Protein AF-U2JAF0-F1 (afdb_monomer)

Foldseek 3Di:
DDAPLVLLCVQCVVPFQWAFKFWDWADDPPDTAIEIETEGADDPPDDQVVCVVSSCVSQVVHPDHHYAYDYNVVLLVQLQLLQLVSLLRLPPVGTSDGPCNVVVVVSLDLVSLVVRLVVLVVLLVVLVVLLVVLQVQLVVCVVVVQLLSSLQSLLVNLQSLLQSLVVSSVDHDDPDSQPVVSLVVVCNSDVVCCVLQVVPPLSVVLSVSSVVSNVQVVLVHGDDDDSVNSVSSSVSSVSSSVSSVSRSVVSSVVSVVVSVVRDDPPPPDDDDDDDDDDDDDDDDDPDQDWDADQCPVPPDDVVQSVQVSVVVVVCCVVFVFQFKWWQFKAAAPDTDFHLQEDDDDHHDHAIETEMETEHCDFTPDQWDWDDDDRYIYTYGYDHPVVLLVCQVVQQQQSLSRVPGTHTRTHRSPDDDPRDRDHHPLVVLLVVLVVLLVVLLVVLVVLLCCLAVPPDQQLLNLLQSLLVLLQSLLVSLCCLRNVDDGPPDQSVVSLVVSVSNNCLSVVVQVPDDPLLVVSVVSSSPSVCSVPVVPSVVQDPVSSVSSSVVSVVSSVSSSVSSVVSSVVSVVVVVDDDDPPDDD

Nearest PDB structures (foldseek):
  4nqf-assembly1_A  TM=8.749E-01  e=2.158E-04  Agrobacterium fabrum str. C58
  3o2e-assembly1_A  TM=6.638E-01  e=7.111E-02  Babesia bovis T2Bo
  2xra-assembly1_A  TM=3.660E-01  e=4.380E-01  synthetic construct
  7f02-assembly1_C  TM=1.730E-01  e=1.913E+00  Escherichia coli BL21(DE3)
  9cpb-assembly1_6A  TM=2.420E-01  e=5.110E+00  Bos taurus

Sequence (581 aa):
MELNKDLLIERLSSKLELRGVFLYEDWLGDTWVEHLMLVVSAVKGVSPTTMAPIVRLCMVDMPEIPFHIIIEGEWLNQLRKGSLYHSYASLPIHRIYYSRPKEIDLLLNKKIINSMAEVNQKEYEKALGYAKEYLSASSEFALKEKYDQGVFMLHQYLEVKIRAFYGLMGGQFGKTHNLEYIIKKVRSAAPSLLSIFAYDVADVELYRLLDTAYKSCVKGGSMEVSAEQYEFVRTQSVFLAELLDAMVNRMIAEVATYRAQLPTDKPKEEKRSAVQVVEQKENSNKSHQVVVEDFSDFPWPQRYKDDAKALLDDIYSKHRPEQILLVNYRTGGLTKGNPFQEKASKPMEELEMHLVVLMKNRGPFRYREVRRGVVCVTMVFLNVSYVERSLKEGGRFVNAVWKNGWLLRKKATFDTPLVPVEIDWKEKAVRMDTLVCNAEASMKNMLSLIKDSPVLMDDTSLLLLHQLIDMGVKTYLRCVVGFIPEGVSLHRLMDWCAIADTQVIDFFFEWNEVEKKVLVLAMESERVCWMGEAKNFSSESKQVVRKRAERLVEFFLHLCKESVQSMQSRIVEPIAESATI

InterPro domains:
  IPR007842 HEPN domain [PF05168] (125-192)
  IPR007842 HEPN domain [PS50910] (128-247)

Secondary structure (DSSP, 8-state):
----HHHHHHHHHHHS-EEEEEEEEEEETTEEEEEEEEEEPPPTT--GGGGHHHHHHHTTTS----EEEEEHHHHHHHHHTT-HHHHHHTSGGGEEEES-HHHHHHHT-HHHHHHHHHHHHHHHHHHHHHHHHHHHHHHHHHHTT-HHHHHHHHHHHHHHHHHHHHHHTT----S---HHHHHHHHHHH-GGGGTT----HHHHHHHHHHHHHHHHHHTT------HHHHHHHHHHHHHHHHHHHHHHHHHHHHHHHHHHHSPP-PPPS---------S-----------EE--GGGS---HHHHHHHHHHHHHHHHHH--SEEEEEEEE-TT-----TT-SS-----SSEEEEEEEEESS--S-SEEEEEETTEEEEEEEEEHHHHHHHHHTT-HHHHHHHHH-EEEEE-TT-----PPPPP-HHHHHHHHHHHHHHHHHHHHHHHHHHHH-SS--HHHHHHHHHHHHHHHHHHHHHHHTS---TT--HHHHHHHGGGT-SHHHHHHHTS-HHHHHHHHHHHTHHHHHHH-GGGG--HHHHHHHHHHHHHHHHHHHHHHHHHHHHHHHHHH---------

pLDDT: mean 80.91, std 15.2, range [27.81, 97.25]

Solvent-accessible surface area (backbone atoms only — not comparable to full-atom values): 32478 Å² total; per-residue (Å²): 127,82,79,61,63,67,62,43,50,53,46,44,52,76,77,40,67,62,42,32,34,20,47,46,71,49,72,57,95,91,43,80,44,61,37,38,43,37,28,26,61,84,52,90,96,60,59,57,76,76,48,49,67,59,56,52,60,58,35,71,92,46,68,90,61,46,60,38,61,42,41,44,73,57,50,53,48,32,44,74,70,36,12,50,52,54,47,42,50,63,32,76,93,17,52,77,43,55,83,55,62,71,61,54,55,63,62,66,28,67,69,54,49,53,64,25,52,56,51,54,49,53,56,43,53,52,36,52,52,55,25,50,52,26,48,49,51,15,52,57,26,43,77,68,72,35,29,34,61,14,38,28,23,47,35,54,20,47,49,42,49,53,51,42,54,35,40,37,58,60,47,81,80,72,96,71,81,52,53,63,62,52,50,56,53,45,35,70,71,41,41,76,44,42,78,79,55,68,69,45,77,67,52,50,52,47,43,49,51,27,44,47,28,43,56,27,53,76,70,74,46,83,60,95,54,52,73,67,58,39,53,52,46,48,52,53,50,50,53,53,51,51,47,53,48,51,49,50,54,47,44,51,50,54,46,50,52,52,54,69,70,46,78,72,81,69,77,74,80,82,80,86,78,82,93,78,74,89,79,90,75,85,87,81,86,78,76,82,60,56,52,65,61,71,64,76,88,48,98,61,58,67,69,56,47,52,39,47,50,54,50,51,51,50,50,40,72,74,64,61,47,43,31,34,28,42,40,23,57,43,36,56,67,56,71,84,68,44,75,58,50,85,84,85,71,82,65,45,99,43,38,39,36,34,33,44,37,30,19,85,49,84,45,102,48,51,62,50,75,52,73,43,93,61,28,38,38,41,35,36,38,39,29,48,70,54,50,56,50,31,19,71,69,30,30,54,36,54,36,40,44,69,75,60,29,45,74,44,34,36,39,68,87,60,80,74,95,76,73,65,44,77,60,62,37,61,63,49,26,55,55,43,44,55,50,48,55,53,48,48,55,53,45,50,54,50,43,46,55,61,65,69,41,92,77,72,53,62,45,57,50,34,48,52,48,30,50,48,50,50,52,36,52,54,50,36,32,45,54,66,45,49,56,78,79,72,95,63,55,66,66,59,52,48,61,52,43,50,55,43,45,55,65,70,52,52,62,60,62,73,44,51,76,70,52,46,52,51,49,54,53,20,70,37,48,68,45,35,76,74,66,53,57,38,78,79,58,50,78,68,52,54,52,47,49,48,62,47,45,56,55,50,50,54,50,39,50,50,56,35,50,53,40,35,50,59,33,48,56,60,60,72,62,72,86,76,81,80,82,77,135

Organism: NCBI:txid1346330

Structure (mmCIF, N/CA/C/O backbone):
data_AF-U2JAF0-F1
#
_entry.id   AF-U2JAF0-F1
#
loop_
_atom_site.group_PDB
_atom_site.id
_atom_site.type_symbol
_atom_site.label_atom_id
_atom_site.label_alt_id
_atom_site.label_comp_id
_atom_site.label_asym_id
_atom_site.label_entity_id
_atom_site.label_seq_id
_atom_site.pdbx_PDB_ins_code
_atom_site.Cartn_x
_atom_site.Cartn_y
_atom_site.Cartn_z
_atom_site.occupancy
_atom_site.B_iso_or_equiv
_atom_site.auth_seq_id
_atom_site.auth_comp_id
_atom_site.auth_asym_id
_atom_site.auth_atom_id
_atom_site.pdbx_PDB_model_num
ATOM 1 N N . MET A 1 1 ? 40.001 -18.401 11.162 1.00 55.62 1 MET A N 1
ATOM 2 C CA . MET A 1 1 ? 39.996 -19.255 9.955 1.00 55.62 1 MET A CA 1
ATOM 3 C C . MET A 1 1 ? 39.622 -18.343 8.804 1.00 55.62 1 MET A C 1
ATOM 5 O O . MET A 1 1 ? 38.673 -17.595 8.971 1.00 55.62 1 MET A O 1
ATOM 9 N N . GLU A 1 2 ? 40.410 -18.284 7.737 1.00 72.50 2 GLU A N 1
ATOM 10 C CA . GLU A 1 2 ? 40.201 -17.325 6.641 1.00 72.50 2 GLU A CA 1
ATOM 11 C C . GLU A 1 2 ? 39.139 -17.853 5.660 1.00 72.50 2 GLU A C 1
ATOM 13 O O . GLU A 1 2 ? 39.058 -19.064 5.433 1.00 72.50 2 GLU A O 1
ATOM 18 N N . LEU A 1 3 ? 38.295 -16.975 5.109 1.00 81.06 3 LEU A N 1
ATOM 19 C CA . LEU A 1 3 ? 37.246 -17.373 4.168 1.00 81.06 3 LEU A CA 1
ATOM 20 C C . LEU A 1 3 ? 37.860 -17.810 2.829 1.00 81.06 3 LEU A C 1
ATOM 22 O O . LEU A 1 3 ? 38.413 -16.991 2.093 1.00 81.06 3 LEU A O 1
ATOM 26 N N . ASN A 1 4 ? 37.695 -19.082 2.457 1.00 88.56 4 ASN A N 1
ATOM 27 C CA . ASN A 1 4 ? 38.074 -19.560 1.127 1.00 88.56 4 ASN A CA 1
ATOM 28 C C . ASN A 1 4 ? 37.022 -19.132 0.086 1.00 88.56 4 ASN A C 1
ATOM 30 O O . ASN A 1 4 ? 36.021 -19.819 -0.137 1.00 88.56 4 ASN A O 1
ATOM 34 N N . LYS A 1 5 ? 37.255 -17.967 -0.529 1.00 89.62 5 LYS A N 1
ATOM 35 C CA . LYS A 1 5 ? 36.333 -17.316 -1.475 1.00 89.62 5 LYS A CA 1
ATOM 36 C C . LYS A 1 5 ? 36.028 -18.189 -2.697 1.00 89.62 5 LYS A C 1
ATOM 38 O O . LYS A 1 5 ? 34.866 -18.282 -3.084 1.00 89.62 5 LYS A O 1
ATOM 43 N N . ASP A 1 6 ? 37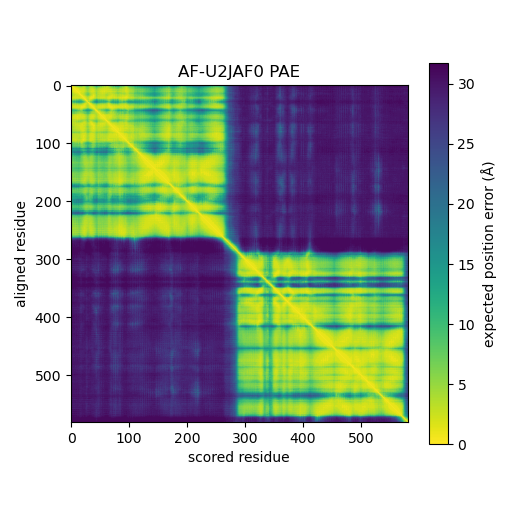.028 -18.864 -3.259 1.00 88.75 6 ASP A N 1
ATOM 44 C CA . ASP A 1 6 ? 36.861 -19.690 -4.462 1.00 88.75 6 ASP A CA 1
ATOM 45 C C . ASP A 1 6 ? 35.999 -20.925 -4.183 1.00 88.75 6 ASP A C 1
ATOM 47 O O . ASP A 1 6 ? 35.034 -21.192 -4.904 1.00 88.75 6 ASP A O 1
ATOM 51 N N . LEU A 1 7 ? 36.274 -21.620 -3.073 1.00 90.44 7 LEU A N 1
ATOM 52 C CA . LEU A 1 7 ? 35.480 -22.769 -2.635 1.00 90.44 7 LEU A CA 1
ATOM 53 C C . LEU A 1 7 ? 34.034 -22.366 -2.305 1.00 90.44 7 LEU A C 1
ATOM 55 O O . LEU A 1 7 ? 33.094 -23.109 -2.599 1.00 90.44 7 LEU A O 1
ATOM 59 N N . LEU A 1 8 ? 33.834 -21.182 -1.713 1.00 90.56 8 LEU A N 1
ATOM 60 C CA . LEU A 1 8 ? 32.500 -20.652 -1.437 1.00 90.56 8 LEU A CA 1
ATOM 61 C C . LEU A 1 8 ? 31.718 -20.414 -2.739 1.00 90.56 8 LEU A C 1
ATOM 63 O O . LEU A 1 8 ? 30.563 -20.830 -2.841 1.00 90.56 8 LEU A O 1
ATOM 67 N N . ILE A 1 9 ? 32.336 -19.782 -3.744 1.00 91.62 9 ILE A N 1
ATOM 68 C CA . ILE A 1 9 ? 31.711 -19.538 -5.054 1.00 91.62 9 ILE A CA 1
ATOM 69 C C . ILE A 1 9 ? 31.370 -20.860 -5.745 1.00 91.62 9 ILE A C 1
ATOM 71 O O . ILE A 1 9 ? 30.262 -21.003 -6.265 1.00 91.62 9 ILE A O 1
ATOM 75 N N . GLU A 1 10 ? 32.283 -21.834 -5.738 1.00 90.44 10 GLU A N 1
ATOM 76 C CA . GLU A 1 10 ? 32.063 -23.158 -6.329 1.00 90.44 10 GLU A CA 1
ATOM 77 C C . GLU A 1 10 ? 30.834 -23.838 -5.708 1.00 90.44 10 GLU A C 1
ATOM 79 O O . GLU A 1 10 ? 29.896 -24.236 -6.406 1.00 90.44 10 GLU A O 1
ATOM 84 N N . ARG A 1 11 ? 30.772 -23.886 -4.373 1.00 92.00 11 ARG A N 1
ATOM 85 C CA . ARG A 1 11 ? 29.645 -24.495 -3.659 1.00 92.00 11 ARG A CA 1
ATOM 86 C C . ARG A 1 11 ? 28.338 -23.756 -3.914 1.00 92.00 11 ARG A C 1
ATOM 88 O O . ARG A 1 11 ? 27.337 -24.400 -4.229 1.00 92.00 11 ARG A O 1
ATOM 95 N N . LEU A 1 12 ? 28.337 -22.424 -3.827 1.00 91.31 12 LEU A N 1
ATOM 96 C CA . LEU A 1 12 ? 27.142 -21.609 -4.062 1.00 91.31 12 LEU A CA 1
ATOM 97 C C . LEU A 1 12 ? 26.633 -21.747 -5.500 1.00 91.31 12 LEU A C 1
ATOM 99 O O . LEU A 1 12 ? 25.443 -21.978 -5.694 1.00 91.31 12 LEU A O 1
ATOM 103 N N . SER A 1 13 ? 27.513 -21.662 -6.498 1.00 89.31 13 SER A N 1
ATOM 104 C CA . SER A 1 13 ? 27.140 -21.788 -7.914 1.00 89.31 13 SER A CA 1
ATOM 105 C C . SER A 1 13 ? 26.655 -23.193 -8.290 1.00 89.31 13 SER A C 1
ATOM 107 O O . SER A 1 13 ? 25.812 -23.325 -9.174 1.00 89.31 13 SER A O 1
ATOM 109 N N . SER A 1 14 ? 27.099 -24.239 -7.581 1.00 88.12 14 SER A N 1
ATOM 110 C CA . SER A 1 14 ? 26.604 -25.611 -7.785 1.00 88.12 14 SER A CA 1
ATOM 111 C C . SER A 1 14 ? 25.175 -25.848 -7.269 1.00 88.12 14 SER A C 1
ATOM 113 O O . SER A 1 14 ? 24.520 -26.807 -7.682 1.00 88.12 14 SER A O 1
ATOM 115 N N . LYS A 1 15 ? 24.688 -25.010 -6.340 1.00 86.44 15 LYS A N 1
ATOM 116 C CA . LYS A 1 15 ? 23.388 -25.182 -5.662 1.00 86.44 15 LYS A CA 1
ATOM 117 C C . LYS A 1 15 ? 22.382 -24.072 -5.957 1.00 86.44 15 LYS A C 1
ATOM 119 O O . LYS A 1 15 ? 21.188 -24.281 -5.753 1.00 86.44 15 LYS A O 1
ATOM 124 N N . LEU A 1 16 ? 22.844 -22.907 -6.402 1.00 87.12 16 LEU A N 1
ATOM 125 C CA . LEU A 1 16 ? 22.036 -21.715 -6.648 1.00 87.12 16 LEU A CA 1
ATOM 126 C C . LEU A 1 16 ? 22.347 -21.150 -8.033 1.00 87.12 16 LEU A C 1
ATOM 128 O O . LEU A 1 16 ? 23.494 -21.154 -8.473 1.00 87.12 16 LEU A O 1
ATOM 132 N N . GLU A 1 17 ? 21.340 -20.573 -8.691 1.00 87.38 17 GLU A N 1
ATOM 133 C CA . GLU A 1 17 ? 21.549 -19.792 -9.916 1.00 87.38 17 GLU A CA 1
ATOM 134 C C . GLU A 1 17 ? 22.137 -18.412 -9.566 1.00 87.38 17 GLU A C 1
ATOM 136 O O . GLU A 1 17 ? 21.460 -17.375 -9.579 1.00 87.38 17 GLU A O 1
ATOM 141 N N . LEU A 1 18 ? 23.409 -18.438 -9.175 1.00 89.69 18 LEU A N 1
ATOM 142 C CA . LEU A 1 18 ? 24.165 -17.324 -8.627 1.00 89.69 18 LEU A CA 1
ATOM 143 C C . LEU A 1 18 ? 24.501 -16.297 -9.714 1.00 89.69 18 LEU A C 1
ATOM 145 O O . LEU A 1 18 ? 25.080 -16.618 -10.749 1.00 89.69 18 LEU A O 1
ATOM 149 N N . ARG A 1 19 ? 24.164 -15.034 -9.458 1.00 91.06 19 ARG A N 1
ATOM 150 C CA . ARG A 1 19 ? 24.507 -13.896 -10.320 1.00 91.06 19 ARG A CA 1
ATOM 151 C C . ARG A 1 19 ? 25.674 -13.103 -9.766 1.00 91.06 19 ARG A C 1
ATOM 153 O O . ARG A 1 19 ? 26.495 -12.650 -10.562 1.00 91.06 19 ARG A O 1
ATOM 160 N N . GLY A 1 20 ? 25.754 -12.964 -8.441 1.00 90.81 20 GLY A N 1
ATOM 161 C CA . GLY A 1 20 ? 26.790 -12.197 -7.759 1.00 90.81 20 GLY A CA 1
ATOM 162 C C . GLY A 1 20 ? 26.991 -12.558 -6.294 1.00 90.81 20 GLY A C 1
ATOM 163 O O . GLY A 1 20 ? 26.058 -12.998 -5.627 1.00 90.81 20 GLY A O 1
ATOM 164 N N . VAL A 1 21 ? 28.208 -12.325 -5.811 1.00 93.56 21 VAL A N 1
ATOM 165 C CA . VAL A 1 21 ? 28.626 -12.425 -4.410 1.00 93.56 21 VAL A CA 1
ATOM 166 C C . VAL A 1 21 ? 29.440 -11.185 -4.080 1.00 93.56 21 VAL A C 1
ATOM 168 O O . VAL A 1 21 ? 30.446 -10.908 -4.743 1.00 93.56 21 VAL A O 1
ATOM 171 N N . PHE A 1 22 ? 29.022 -10.467 -3.045 1.00 92.81 22 PHE A N 1
ATOM 172 C CA . PHE A 1 22 ? 29.749 -9.322 -2.513 1.00 92.81 22 PHE A CA 1
ATOM 173 C C . PHE A 1 22 ? 30.026 -9.527 -1.028 1.00 92.81 22 PHE A C 1
ATOM 175 O O . PHE A 1 22 ? 29.143 -9.986 -0.307 1.00 92.81 22 PHE A O 1
ATOM 182 N N . LEU A 1 23 ? 31.239 -9.198 -0.601 1.00 91.94 23 LEU A N 1
ATOM 183 C CA . LEU A 1 23 ? 31.716 -9.250 0.773 1.00 91.94 23 LEU A CA 1
ATOM 184 C C . LEU A 1 23 ? 32.218 -7.865 1.155 1.00 91.94 23 LEU A C 1
ATOM 186 O O . LEU A 1 23 ? 33.083 -7.307 0.482 1.00 91.94 23 LEU A O 1
ATOM 190 N N . TYR A 1 24 ? 31.661 -7.329 2.225 1.00 88.38 24 TYR A N 1
ATOM 191 C CA . TYR A 1 24 ? 32.029 -6.039 2.788 1.00 88.38 24 TYR A CA 1
ATOM 192 C C . TYR A 1 24 ? 32.031 -6.145 4.304 1.00 88.38 24 TYR A C 1
ATOM 194 O O . TYR A 1 24 ? 31.519 -7.112 4.867 1.00 88.38 24 TYR A O 1
ATOM 202 N N . GLU A 1 25 ? 32.620 -5.158 4.959 1.00 85.00 25 GLU A N 1
ATOM 203 C CA . GLU A 1 25 ? 32.769 -5.152 6.407 1.00 85.00 25 GLU A CA 1
ATOM 204 C C . GLU A 1 25 ? 32.012 -3.976 7.001 1.00 85.00 25 GLU A C 1
ATOM 206 O O . GLU A 1 25 ? 32.157 -2.850 6.530 1.00 85.00 25 GLU A O 1
ATOM 211 N N . ASP A 1 26 ? 31.280 -4.223 8.081 1.00 75.25 26 ASP A N 1
ATOM 212 C CA . ASP A 1 26 ? 30.672 -3.185 8.904 1.00 75.25 26 ASP A CA 1
ATOM 213 C C . ASP A 1 26 ? 31.463 -3.042 10.215 1.00 75.25 26 ASP A C 1
ATOM 215 O O . ASP A 1 26 ? 31.961 -4.021 10.776 1.00 75.25 26 ASP A O 1
ATOM 219 N N . TRP A 1 27 ? 31.597 -1.806 10.703 1.00 68.88 27 TRP A N 1
ATOM 220 C CA . TRP A 1 27 ? 32.204 -1.528 12.007 1.00 68.88 27 TRP A CA 1
ATOM 221 C C . TRP A 1 27 ? 31.108 -1.468 13.067 1.00 68.88 27 TRP A C 1
ATOM 223 O O . TRP A 1 27 ? 30.214 -0.623 12.994 1.00 68.88 27 TRP A O 1
ATOM 233 N N . LEU A 1 28 ? 31.174 -2.375 14.037 1.00 68.88 28 LEU A N 1
ATOM 234 C CA . LEU A 1 28 ? 30.157 -2.576 15.062 1.00 68.88 28 LEU A CA 1
ATOM 235 C C . LEU A 1 28 ? 30.797 -2.424 16.440 1.00 68.88 28 LEU A C 1
ATOM 237 O O . LEU A 1 28 ? 31.335 -3.382 17.000 1.00 68.88 28 LEU A O 1
ATOM 241 N N . GLY A 1 29 ? 30.754 -1.196 16.961 1.00 66.00 29 GLY A N 1
ATOM 242 C CA . GLY A 1 29 ? 31.347 -0.829 18.246 1.00 66.00 29 GLY A CA 1
ATOM 243 C C . GLY A 1 29 ? 32.869 -0.905 18.195 1.00 66.00 29 GLY A C 1
ATOM 244 O O . GLY A 1 29 ? 33.505 0.066 17.800 1.00 66.00 29 GLY A O 1
ATOM 245 N N . ASP A 1 30 ? 33.407 -2.078 18.538 1.00 66.00 30 ASP A N 1
ATOM 246 C CA . ASP A 1 30 ? 34.844 -2.359 18.655 1.00 66.00 30 ASP A CA 1
ATOM 247 C C . ASP A 1 30 ? 35.336 -3.458 17.693 1.00 66.00 30 ASP A C 1
ATOM 249 O O . ASP A 1 30 ? 36.509 -3.839 17.722 1.00 66.00 30 ASP A O 1
ATOM 253 N N . THR A 1 31 ? 34.454 -4.014 16.853 1.00 72.69 31 THR A N 1
ATOM 254 C CA . THR A 1 31 ? 34.787 -5.157 15.987 1.00 72.69 31 THR A CA 1
ATOM 255 C C . THR A 1 31 ? 34.383 -4.940 14.535 1.00 72.69 31 THR A C 1
ATOM 257 O O . THR A 1 31 ? 33.360 -4.325 14.230 1.00 72.69 31 THR A O 1
ATOM 260 N N . TRP A 1 32 ? 35.204 -5.479 13.632 1.00 76.62 32 TRP A N 1
ATOM 261 C CA . TRP A 1 32 ? 34.892 -5.596 12.212 1.00 76.62 32 TRP A CA 1
ATOM 262 C C . TRP A 1 32 ? 34.102 -6.879 11.988 1.00 76.62 32 TRP A C 1
ATOM 264 O O . TRP A 1 32 ? 34.557 -7.960 12.368 1.00 76.62 32 TRP A O 1
ATOM 274 N N . VAL A 1 33 ? 32.926 -6.759 11.376 1.00 79.56 33 VAL A N 1
ATOM 275 C CA . VAL A 1 33 ? 32.095 -7.911 11.024 1.00 79.56 33 VAL A CA 1
ATOM 276 C C . VAL A 1 33 ? 31.941 -7.957 9.516 1.00 79.56 33 VAL A C 1
ATOM 278 O O . VAL A 1 33 ? 31.427 -7.026 8.896 1.00 79.56 33 VAL A O 1
ATOM 281 N N . GLU A 1 34 ? 32.393 -9.060 8.934 1.00 86.25 34 GLU A N 1
ATOM 282 C CA . GLU A 1 34 ? 32.185 -9.367 7.527 1.00 86.25 34 GLU A CA 1
ATOM 283 C C . GLU A 1 34 ? 30.710 -9.669 7.242 1.00 86.25 34 GLU A C 1
ATOM 285 O O . GLU A 1 34 ? 30.005 -10.268 8.057 1.00 86.25 34 GLU A O 1
ATOM 290 N N . HIS A 1 35 ? 30.245 -9.296 6.053 1.00 86.62 35 HIS A N 1
ATOM 291 C CA . HIS A 1 35 ? 28.877 -9.528 5.615 1.00 86.62 35 HIS A CA 1
ATOM 292 C C . HIS A 1 35 ? 28.799 -9.885 4.134 1.00 86.62 35 HIS A C 1
ATOM 294 O O . HIS A 1 35 ? 29.450 -9.269 3.289 1.00 86.62 35 HIS A O 1
ATOM 300 N N . LEU A 1 36 ? 27.941 -10.853 3.808 1.00 89.56 36 LEU A N 1
ATOM 301 C CA . LEU A 1 36 ? 27.731 -11.335 2.445 1.00 89.56 36 LEU A CA 1
ATOM 302 C C . LEU A 1 36 ? 26.406 -10.843 1.837 1.00 89.56 36 LEU A C 1
ATOM 304 O O . LEU A 1 36 ? 25.317 -10.989 2.402 1.00 89.56 36 LEU A O 1
ATOM 308 N N . MET A 1 37 ? 26.483 -10.328 0.612 1.00 91.00 37 MET A N 1
ATOM 309 C CA . MET A 1 37 ? 25.336 -10.114 -0.272 1.00 91.00 37 MET A CA 1
ATOM 310 C C . MET A 1 37 ? 25.366 -11.123 -1.413 1.00 91.00 37 MET A C 1
ATOM 312 O O . MET A 1 37 ? 26.286 -11.126 -2.233 1.00 91.00 37 MET A O 1
ATOM 316 N N . LEU A 1 38 ? 24.324 -11.947 -1.499 1.00 92.12 38 LEU A N 1
ATOM 317 C CA . LEU A 1 38 ? 24.154 -12.938 -2.554 1.00 92.12 38 LEU A CA 1
ATOM 318 C C . LEU A 1 38 ? 23.061 -12.487 -3.516 1.00 92.12 38 LEU A C 1
ATOM 320 O O . LEU A 1 38 ? 21.894 -12.370 -3.140 1.00 92.12 38 LEU A O 1
ATOM 324 N N . VAL A 1 39 ? 23.437 -12.268 -4.773 1.00 91.69 39 VAL A N 1
ATOM 325 C CA . VAL A 1 39 ? 22.505 -11.931 -5.849 1.00 91.69 39 VAL A CA 1
ATOM 326 C C . VAL A 1 39 ? 22.190 -13.201 -6.626 1.00 91.69 39 VAL A C 1
ATOM 328 O O . VAL A 1 39 ? 23.090 -13.825 -7.191 1.00 91.69 39 VAL A O 1
ATOM 331 N N . VAL A 1 40 ? 20.916 -13.582 -6.671 1.00 91.50 40 VAL A N 1
ATOM 332 C CA . VAL A 1 40 ? 20.443 -14.814 -7.325 1.00 91.50 40 VAL A CA 1
ATOM 333 C C . VAL A 1 40 ? 19.390 -14.517 -8.386 1.00 91.50 40 VAL A C 1
ATOM 335 O O . VAL A 1 40 ? 18.700 -13.495 -8.341 1.00 91.50 40 VAL A O 1
ATOM 338 N N . SER A 1 41 ? 19.241 -15.420 -9.348 1.00 88.19 41 SER A N 1
ATOM 339 C CA . SER A 1 41 ? 18.158 -15.336 -10.331 1.00 88.19 41 SER A CA 1
ATOM 340 C C . SER A 1 41 ? 16.797 -15.621 -9.696 1.00 88.19 41 SER A C 1
ATOM 342 O O . SER A 1 41 ? 16.680 -16.343 -8.705 1.00 88.19 41 SER A O 1
ATOM 344 N N . ALA A 1 42 ? 15.739 -15.053 -10.275 1.00 83.62 42 ALA A N 1
ATOM 345 C CA . ALA A 1 42 ? 14.380 -15.312 -9.818 1.00 83.62 42 ALA A CA 1
ATOM 346 C C . ALA A 1 42 ? 13.949 -16.738 -10.193 1.00 83.62 42 ALA A C 1
ATOM 348 O O . ALA A 1 42 ? 13.826 -17.056 -11.374 1.00 83.62 42 ALA A O 1
ATOM 349 N N . VAL A 1 43 ? 13.626 -17.561 -9.195 1.00 78.38 43 VAL A N 1
ATOM 350 C CA . VAL A 1 43 ? 12.987 -18.867 -9.406 1.00 78.38 43 VAL A CA 1
ATOM 351 C C . VAL A 1 43 ? 11.495 -18.734 -9.104 1.00 78.38 43 VAL A C 1
ATOM 353 O O . VAL A 1 43 ? 11.097 -18.251 -8.042 1.00 78.38 43 VAL A O 1
ATOM 356 N N . LYS A 1 44 ? 10.641 -19.125 -10.056 1.00 71.25 44 LYS A N 1
ATOM 357 C CA . LYS A 1 44 ? 9.185 -18.958 -9.946 1.00 71.25 44 LYS A CA 1
ATOM 358 C C . LYS A 1 44 ? 8.652 -19.661 -8.690 1.00 71.25 44 LYS A C 1
ATOM 360 O O . LYS A 1 44 ? 8.812 -20.865 -8.540 1.00 71.25 44 LYS A O 1
ATOM 365 N N . GLY A 1 45 ? 7.985 -18.903 -7.819 1.00 70.06 45 GLY A N 1
ATOM 366 C CA . GLY A 1 45 ? 7.358 -19.424 -6.597 1.00 70.06 45 GLY A CA 1
ATOM 367 C C . GLY A 1 45 ? 8.301 -19.618 -5.405 1.00 70.06 45 GLY A C 1
ATOM 368 O O . GLY A 1 45 ? 7.830 -20.015 -4.344 1.00 70.06 45 GLY A O 1
ATOM 369 N N . VAL A 1 46 ? 9.595 -19.308 -5.536 1.00 74.81 46 VAL A N 1
ATOM 370 C CA . VAL A 1 46 ? 10.578 -19.465 -4.456 1.00 74.81 46 VAL A CA 1
ATOM 371 C C . VAL A 1 46 ? 10.950 -18.096 -3.892 1.00 74.81 46 VAL A C 1
ATOM 373 O O . VAL A 1 46 ? 11.412 -17.212 -4.612 1.00 74.81 46 VAL A O 1
ATOM 376 N N . SER A 1 47 ? 10.746 -17.909 -2.587 1.00 77.12 47 SER A N 1
ATOM 377 C CA . SER A 1 47 ? 11.197 -16.702 -1.887 1.00 77.12 47 SER A CA 1
ATOM 378 C C . SER A 1 47 ? 12.706 -16.782 -1.617 1.00 77.12 47 SER A C 1
ATOM 380 O O . SER A 1 47 ? 13.167 -17.841 -1.187 1.00 77.12 47 SER A O 1
ATOM 382 N N . PRO A 1 48 ? 13.481 -15.691 -1.756 1.00 78.25 48 PRO A N 1
ATOM 383 C CA . PRO A 1 48 ? 14.920 -15.685 -1.458 1.00 78.25 48 PRO A CA 1
ATOM 384 C C . PRO A 1 48 ? 15.261 -16.197 -0.058 1.00 78.25 48 PRO A C 1
ATOM 386 O O . PRO A 1 48 ? 16.252 -16.892 0.134 1.00 78.25 48 PRO A O 1
ATOM 389 N N . THR A 1 49 ? 14.394 -15.930 0.922 1.00 75.94 49 THR A N 1
ATOM 390 C CA . THR A 1 49 ? 14.585 -16.366 2.312 1.00 75.94 49 THR A CA 1
ATOM 391 C C . THR A 1 49 ? 14.572 -17.886 2.477 1.00 75.94 49 THR A C 1
ATOM 393 O O . THR A 1 49 ? 15.199 -18.402 3.397 1.00 75.94 49 THR A O 1
ATOM 396 N N . THR A 1 50 ? 13.919 -18.623 1.572 1.00 82.81 50 THR A N 1
ATOM 397 C CA . THR A 1 50 ? 13.892 -20.098 1.599 1.00 82.81 50 THR A CA 1
ATOM 398 C C . THR A 1 50 ? 15.216 -20.730 1.164 1.00 82.81 50 THR A C 1
ATOM 400 O O . THR A 1 50 ? 15.448 -21.901 1.444 1.00 82.81 50 THR A O 1
ATOM 403 N N . MET A 1 51 ? 16.114 -19.956 0.542 1.00 85.06 51 MET A N 1
ATOM 404 C CA . MET A 1 51 ? 17.437 -20.417 0.107 1.00 85.06 51 MET A CA 1
ATOM 405 C C . MET A 1 51 ? 18.503 -20.302 1.211 1.00 85.06 51 MET A C 1
ATOM 407 O O . MET A 1 51 ? 19.601 -20.834 1.062 1.00 85.06 51 MET A O 1
ATOM 411 N N . ALA A 1 52 ? 18.199 -19.650 2.339 1.00 86.88 52 ALA A N 1
ATOM 412 C CA . ALA A 1 52 ? 19.153 -19.442 3.429 1.00 86.88 52 ALA A CA 1
ATOM 413 C C . ALA A 1 52 ? 19.763 -20.740 4.011 1.00 86.88 52 ALA A C 1
ATOM 415 O O . ALA A 1 52 ? 20.970 -20.748 4.258 1.00 86.88 52 ALA A O 1
ATOM 416 N N . PRO A 1 53 ? 19.018 -21.854 4.190 1.00 88.56 53 PRO A N 1
ATOM 417 C CA . PRO A 1 53 ? 19.611 -23.116 4.640 1.00 88.56 53 PRO A CA 1
ATOM 418 C C . PRO A 1 53 ? 20.668 -23.663 3.673 1.00 88.56 53 PRO A C 1
ATOM 420 O O . PRO A 1 53 ? 21.670 -24.214 4.114 1.00 88.56 53 PRO A O 1
ATOM 423 N N . ILE A 1 54 ? 20.481 -23.465 2.363 1.00 88.19 54 ILE A N 1
ATOM 424 C CA . ILE A 1 54 ? 21.435 -23.902 1.332 1.00 88.19 54 ILE A CA 1
ATOM 425 C C . ILE A 1 54 ? 22.742 -23.120 1.470 1.00 88.19 54 ILE A C 1
ATOM 427 O O . ILE A 1 54 ? 23.816 -23.710 1.468 1.00 88.19 54 ILE A O 1
ATOM 431 N N . VAL A 1 55 ? 22.651 -21.801 1.654 1.00 88.94 55 VAL A N 1
ATOM 432 C CA . VAL A 1 55 ? 23.826 -20.942 1.861 1.00 88.94 55 VAL A CA 1
ATOM 433 C C . VAL A 1 55 ? 24.580 -21.333 3.134 1.00 88.94 55 VAL A C 1
ATOM 435 O O . VAL A 1 55 ? 25.799 -21.464 3.096 1.00 88.94 55 VAL A O 1
ATOM 438 N N . ARG A 1 56 ? 23.868 -21.602 4.238 1.00 89.75 56 ARG A N 1
ATOM 439 C CA . ARG A 1 56 ? 24.478 -22.089 5.490 1.00 89.75 56 ARG A CA 1
ATOM 440 C C . ARG A 1 56 ? 25.204 -23.421 5.298 1.00 89.75 56 ARG A C 1
ATOM 442 O O . ARG A 1 56 ? 26.316 -23.572 5.786 1.00 89.75 56 ARG A O 1
ATOM 449 N N . LEU A 1 57 ? 24.619 -24.356 4.546 1.00 88.06 57 LEU A N 1
ATOM 450 C CA . LEU A 1 57 ? 25.267 -25.629 4.211 1.00 88.06 57 LEU A CA 1
ATOM 451 C C . LEU A 1 57 ? 26.548 -25.432 3.389 1.00 88.06 57 LEU A C 1
ATOM 453 O O . LEU A 1 57 ? 27.524 -26.143 3.610 1.00 88.06 57 LEU A O 1
ATOM 457 N N . CYS A 1 58 ? 26.578 -24.456 2.478 1.00 89.00 58 CYS A N 1
ATOM 458 C CA . CYS A 1 58 ? 27.786 -24.143 1.710 1.00 89.00 58 CYS A CA 1
ATOM 459 C C . CYS A 1 58 ? 28.942 -23.622 2.586 1.00 89.00 58 CYS A C 1
ATOM 461 O O . CYS A 1 58 ? 30.096 -23.758 2.175 1.00 89.00 58 CYS A O 1
ATOM 463 N N . MET A 1 59 ? 28.640 -23.085 3.775 1.00 89.00 59 MET A N 1
ATOM 464 C CA . MET A 1 59 ? 29.592 -22.497 4.730 1.00 89.00 59 MET A CA 1
ATOM 465 C C . MET A 1 59 ? 29.850 -23.377 5.970 1.00 89.00 59 MET A C 1
ATOM 467 O O . MET A 1 59 ? 30.415 -22.893 6.941 1.00 89.00 59 MET A O 1
ATOM 471 N N . VAL A 1 60 ? 29.433 -24.651 5.978 1.00 87.50 60 VAL A N 1
ATOM 472 C CA . VAL A 1 60 ? 29.446 -25.511 7.186 1.00 87.50 60 VAL A CA 1
ATOM 473 C C . VAL A 1 60 ? 30.833 -25.701 7.826 1.00 87.50 60 VAL A C 1
ATOM 475 O O . VAL A 1 60 ? 30.944 -25.911 9.028 1.00 87.50 60 VAL A O 1
ATOM 478 N N . ASP A 1 61 ? 31.888 -25.628 7.022 1.00 87.25 61 ASP A N 1
ATOM 479 C CA . ASP A 1 61 ? 33.306 -25.755 7.375 1.00 87.25 61 ASP A CA 1
ATOM 480 C C . ASP A 1 61 ? 34.066 -24.435 7.140 1.00 87.25 61 ASP A C 1
ATOM 482 O O . ASP A 1 61 ? 35.283 -24.429 6.967 1.00 87.25 61 ASP A O 1
ATOM 486 N N . MET A 1 62 ? 33.343 -23.312 7.108 1.00 87.94 62 MET A N 1
ATOM 487 C CA . MET A 1 62 ? 33.853 -21.950 6.943 1.00 87.94 62 MET A CA 1
ATOM 488 C C . MET A 1 62 ? 33.439 -21.091 8.152 1.00 87.94 62 MET A C 1
ATOM 490 O O . MET A 1 62 ? 32.549 -21.492 8.904 1.00 87.94 62 MET A O 1
ATOM 494 N N . PRO A 1 63 ? 34.058 -19.916 8.386 1.00 84.12 63 PRO A N 1
ATOM 495 C CA . PRO A 1 63 ? 33.535 -18.965 9.365 1.00 84.12 63 PRO A CA 1
ATOM 496 C C . PRO A 1 63 ? 32.071 -18.634 9.060 1.00 84.12 63 PRO A C 1
ATOM 498 O O . PRO A 1 63 ? 31.714 -18.417 7.900 1.00 84.12 63 PRO A O 1
ATOM 501 N N . GLU A 1 64 ? 31.218 -18.597 10.085 1.00 82.88 64 GLU A N 1
ATOM 502 C CA . GLU A 1 64 ? 29.828 -18.184 9.896 1.00 82.88 64 GLU A CA 1
ATOM 503 C C . GLU A 1 64 ? 29.787 -16.676 9.638 1.00 82.88 64 GLU A C 1
ATOM 505 O O . GLU A 1 64 ? 30.020 -15.872 10.538 1.00 82.88 64 GLU A O 1
ATOM 510 N N . ILE A 1 65 ? 29.490 -16.304 8.394 1.00 86.62 65 ILE A N 1
ATOM 511 C CA . ILE A 1 65 ? 29.370 -14.909 7.975 1.00 86.62 65 ILE A CA 1
ATOM 512 C C . ILE A 1 65 ? 27.881 -14.574 7.811 1.00 86.62 65 ILE A C 1
ATOM 514 O O . ILE A 1 65 ? 27.174 -15.283 7.082 1.00 86.62 65 ILE A O 1
ATOM 518 N N . PRO A 1 66 ? 27.370 -13.509 8.456 1.00 84.88 66 PRO A N 1
ATOM 519 C CA . PRO A 1 66 ? 26.029 -12.997 8.206 1.00 84.88 66 PRO A CA 1
ATOM 520 C C . PRO A 1 66 ? 25.807 -12.714 6.716 1.00 84.88 66 PRO A C 1
ATOM 522 O O . PRO A 1 66 ? 26.662 -12.154 6.035 1.00 84.88 66 PRO A O 1
ATOM 525 N N . PHE A 1 67 ? 24.647 -13.103 6.185 1.00 86.38 67 PHE A N 1
ATOM 526 C CA . PHE A 1 67 ? 24.375 -12.953 4.758 1.00 86.38 67 PHE A CA 1
ATOM 527 C C . PHE A 1 67 ? 22.925 -12.597 4.464 1.00 86.38 67 PHE A C 1
ATOM 529 O O . PHE A 1 67 ? 22.005 -12.992 5.186 1.00 86.38 67 PHE A O 1
ATOM 536 N N . HIS A 1 68 ? 22.716 -11.907 3.345 1.00 85.62 68 HIS A N 1
ATOM 537 C CA . HIS A 1 68 ? 21.395 -11.663 2.777 1.00 85.62 68 HIS A CA 1
ATOM 538 C C . HIS A 1 68 ? 21.332 -12.091 1.311 1.00 85.62 68 HIS A C 1
ATOM 540 O O . HIS A 1 68 ? 22.309 -11.991 0.569 1.00 85.62 68 HIS A O 1
ATOM 546 N N . ILE A 1 69 ? 20.162 -12.586 0.903 1.00 87.81 69 ILE A N 1
ATOM 547 C CA . ILE A 1 69 ? 19.905 -13.077 -0.452 1.00 87.81 69 ILE A CA 1
ATOM 548 C C . ILE A 1 69 ? 18.899 -12.143 -1.113 1.00 87.81 69 ILE A C 1
ATOM 550 O O . ILE A 1 69 ? 17.795 -11.950 -0.599 1.00 87.81 69 ILE A O 1
ATOM 554 N N . ILE A 1 70 ? 19.262 -11.596 -2.268 1.00 88.31 70 ILE A N 1
ATOM 555 C CA . ILE A 1 70 ? 18.430 -10.688 -3.051 1.00 88.31 70 ILE A CA 1
ATOM 556 C C . ILE A 1 70 ? 18.296 -11.191 -4.491 1.00 88.31 70 ILE A C 1
ATOM 558 O O . ILE A 1 70 ? 19.230 -11.724 -5.086 1.00 88.31 70 ILE A O 1
ATOM 562 N N . ILE A 1 71 ? 17.103 -11.034 -5.064 1.00 90.94 71 ILE A N 1
ATOM 563 C CA . ILE A 1 71 ? 16.863 -11.363 -6.472 1.00 90.94 71 ILE A CA 1
ATOM 564 C C . ILE A 1 71 ? 17.508 -10.285 -7.340 1.00 90.94 71 ILE A C 1
ATOM 566 O O . ILE A 1 71 ? 17.305 -9.099 -7.089 1.00 90.94 71 ILE A O 1
ATOM 570 N N . GLU A 1 72 ? 18.193 -10.688 -8.409 1.00 88.62 72 GLU A N 1
ATOM 571 C CA . GLU A 1 72 ? 18.868 -9.799 -9.364 1.00 88.62 72 GLU A CA 1
ATOM 572 C C . GLU A 1 72 ? 17.985 -8.632 -9.823 1.00 88.62 72 GLU A C 1
ATOM 574 O O . GLU A 1 72 ? 18.408 -7.481 -9.780 1.00 88.62 72 GLU A O 1
ATOM 579 N N . GLY A 1 73 ? 16.730 -8.900 -10.194 1.00 85.75 73 GLY A N 1
ATOM 580 C CA . GLY A 1 73 ? 15.795 -7.856 -10.616 1.00 85.75 73 GLY A CA 1
ATOM 581 C C . GLY A 1 73 ? 15.502 -6.808 -9.534 1.00 85.75 73 GLY A C 1
ATOM 582 O O . GLY A 1 73 ? 15.393 -5.625 -9.854 1.00 85.75 73 GLY A O 1
ATOM 583 N N . GLU A 1 74 ? 15.403 -7.220 -8.266 1.00 87.06 74 GLU A N 1
ATOM 584 C CA . GLU A 1 74 ? 15.182 -6.297 -7.147 1.00 87.06 74 GLU A CA 1
ATOM 585 C C . GLU A 1 74 ? 16.464 -5.544 -6.799 1.00 87.06 74 GLU A C 1
ATOM 587 O O . GLU A 1 74 ? 16.438 -4.328 -6.656 1.00 87.06 74 GLU A O 1
ATOM 592 N N . TRP A 1 75 ? 17.605 -6.226 -6.769 1.00 88.44 75 TRP A N 1
ATOM 593 C CA . TRP A 1 75 ? 18.900 -5.590 -6.547 1.00 88.44 75 TRP A CA 1
ATOM 594 C C . TRP A 1 75 ? 19.225 -4.533 -7.618 1.00 88.44 75 TRP A C 1
ATOM 596 O O . TRP A 1 75 ? 19.546 -3.393 -7.285 1.00 88.44 75 TRP A O 1
ATOM 606 N N . LEU A 1 76 ? 19.025 -4.842 -8.905 1.00 86.81 76 LEU A N 1
ATOM 607 C CA . LEU A 1 76 ? 19.173 -3.872 -9.999 1.00 86.81 76 LEU A CA 1
ATOM 608 C C . LEU A 1 76 ? 18.203 -2.692 -9.860 1.00 86.81 76 LEU A C 1
ATOM 610 O O . LEU A 1 76 ? 18.551 -1.555 -10.179 1.00 86.81 76 LEU A O 1
ATOM 614 N N . ASN A 1 77 ? 16.978 -2.943 -9.398 1.00 84.81 77 ASN A N 1
ATOM 615 C CA . ASN A 1 77 ? 16.004 -1.893 -9.115 1.00 84.81 77 ASN A CA 1
ATOM 616 C C . ASN A 1 77 ? 16.486 -0.982 -7.977 1.00 84.81 77 ASN A C 1
ATOM 618 O O . ASN A 1 77 ? 16.384 0.236 -8.105 1.00 84.81 77 ASN A O 1
ATOM 622 N N . GLN A 1 78 ? 17.061 -1.545 -6.912 1.00 84.81 78 GLN A N 1
ATOM 623 C CA . GLN A 1 78 ? 17.612 -0.778 -5.794 1.00 84.81 78 GLN A CA 1
ATOM 624 C C . GLN A 1 78 ? 18.830 0.058 -6.199 1.00 84.81 78 GLN A C 1
ATOM 626 O O . GLN A 1 78 ? 18.912 1.229 -5.831 1.00 84.81 78 GLN A O 1
ATOM 631 N N . LEU A 1 79 ? 19.714 -0.480 -7.045 1.00 83.19 79 LEU A N 1
ATOM 632 C CA . LEU A 1 79 ? 20.816 0.287 -7.635 1.00 83.19 79 LEU A CA 1
ATOM 633 C C . LEU A 1 79 ? 20.309 1.440 -8.516 1.00 83.19 79 LEU A C 1
ATOM 635 O O . LEU A 1 79 ? 20.783 2.566 -8.398 1.00 83.19 79 LEU A O 1
ATOM 639 N N . ARG A 1 80 ? 19.294 1.206 -9.360 1.00 79.94 80 ARG A N 1
ATOM 640 C CA . ARG A 1 80 ? 18.690 2.258 -10.209 1.00 79.94 80 ARG A CA 1
ATOM 641 C C . ARG A 1 80 ? 17.957 3.329 -9.405 1.00 79.94 80 ARG A C 1
ATOM 643 O O . ARG A 1 80 ? 17.943 4.487 -9.812 1.00 79.94 80 ARG A O 1
ATOM 650 N N . LYS A 1 81 ? 17.347 2.943 -8.284 1.00 76.19 81 LYS A N 1
ATOM 651 C CA . LYS A 1 81 ? 16.761 3.847 -7.287 1.00 76.19 81 LYS A CA 1
ATOM 652 C C . LYS A 1 81 ? 17.810 4.497 -6.390 1.00 76.19 81 LYS A C 1
ATOM 654 O O . LYS A 1 81 ? 17.433 5.239 -5.494 1.00 76.19 81 LYS A O 1
ATOM 659 N N . GLY A 1 82 ? 19.095 4.225 -6.613 1.00 75.19 82 GLY A N 1
ATOM 660 C CA . GLY A 1 82 ? 20.185 4.848 -5.885 1.00 75.19 82 GLY A CA 1
ATOM 661 C C . GLY A 1 82 ? 20.204 4.520 -4.401 1.00 75.19 82 GLY A C 1
ATOM 662 O O . GLY A 1 82 ? 20.575 5.384 -3.620 1.00 75.19 82 GLY A O 1
ATOM 663 N N . SER A 1 83 ? 19.804 3.315 -3.987 1.00 85.06 83 SER A N 1
ATOM 664 C CA . SER A 1 83 ? 19.966 2.892 -2.594 1.00 85.06 83 SER A CA 1
ATOM 665 C C . SER A 1 83 ? 21.442 2.968 -2.200 1.00 85.06 83 SER A C 1
ATOM 667 O O . SER A 1 83 ? 22.294 2.350 -2.848 1.00 85.06 83 SER A O 1
ATOM 669 N N . LEU A 1 84 ? 21.740 3.710 -1.130 1.00 85.50 84 LEU A N 1
ATOM 670 C CA . LEU A 1 84 ? 23.101 3.867 -0.622 1.00 85.50 84 LEU A CA 1
ATOM 671 C C . LEU A 1 84 ? 23.680 2.513 -0.195 1.00 85.50 84 LEU A C 1
ATOM 673 O O . LEU A 1 84 ? 24.785 2.180 -0.609 1.00 85.50 84 LEU A O 1
ATOM 677 N N . TYR A 1 85 ? 22.901 1.713 0.540 1.00 87.25 85 TYR A N 1
ATOM 678 C CA . TYR A 1 85 ? 23.308 0.383 1.006 1.00 87.25 85 TYR A CA 1
ATOM 679 C C . TYR A 1 85 ? 23.715 -0.537 -0.145 1.00 87.25 85 TYR A C 1
ATOM 681 O O . TYR A 1 85 ? 24.812 -1.085 -0.158 1.00 87.25 85 TYR A O 1
ATOM 689 N N . HIS A 1 86 ? 22.856 -0.666 -1.158 1.00 87.38 86 HIS A N 1
ATOM 690 C CA . HIS A 1 86 ? 23.141 -1.548 -2.286 1.00 87.38 86 HIS A CA 1
ATOM 691 C C . HIS A 1 86 ? 24.291 -1.012 -3.141 1.00 87.38 86 HIS A C 1
ATOM 693 O O . HIS A 1 86 ? 25.067 -1.803 -3.671 1.00 87.38 86 HIS A O 1
ATOM 699 N N . SER A 1 87 ? 24.432 0.312 -3.260 1.00 87.06 87 SER A N 1
ATOM 700 C CA . SER A 1 87 ? 25.550 0.929 -3.983 1.00 87.06 87 SER A CA 1
ATOM 701 C C . SER A 1 87 ? 26.881 0.658 -3.284 1.00 87.06 87 SER A C 1
ATOM 703 O O . SER A 1 87 ? 27.833 0.251 -3.942 1.00 87.06 87 SER A O 1
ATOM 705 N N . TYR A 1 88 ? 26.913 0.818 -1.959 1.00 88.00 88 TYR A N 1
ATOM 706 C CA . TYR A 1 88 ? 28.047 0.497 -1.098 1.00 88.00 88 TYR A CA 1
ATOM 707 C C . TYR A 1 88 ? 28.428 -0.987 -1.181 1.00 88.00 88 TYR A C 1
ATOM 709 O O . TYR A 1 88 ? 29.555 -1.331 -1.537 1.00 88.00 88 TYR A O 1
ATOM 717 N N . ALA A 1 89 ? 27.466 -1.880 -0.952 1.00 89.19 89 ALA A N 1
ATOM 718 C CA . ALA A 1 89 ? 27.692 -3.321 -0.996 1.00 89.19 89 ALA A CA 1
ATOM 719 C C . ALA A 1 89 ? 28.152 -3.807 -2.384 1.00 89.19 89 ALA A C 1
ATOM 721 O O . ALA A 1 89 ? 28.858 -4.803 -2.488 1.00 89.19 89 ALA A O 1
ATOM 722 N N . SER A 1 90 ? 27.773 -3.104 -3.460 1.00 89.62 90 SER A N 1
ATOM 723 C CA . SER A 1 90 ? 28.101 -3.484 -4.845 1.00 89.62 90 SER A CA 1
ATOM 724 C C . SER A 1 90 ? 29.385 -2.848 -5.391 1.00 89.62 90 SER A C 1
ATOM 726 O O . SER A 1 90 ? 29.703 -3.052 -6.573 1.00 89.62 90 SER A O 1
ATOM 728 N N . LEU A 1 91 ? 30.113 -2.071 -4.577 1.00 88.19 91 LEU A N 1
ATOM 729 C CA . LEU A 1 91 ? 31.374 -1.456 -4.990 1.00 88.19 91 LEU A CA 1
ATOM 730 C C . LEU A 1 91 ? 32.360 -2.523 -5.502 1.00 88.19 91 LEU A C 1
ATOM 732 O O . LEU A 1 91 ? 32.373 -3.646 -4.994 1.00 88.19 91 LEU A O 1
ATOM 736 N N . PRO A 1 92 ? 33.221 -2.204 -6.489 1.00 87.31 92 PRO A N 1
ATOM 737 C CA . PRO A 1 92 ? 34.173 -3.176 -7.028 1.00 87.31 92 PRO A CA 1
ATOM 738 C C . PRO A 1 92 ? 35.094 -3.799 -5.975 1.00 87.31 92 PRO A C 1
ATOM 740 O O . PRO A 1 92 ? 35.414 -4.977 -6.087 1.00 87.31 92 PRO A O 1
ATOM 743 N N . ILE A 1 93 ? 35.461 -3.040 -4.938 1.00 88.06 93 ILE A N 1
ATOM 744 C CA . ILE A 1 93 ? 36.283 -3.520 -3.816 1.00 88.06 93 ILE A CA 1
ATOM 745 C C . ILE A 1 93 ? 35.605 -4.633 -3.000 1.00 88.06 93 ILE A C 1
ATOM 747 O O . ILE A 1 93 ? 36.294 -5.467 -2.427 1.00 88.06 93 ILE A O 1
ATOM 751 N N . HIS A 1 94 ? 34.271 -4.684 -2.996 1.00 91.50 94 HIS A N 1
ATOM 752 C CA . HIS A 1 94 ? 33.480 -5.677 -2.266 1.00 91.50 94 HIS A CA 1
ATOM 753 C C . HIS A 1 94 ? 33.099 -6.877 -3.136 1.00 91.50 94 HIS A C 1
ATOM 755 O O . HIS A 1 94 ? 32.503 -7.841 -2.666 1.00 91.50 94 HIS A O 1
ATOM 761 N N . ARG A 1 95 ? 33.397 -6.848 -4.436 1.00 91.12 95 ARG A N 1
ATOM 762 C CA . ARG A 1 95 ? 32.942 -7.866 -5.383 1.00 91.12 95 ARG A CA 1
ATOM 763 C C . ARG A 1 95 ? 33.840 -9.098 -5.325 1.00 91.12 95 ARG A C 1
ATOM 765 O O . ARG A 1 95 ? 34.979 -9.053 -5.773 1.00 91.12 95 ARG A O 1
ATOM 772 N N . ILE A 1 96 ? 33.289 -10.221 -4.867 1.00 91.81 96 ILE A N 1
ATOM 773 C CA . ILE A 1 96 ? 33.945 -11.533 -4.961 1.00 91.81 96 ILE A CA 1
ATOM 774 C C . ILE A 1 96 ? 33.638 -12.174 -6.317 1.00 91.81 96 ILE A C 1
ATOM 776 O O . ILE A 1 96 ? 34.530 -12.663 -7.003 1.00 91.81 96 ILE A O 1
ATOM 780 N N . TYR A 1 97 ? 32.368 -12.158 -6.722 1.00 89.69 97 TYR A N 1
ATOM 781 C CA . TYR A 1 97 ? 31.907 -12.760 -7.970 1.00 89.69 97 TYR A CA 1
ATOM 782 C C . TYR A 1 97 ? 30.788 -11.924 -8.575 1.00 89.69 97 TYR A C 1
ATOM 784 O O . TYR A 1 97 ? 29.888 -11.477 -7.869 1.00 89.69 97 TYR A O 1
ATOM 792 N N . TYR A 1 98 ? 30.794 -11.749 -9.894 1.00 85.81 98 TYR A N 1
ATOM 793 C CA . TYR A 1 98 ? 29.600 -11.330 -10.618 1.00 85.81 98 TYR A CA 1
ATOM 794 C C . TYR A 1 98 ? 29.669 -11.786 -12.069 1.00 85.81 98 TYR A C 1
ATOM 796 O O . TYR A 1 98 ? 30.690 -11.619 -12.733 1.00 85.81 98 TYR A O 1
ATOM 804 N N . SER A 1 99 ? 28.561 -12.312 -12.580 1.00 80.88 99 SER A N 1
ATOM 805 C CA . SER A 1 99 ? 28.495 -12.868 -13.935 1.00 80.88 99 SER A CA 1
ATOM 806 C C . SER A 1 99 ? 28.675 -11.825 -15.055 1.00 80.88 99 SER A C 1
ATOM 808 O O . SER A 1 99 ? 29.035 -12.191 -16.173 1.00 80.88 99 SER A O 1
ATOM 810 N N . ARG A 1 100 ? 28.445 -10.526 -14.789 1.00 81.81 100 ARG A N 1
ATOM 811 C CA . ARG A 1 100 ? 28.499 -9.439 -15.796 1.00 81.81 100 ARG A CA 1
ATOM 812 C C . ARG A 1 100 ? 29.163 -8.148 -15.276 1.00 81.81 100 ARG A C 1
ATOM 814 O O . ARG A 1 100 ? 28.507 -7.112 -15.197 1.00 81.81 100 ARG A O 1
ATOM 821 N N . PRO A 1 101 ? 30.456 -8.150 -14.904 1.00 75.38 101 PRO A N 1
ATOM 822 C CA . PRO A 1 101 ? 31.080 -7.067 -14.122 1.00 75.38 101 PRO A CA 1
ATOM 823 C C . PRO A 1 101 ? 30.927 -5.670 -14.746 1.00 75.38 101 PRO A C 1
ATOM 825 O O . PRO A 1 101 ? 30.591 -4.718 -14.046 1.00 75.38 101 PRO A O 1
ATOM 828 N N . LYS A 1 102 ? 31.045 -5.570 -16.078 1.00 74.62 102 LYS A N 1
ATOM 829 C CA . LYS A 1 102 ? 30.890 -4.309 -16.824 1.00 74.62 102 LYS A CA 1
ATOM 830 C C . LYS A 1 102 ? 29.497 -3.673 -16.681 1.00 74.62 102 LYS A C 1
ATOM 832 O O . LYS A 1 102 ? 29.378 -2.460 -16.790 1.00 74.62 102 LYS A O 1
ATOM 837 N N . GLU A 1 103 ? 28.446 -4.467 -16.460 1.00 77.56 103 GLU A N 1
ATOM 838 C CA . GLU A 1 103 ? 27.067 -3.974 -16.331 1.00 77.56 103 GLU A CA 1
ATOM 839 C C . GLU A 1 103 ? 26.860 -3.212 -15.013 1.00 77.56 103 GLU A C 1
ATOM 841 O O . GLU A 1 103 ? 26.223 -2.160 -15.006 1.00 77.56 103 GLU A O 1
ATOM 846 N N . ILE A 1 104 ? 27.454 -3.689 -13.913 1.00 75.12 104 ILE A N 1
ATOM 847 C CA . ILE A 1 104 ? 27.397 -2.996 -12.615 1.00 75.12 104 ILE A CA 1
ATOM 848 C C . ILE A 1 104 ? 28.179 -1.696 -12.676 1.00 75.12 104 ILE A C 1
ATOM 850 O O . ILE A 1 104 ? 27.686 -0.672 -12.219 1.00 75.12 104 ILE A O 1
ATOM 854 N N . ASP A 1 105 ? 29.380 -1.725 -13.249 1.00 76.19 105 ASP A N 1
ATOM 855 C CA . ASP A 1 105 ? 30.253 -0.549 -13.276 1.00 76.19 105 ASP A CA 1
ATOM 856 C C . ASP A 1 105 ? 29.607 0.595 -14.087 1.00 76.19 105 ASP A C 1
ATOM 858 O O . ASP A 1 105 ? 29.757 1.770 -13.758 1.00 76.19 105 ASP A O 1
ATOM 862 N N . LEU A 1 106 ? 28.793 0.257 -15.097 1.00 72.56 106 LEU A N 1
ATOM 863 C CA . LEU A 1 106 ? 27.957 1.211 -15.835 1.00 72.56 106 LEU A CA 1
ATOM 864 C C . LEU A 1 106 ? 26.773 1.753 -15.017 1.00 72.56 106 LEU A C 1
ATOM 866 O O . LEU A 1 106 ? 26.369 2.899 -15.226 1.00 72.56 106 LEU A O 1
ATOM 870 N N . LEU A 1 107 ? 26.194 0.953 -14.117 1.00 70.94 107 LEU A N 1
ATOM 871 C CA . LEU A 1 107 ? 25.118 1.379 -13.210 1.00 70.94 107 LEU A CA 1
ATOM 872 C C . LEU A 1 107 ? 25.653 2.247 -12.065 1.00 70.94 107 LEU A C 1
ATOM 874 O O . LEU A 1 107 ? 25.008 3.220 -11.684 1.00 70.94 107 LEU A O 1
ATOM 878 N N . LEU A 1 108 ? 26.861 1.952 -11.589 1.00 73.25 108 LEU A N 1
ATOM 879 C CA . LEU A 1 108 ? 27.628 2.740 -10.626 1.00 73.25 108 LEU A CA 1
ATOM 880 C C . LEU A 1 108 ? 28.412 3.871 -11.316 1.00 73.25 108 LEU A C 1
ATOM 882 O O . LEU A 1 108 ? 29.526 4.211 -10.923 1.00 73.25 108 LEU A O 1
ATOM 886 N N . ASN A 1 109 ? 27.840 4.477 -12.362 1.00 69.94 109 ASN A N 1
ATOM 887 C CA . ASN A 1 109 ? 28.474 5.608 -13.026 1.00 69.94 109 ASN A CA 1
ATOM 888 C C . ASN A 1 109 ? 28.359 6.895 -12.194 1.00 69.94 109 ASN A C 1
ATOM 890 O O . ASN A 1 109 ? 27.439 7.090 -11.393 1.00 69.94 109 ASN A O 1
ATOM 894 N N . LYS A 1 110 ? 29.281 7.826 -12.454 1.00 63.25 110 LYS A N 1
ATOM 895 C CA . LYS A 1 110 ? 29.412 9.094 -11.727 1.00 63.25 110 LYS A CA 1
ATOM 896 C C . LYS A 1 110 ? 28.112 9.904 -11.684 1.00 63.25 110 LYS A C 1
ATOM 898 O O . LYS A 1 110 ? 27.824 10.525 -10.672 1.00 63.25 110 LYS A O 1
ATOM 903 N N . LYS A 1 111 ? 27.296 9.891 -12.743 1.00 66.50 111 LYS A N 1
ATOM 904 C CA . LYS A 1 111 ? 26.050 10.673 -12.811 1.00 66.50 111 LYS A CA 1
ATOM 905 C C . LYS A 1 111 ? 24.976 10.138 -11.860 1.00 66.50 111 LYS A C 1
ATOM 907 O O . LYS A 1 111 ? 24.348 10.938 -11.174 1.00 66.50 111 LYS A O 1
ATOM 912 N N . ILE A 1 112 ? 24.792 8.817 -11.815 1.00 65.25 112 ILE A N 1
ATOM 913 C CA . ILE A 1 112 ? 23.828 8.150 -10.927 1.00 65.25 112 ILE A CA 1
ATOM 914 C C . ILE A 1 112 ? 24.297 8.260 -9.475 1.00 65.25 112 ILE A C 1
ATOM 916 O O . ILE A 1 112 ? 23.515 8.649 -8.613 1.00 65.25 112 ILE A O 1
ATOM 920 N N . ILE A 1 113 ? 25.585 8.023 -9.207 1.00 67.06 113 ILE A N 1
ATOM 921 C CA . ILE A 1 113 ? 26.138 8.181 -7.856 1.00 67.06 113 ILE A CA 1
ATOM 922 C C . ILE A 1 113 ? 26.003 9.638 -7.376 1.00 67.06 113 ILE A C 1
ATOM 924 O O . ILE A 1 113 ? 25.573 9.855 -6.247 1.00 67.06 113 ILE A O 1
ATOM 928 N N . ASN A 1 114 ? 26.278 10.641 -8.223 1.00 63.78 114 ASN A N 1
ATOM 929 C CA . ASN A 1 114 ? 26.151 12.059 -7.854 1.00 63.78 114 ASN A CA 1
ATOM 930 C C . ASN A 1 114 ? 24.711 12.449 -7.496 1.00 63.78 114 ASN A C 1
ATOM 932 O O . ASN A 1 114 ? 24.483 13.024 -6.437 1.00 63.78 114 ASN A O 1
ATOM 936 N N . SER A 1 115 ? 23.738 12.148 -8.365 1.00 62.31 115 SER A N 1
ATOM 937 C CA . SER A 1 115 ? 22.354 12.581 -8.140 1.00 62.31 115 SER A CA 1
ATOM 938 C C . SER A 1 115 ? 21.703 11.885 -6.948 1.00 62.31 115 SER A C 1
ATOM 940 O O . SER A 1 115 ? 20.800 12.449 -6.341 1.00 62.31 115 SER A O 1
ATOM 942 N N . MET A 1 116 ? 22.141 10.666 -6.621 1.00 65.38 116 MET A N 1
ATOM 943 C CA . MET A 1 116 ? 21.512 9.845 -5.586 1.00 65.38 116 MET A CA 1
ATOM 944 C C . MET A 1 116 ? 22.193 9.979 -4.224 1.00 65.38 116 MET A C 1
ATOM 946 O O . MET A 1 116 ? 21.495 10.034 -3.215 1.00 65.38 116 MET A O 1
ATOM 950 N N . ALA A 1 117 ? 23.524 10.116 -4.176 1.00 64.50 117 ALA A N 1
ATOM 951 C CA . ALA A 1 117 ? 24.236 10.383 -2.927 1.00 64.50 117 ALA A CA 1
ATOM 952 C C . ALA A 1 117 ? 23.789 11.715 -2.303 1.00 64.50 117 ALA A C 1
ATOM 954 O O . ALA A 1 117 ? 23.541 11.768 -1.106 1.00 64.50 117 ALA A O 1
ATOM 955 N N . GLU A 1 118 ? 23.594 12.763 -3.112 1.00 67.69 118 GLU A N 1
ATOM 956 C CA . GLU A 1 118 ? 23.167 14.081 -2.621 1.00 67.69 118 GLU A CA 1
ATOM 957 C C . GLU A 1 118 ? 21.718 14.094 -2.106 1.00 67.69 118 GLU A C 1
ATOM 959 O O . GLU A 1 118 ? 21.422 14.785 -1.133 1.00 67.69 118 GLU A O 1
ATOM 964 N N . VAL A 1 119 ? 20.808 13.335 -2.730 1.00 71.25 119 VAL A N 1
ATOM 965 C CA . VAL A 1 119 ? 19.409 13.227 -2.275 1.00 71.25 119 VAL A CA 1
ATOM 966 C C . VAL A 1 119 ? 19.329 12.420 -0.982 1.00 71.25 119 VAL A C 1
ATOM 968 O O . VAL A 1 119 ? 18.768 12.902 -0.001 1.00 71.25 119 VAL A O 1
ATOM 971 N N . ASN A 1 120 ? 19.957 11.244 -0.950 1.00 73.12 120 ASN A N 1
ATOM 972 C CA . ASN A 1 120 ? 19.965 10.372 0.224 1.00 73.12 120 ASN A CA 1
ATOM 973 C C . ASN A 1 120 ? 20.652 11.025 1.427 1.00 73.12 120 ASN A C 1
ATOM 975 O O . ASN A 1 120 ? 20.172 10.905 2.551 1.00 73.12 120 ASN A O 1
ATOM 979 N N . GLN A 1 121 ? 21.754 11.743 1.194 1.00 74.94 121 GLN A N 1
ATOM 980 C CA . GLN A 1 121 ? 22.459 12.465 2.245 1.00 74.94 121 GLN A CA 1
ATOM 981 C C . GLN A 1 121 ? 21.591 13.587 2.826 1.00 74.94 121 GLN A C 1
ATOM 983 O O . GLN A 1 121 ? 21.452 13.667 4.042 1.00 74.94 121 GLN A O 1
ATOM 988 N N . LYS A 1 122 ? 20.934 14.399 1.986 1.00 81.19 122 LYS A N 1
ATOM 989 C CA . LYS A 1 122 ? 20.028 15.459 2.463 1.00 81.19 122 LYS A CA 1
ATOM 990 C C . LYS A 1 122 ? 18.829 14.909 3.234 1.00 81.19 122 LYS A C 1
ATOM 992 O O . LYS A 1 122 ? 18.422 15.495 4.235 1.00 81.19 122 LYS A O 1
ATOM 997 N N . GLU A 1 123 ? 18.243 13.803 2.775 1.00 80.12 123 GLU A N 1
ATOM 998 C CA . GLU A 1 123 ? 17.139 13.147 3.484 1.00 80.12 123 GLU A CA 1
ATOM 999 C C . GLU A 1 123 ? 17.590 12.590 4.840 1.00 80.12 123 GLU A C 1
ATOM 1001 O O . GLU A 1 123 ? 16.884 12.767 5.837 1.00 80.12 123 GLU A O 1
ATOM 1006 N N . TYR A 1 124 ? 18.786 11.996 4.902 1.00 86.12 124 TYR A N 1
ATOM 1007 C CA . TYR A 1 124 ? 19.368 11.515 6.152 1.00 86.12 124 TYR A CA 1
ATOM 1008 C C . TYR A 1 124 ? 19.690 12.666 7.114 1.00 86.12 124 TYR A C 1
ATOM 1010 O O . TYR A 1 124 ? 19.280 12.630 8.270 1.00 86.12 124 TYR A O 1
ATOM 1018 N N . GLU A 1 125 ? 20.330 13.737 6.640 1.00 86.44 125 GLU A N 1
ATOM 1019 C CA . GLU A 1 125 ? 20.631 14.942 7.427 1.00 86.44 125 GLU A CA 1
ATOM 1020 C C . GLU A 1 125 ? 19.366 15.587 8.008 1.00 86.44 125 GLU A C 1
ATOM 1022 O O . GLU A 1 125 ? 19.349 16.009 9.167 1.00 86.44 125 GLU A O 1
ATOM 1027 N N . LYS A 1 126 ? 18.267 15.604 7.245 1.00 88.56 126 LYS A N 1
ATOM 1028 C CA . LYS A 1 126 ? 16.970 16.068 7.744 1.00 88.56 126 LYS A CA 1
ATOM 1029 C C . LYS A 1 126 ? 16.456 15.189 8.888 1.00 88.56 126 LYS A C 1
ATOM 1031 O O . LYS A 1 126 ? 15.982 15.713 9.895 1.00 88.56 126 LYS A O 1
ATOM 1036 N N . ALA A 1 127 ? 16.562 13.867 8.753 1.00 89.38 127 ALA A N 1
ATOM 1037 C CA . ALA A 1 127 ? 16.195 12.935 9.816 1.00 89.38 127 ALA A CA 1
ATOM 1038 C C . ALA A 1 127 ? 17.077 13.108 11.066 1.00 89.38 127 ALA A C 1
ATOM 1040 O O . ALA A 1 127 ? 16.563 13.049 12.182 1.00 89.38 127 ALA A O 1
ATOM 1041 N N . LEU A 1 128 ? 18.374 13.401 10.897 1.00 89.62 128 LEU A N 1
ATOM 1042 C CA . LEU A 1 128 ? 19.277 13.741 12.002 1.00 89.62 128 LEU A CA 1
ATOM 1043 C C . LEU A 1 128 ? 18.826 14.999 12.754 1.00 89.62 128 LEU A C 1
ATOM 1045 O O . LEU A 1 128 ? 18.934 15.033 13.979 1.00 89.62 128 LEU A O 1
ATOM 1049 N N . GLY A 1 129 ? 18.312 16.008 12.043 1.00 90.12 129 GLY A N 1
ATOM 1050 C CA . GLY A 1 129 ? 17.732 17.211 12.646 1.00 90.12 129 GLY A CA 1
ATOM 1051 C C . GLY A 1 129 ? 16.582 16.877 13.597 1.00 90.12 129 GLY A C 1
ATOM 1052 O O . GLY A 1 129 ? 16.667 17.175 14.786 1.00 90.12 129 GLY A O 1
ATOM 1053 N N . TYR A 1 130 ? 15.566 16.161 13.106 1.00 90.75 130 TYR A N 1
ATOM 1054 C CA . TYR A 1 130 ? 14.432 15.734 13.936 1.00 90.75 130 TYR A CA 1
ATOM 1055 C C . TYR A 1 130 ? 14.855 14.833 15.098 1.00 90.75 130 TYR A C 1
ATOM 1057 O O . TYR A 1 130 ? 14.384 14.996 16.219 1.00 90.75 130 TYR A O 1
ATOM 1065 N N . ALA A 1 131 ? 15.777 13.898 14.860 1.00 94.00 131 ALA A N 1
ATOM 1066 C CA . ALA A 1 131 ? 16.283 13.024 15.909 1.00 94.00 131 ALA A CA 1
ATOM 1067 C C . ALA A 1 131 ? 16.937 13.830 17.051 1.00 94.00 131 ALA A C 1
ATOM 1069 O O . ALA A 1 131 ? 16.682 13.561 18.223 1.00 94.00 131 ALA A O 1
ATOM 1070 N N . LYS A 1 132 ? 17.730 14.862 16.737 1.00 93.19 132 LYS A N 1
ATOM 1071 C CA . LYS A 1 132 ? 18.328 15.738 17.759 1.00 93.19 132 LYS A CA 1
ATOM 1072 C C . LYS A 1 132 ? 17.273 16.483 18.576 1.00 93.19 132 LYS A C 1
ATOM 1074 O O . LYS A 1 132 ? 17.419 16.572 19.792 1.00 93.19 132 LYS A O 1
ATOM 1079 N N . GLU A 1 133 ? 16.216 16.976 17.933 1.00 94.12 133 GLU A N 1
ATOM 1080 C CA . GLU A 1 133 ? 15.098 17.634 18.621 1.00 94.12 133 GLU A CA 1
ATOM 1081 C C . GLU A 1 133 ? 14.412 16.679 19.607 1.00 94.12 133 GLU A C 1
ATOM 1083 O O . GLU A 1 133 ? 14.225 17.032 20.771 1.00 94.12 133 GLU A O 1
ATOM 1088 N N . TYR A 1 134 ? 14.121 15.442 19.188 1.00 96.25 134 TYR A N 1
ATOM 1089 C CA . TYR A 1 134 ? 13.537 14.429 20.071 1.00 96.25 134 TYR A CA 1
ATOM 1090 C C . TYR A 1 134 ? 14.461 14.058 21.238 1.00 96.25 134 TYR A C 1
ATOM 1092 O O . TYR A 1 134 ? 14.005 13.972 22.376 1.00 96.25 134 TYR A O 1
ATOM 1100 N N . LEU A 1 135 ? 15.765 13.891 21.001 1.00 94.56 135 LEU A N 1
ATOM 1101 C CA . LEU A 1 135 ? 16.719 13.588 22.073 1.00 94.56 135 LEU A CA 1
ATOM 1102 C C . LEU A 1 135 ? 16.852 14.746 23.082 1.00 94.56 135 LEU A C 1
ATOM 1104 O O . LEU A 1 135 ? 16.945 14.512 24.292 1.00 94.56 135 LEU A O 1
ATOM 1108 N N . SER A 1 136 ? 16.816 15.994 22.602 1.00 93.56 136 SER A N 1
ATOM 1109 C CA . SER A 1 136 ? 16.793 17.184 23.461 1.00 93.56 136 SER A CA 1
ATOM 1110 C C . SER A 1 136 ? 15.525 17.213 24.310 1.00 93.56 136 SER A C 1
ATOM 1112 O O . SER A 1 136 ? 15.606 17.306 25.534 1.00 93.56 136 SER A O 1
ATOM 1114 N N . ALA A 1 137 ? 14.360 17.030 23.681 1.00 93.00 137 ALA A N 1
ATOM 1115 C CA . ALA A 1 137 ? 13.075 16.983 24.371 1.00 93.00 137 ALA A CA 1
ATOM 1116 C C . ALA A 1 137 ? 13.031 15.867 25.428 1.00 93.00 137 ALA A C 1
ATOM 1118 O O . ALA A 1 137 ? 12.559 16.093 26.539 1.00 93.00 137 ALA A O 1
ATOM 1119 N N . SER A 1 138 ? 13.583 14.686 25.124 1.00 96.12 138 SER A N 1
ATOM 1120 C CA . SER A 1 138 ? 13.725 13.593 26.093 1.00 96.12 138 SER A CA 1
ATOM 1121 C C . SER A 1 138 ? 14.475 14.037 27.347 1.00 96.12 138 SER A C 1
ATOM 1123 O O . SER A 1 138 ? 14.006 13.832 28.466 1.00 96.12 138 SER A O 1
ATOM 1125 N N . SER A 1 139 ? 15.631 14.674 27.154 1.00 92.12 139 SER A N 1
ATOM 1126 C CA . SER A 1 139 ? 16.472 15.156 28.252 1.00 92.12 139 SER A CA 1
ATOM 1127 C C . SER A 1 139 ? 15.757 16.234 29.074 1.00 92.12 139 SER A C 1
ATOM 1129 O O . SER A 1 139 ? 15.800 16.206 30.301 1.00 92.12 139 SER A O 1
ATOM 1131 N N . GLU A 1 140 ? 15.027 17.141 28.422 1.00 93.69 140 GLU A N 1
ATOM 1132 C CA . GLU A 1 140 ? 14.229 18.171 29.096 1.00 93.69 140 GLU A CA 1
ATOM 1133 C C . GLU A 1 140 ? 13.076 17.600 29.931 1.00 93.69 140 GLU A C 1
ATOM 1135 O O . GLU A 1 140 ? 12.778 18.127 31.006 1.00 93.69 140 GLU A O 1
ATOM 1140 N N . PHE A 1 141 ? 12.410 16.542 29.460 1.00 92.56 141 PHE A N 1
ATOM 1141 C CA . PHE A 1 141 ? 11.365 15.868 30.232 1.00 92.56 141 PHE A CA 1
ATOM 1142 C C . PHE A 1 141 ? 11.938 15.125 31.437 1.00 92.56 141 PHE A C 1
ATOM 1144 O O . PHE A 1 141 ? 11.371 15.218 32.525 1.00 92.56 141 PHE A O 1
ATOM 1151 N N . ALA A 1 142 ? 13.090 14.475 31.280 1.00 92.06 142 ALA A N 1
ATOM 1152 C CA . ALA A 1 142 ? 13.776 13.809 32.381 1.00 92.06 142 ALA A CA 1
ATOM 1153 C C . ALA A 1 142 ? 14.239 14.785 33.474 1.00 92.06 142 ALA A C 1
ATOM 1155 O O . ALA A 1 142 ? 14.087 14.483 34.654 1.00 92.06 142 ALA A O 1
ATOM 1156 N N . LEU A 1 143 ? 14.715 15.984 33.106 1.00 92.06 143 LEU A N 1
ATOM 1157 C CA . LEU A 1 143 ? 15.043 17.052 34.067 1.00 92.06 143 LEU A CA 1
ATOM 1158 C C . LEU A 1 143 ? 13.828 17.532 34.876 1.00 92.06 143 LEU A C 1
ATOM 1160 O O . LEU A 1 143 ? 13.987 18.083 35.960 1.00 92.06 143 LEU A O 1
ATOM 1164 N N . LYS A 1 144 ? 12.619 17.344 34.341 1.00 93.56 144 LYS A N 1
ATOM 1165 C CA . LYS A 1 144 ? 11.343 17.656 35.003 1.00 93.56 144 LYS A CA 1
ATOM 1166 C C . LYS A 1 144 ? 10.728 16.433 35.689 1.00 93.56 144 LYS A C 1
ATOM 1168 O O . LYS A 1 144 ? 9.551 16.485 36.031 1.00 93.56 144 LYS A O 1
ATOM 1173 N N . GLU A 1 145 ? 11.483 15.339 35.810 1.00 90.56 145 GLU A N 1
ATOM 1174 C CA . GLU A 1 145 ? 11.045 14.052 36.371 1.00 90.56 145 GLU A CA 1
ATOM 1175 C C . GLU A 1 145 ? 9.839 13.432 35.634 1.00 90.56 145 GLU A C 1
ATOM 1177 O O . GLU A 1 145 ? 9.120 12.587 36.161 1.00 90.56 145 GLU A O 1
ATOM 1182 N N . LYS A 1 146 ? 9.620 13.821 34.370 1.00 90.94 146 LYS A N 1
ATOM 1183 C CA . LYS A 1 146 ? 8.580 13.270 33.486 1.00 90.94 146 LYS A CA 1
ATOM 1184 C C . LYS A 1 146 ? 9.164 12.166 32.612 1.00 90.94 146 LYS A C 1
ATOM 1186 O O . LYS A 1 146 ? 9.320 12.320 31.399 1.00 90.94 146 LYS A O 1
ATOM 1191 N N . TYR A 1 147 ? 9.561 11.068 33.244 1.00 91.56 147 TYR A N 1
ATOM 1192 C CA . TYR A 1 147 ? 10.304 9.992 32.583 1.00 91.56 147 TYR A CA 1
ATOM 1193 C C . TYR A 1 147 ? 9.497 9.257 31.509 1.00 91.56 147 TYR A C 1
ATOM 1195 O O . TYR A 1 147 ? 10.069 8.840 30.508 1.00 91.56 147 TYR A O 1
ATOM 1203 N N . ASP A 1 148 ? 8.178 9.158 31.649 1.00 90.38 148 ASP A N 1
ATOM 1204 C CA . ASP A 1 148 ? 7.285 8.584 30.637 1.00 90.38 148 ASP A CA 1
ATOM 1205 C C . ASP A 1 148 ? 7.297 9.380 29.324 1.00 90.38 148 ASP A C 1
ATOM 1207 O O . ASP A 1 148 ? 7.455 8.810 28.241 1.00 90.38 148 ASP A O 1
ATOM 1211 N N . GLN A 1 149 ? 7.228 10.709 29.423 1.00 91.44 149 GLN A N 1
ATOM 1212 C CA . GLN A 1 149 ? 7.368 11.627 28.292 1.00 91.44 149 GLN A CA 1
ATOM 1213 C C . GLN A 1 149 ? 8.797 11.615 27.738 1.00 91.44 149 GLN A C 1
ATOM 1215 O O . GLN A 1 149 ? 8.989 11.700 26.524 1.00 91.44 149 GLN A O 1
ATOM 1220 N N . GLY A 1 150 ? 9.798 11.440 28.605 1.00 93.00 150 GLY A N 1
ATOM 1221 C CA . GLY A 1 150 ? 11.183 11.201 28.203 1.00 93.00 150 GLY A CA 1
ATOM 1222 C C . GLY A 1 150 ? 11.321 9.957 27.318 1.00 93.00 150 GLY A C 1
ATOM 1223 O O . GLY A 1 150 ? 11.809 10.047 26.194 1.00 93.00 150 GLY A O 1
ATOM 1224 N N . VAL A 1 151 ? 10.811 8.808 27.770 1.00 94.75 151 VAL A N 1
ATOM 1225 C CA . VAL A 1 151 ? 10.836 7.548 27.005 1.00 94.75 151 VAL A CA 1
ATOM 1226 C C . VAL A 1 151 ? 10.031 7.657 25.707 1.00 94.75 151 VAL A C 1
ATOM 1228 O O . VAL A 1 151 ? 10.467 7.145 24.676 1.00 94.75 151 VAL A O 1
ATOM 1231 N N . PHE A 1 152 ? 8.901 8.370 25.703 1.00 94.69 152 PHE A N 1
ATOM 1232 C CA . PHE A 1 152 ? 8.167 8.670 24.469 1.00 94.69 152 PHE A CA 1
ATOM 1233 C C . PHE A 1 152 ? 9.042 9.403 23.439 1.00 94.69 152 PHE A C 1
ATOM 1235 O O . PHE A 1 152 ? 9.053 9.047 22.258 1.00 94.69 152 PHE A O 1
ATOM 1242 N N . MET A 1 153 ? 9.807 10.403 23.877 1.00 95.69 153 MET A N 1
ATOM 1243 C CA . MET A 1 153 ? 10.714 11.130 22.991 1.00 95.69 153 MET A CA 1
ATOM 1244 C C . MET A 1 153 ? 11.886 10.255 22.522 1.00 95.69 153 MET A C 1
ATOM 1246 O O . MET A 1 153 ? 12.259 10.334 21.352 1.00 95.69 153 MET A O 1
ATOM 1250 N N . LEU A 1 154 ? 12.404 9.349 23.363 1.00 94.69 154 LEU A N 1
ATOM 1251 C CA . LEU A 1 154 ? 13.401 8.344 22.949 1.00 94.69 154 LEU A CA 1
ATOM 1252 C C . LEU A 1 154 ? 12.854 7.371 21.900 1.00 94.69 154 LEU A C 1
ATOM 1254 O O . LEU A 1 154 ? 13.568 7.009 20.964 1.00 94.69 154 LEU A O 1
ATOM 1258 N N . HIS A 1 155 ? 11.578 6.996 21.999 1.00 94.88 155 HIS A N 1
ATOM 1259 C CA . HIS A 1 155 ? 10.927 6.199 20.966 1.00 94.88 155 HIS A CA 1
ATOM 1260 C C . HIS A 1 155 ? 10.912 6.948 19.631 1.00 94.88 155 HIS A C 1
ATOM 1262 O O . HIS A 1 155 ? 11.315 6.390 18.613 1.00 94.88 155 HIS A O 1
ATOM 1268 N N . GLN A 1 156 ? 10.467 8.210 19.613 1.00 94.25 156 GLN A N 1
ATOM 1269 C CA . GLN A 1 156 ? 10.446 9.020 18.387 1.00 94.25 156 GLN A CA 1
ATOM 1270 C C . GLN A 1 156 ? 11.853 9.223 17.804 1.00 94.25 156 GLN A C 1
ATOM 1272 O O . GLN A 1 156 ? 12.047 9.105 16.592 1.00 94.25 156 GLN A O 1
ATOM 1277 N N . TYR A 1 157 ? 12.843 9.453 18.670 1.00 94.88 157 TYR A N 1
ATOM 1278 C CA . TYR A 1 157 ? 14.256 9.538 18.310 1.00 94.88 157 TYR A CA 1
ATOM 1279 C C . TYR A 1 157 ? 14.739 8.293 17.552 1.00 94.88 157 TYR A C 1
ATOM 1281 O O . TYR A 1 157 ? 15.230 8.410 16.425 1.00 94.88 157 TYR A O 1
ATOM 1289 N N . LEU A 1 158 ? 14.555 7.103 18.133 1.00 91.56 158 LEU A N 1
ATOM 1290 C CA . LEU A 1 158 ? 14.956 5.842 17.506 1.00 91.56 158 LEU A CA 1
ATOM 1291 C C . LEU A 1 158 ? 14.157 5.540 16.241 1.00 91.56 158 LEU A C 1
ATOM 1293 O O . LEU A 1 158 ? 14.721 5.092 15.242 1.00 91.56 158 LEU A O 1
ATOM 1297 N N . GLU A 1 159 ? 12.853 5.807 16.254 1.00 92.25 159 GLU A N 1
ATOM 1298 C CA . GLU A 1 159 ? 11.978 5.538 15.119 1.00 92.25 159 GLU A CA 1
ATOM 1299 C C . GLU A 1 159 ? 12.447 6.300 13.875 1.00 92.25 159 GLU A C 1
ATOM 1301 O O . GLU A 1 159 ? 12.601 5.708 12.804 1.00 92.25 159 GLU A O 1
ATOM 1306 N N . VAL A 1 160 ? 12.732 7.598 14.013 1.00 93.06 160 VAL A N 1
ATOM 1307 C CA . VAL A 1 160 ? 13.227 8.423 12.905 1.00 93.06 160 VAL A CA 1
ATOM 1308 C C . VAL A 1 160 ? 14.573 7.918 12.389 1.00 93.06 160 VAL A C 1
ATOM 1310 O O . VAL A 1 160 ? 14.744 7.804 11.174 1.00 93.06 160 VAL A O 1
ATOM 1313 N N . LYS A 1 161 ? 15.503 7.557 13.283 1.00 90.62 161 LYS A N 1
ATOM 1314 C CA . LYS A 1 161 ? 16.829 7.027 12.923 1.00 90.62 161 LYS A CA 1
ATOM 1315 C C . LYS A 1 161 ? 16.736 5.725 12.131 1.00 90.62 161 LYS A C 1
ATOM 1317 O O . LYS A 1 161 ? 17.293 5.620 11.039 1.00 90.62 161 LYS A O 1
ATOM 1322 N N . ILE A 1 162 ? 15.980 4.754 12.639 1.00 89.06 162 ILE A N 1
ATOM 1323 C CA . ILE A 1 162 ? 15.856 3.430 12.020 1.00 89.06 162 ILE A CA 1
ATOM 1324 C C . ILE A 1 162 ? 15.092 3.525 10.693 1.00 89.06 162 ILE A C 1
ATOM 1326 O O . ILE A 1 162 ? 15.457 2.873 9.711 1.00 89.06 162 ILE A O 1
ATOM 1330 N N . ARG A 1 163 ? 14.060 4.377 10.614 1.00 90.12 163 ARG A N 1
ATOM 1331 C CA . ARG A 1 163 ? 13.349 4.644 9.355 1.00 90.12 163 ARG A CA 1
ATOM 1332 C C . ARG A 1 163 ? 14.251 5.294 8.314 1.00 90.12 163 ARG A C 1
ATOM 1334 O O . ARG A 1 163 ? 14.194 4.886 7.156 1.00 90.12 163 ARG A O 1
ATOM 1341 N N . ALA A 1 164 ? 15.063 6.273 8.707 1.00 89.75 164 ALA A N 1
ATOM 1342 C CA . ALA A 1 164 ? 16.005 6.928 7.806 1.00 89.75 164 ALA A CA 1
ATOM 1343 C C . ALA A 1 164 ? 17.039 5.928 7.278 1.00 89.75 164 ALA A C 1
ATOM 1345 O O . ALA A 1 164 ? 17.233 5.831 6.068 1.00 89.75 164 ALA A O 1
ATOM 1346 N N . PHE A 1 165 ? 17.607 5.104 8.164 1.00 88.12 165 PHE A N 1
ATOM 1347 C CA . PHE A 1 165 ? 18.512 4.021 7.785 1.00 88.12 165 PHE A CA 1
ATOM 1348 C C . PHE A 1 165 ? 17.862 3.054 6.782 1.00 88.12 165 PHE A C 1
ATOM 1350 O O . PHE A 1 165 ? 18.421 2.774 5.724 1.00 88.12 165 PHE A O 1
ATOM 1357 N N . TYR A 1 166 ? 16.639 2.591 7.049 1.00 86.44 166 TYR A N 1
ATOM 1358 C CA . TYR A 1 166 ? 15.925 1.693 6.135 1.00 86.44 166 TYR A CA 1
ATOM 1359 C C . TYR A 1 166 ? 15.579 2.350 4.789 1.00 86.44 166 TYR A C 1
ATOM 1361 O O . TYR A 1 166 ? 15.596 1.687 3.749 1.00 86.44 166 TYR A O 1
ATOM 1369 N N . GLY A 1 167 ? 15.318 3.660 4.791 1.00 85.81 167 GLY A N 1
ATOM 1370 C CA . GLY A 1 167 ? 15.153 4.465 3.581 1.00 85.81 167 GLY A CA 1
ATOM 1371 C C . GLY A 1 167 ? 16.389 4.427 2.683 1.00 85.81 167 GLY A C 1
ATOM 1372 O O . GLY A 1 167 ? 16.264 4.226 1.476 1.00 85.81 167 GLY A O 1
ATOM 1373 N N . LEU A 1 168 ? 17.590 4.493 3.267 1.00 85.56 168 LEU A N 1
ATOM 1374 C CA . LEU A 1 168 ? 18.861 4.366 2.539 1.00 85.56 168 LEU A CA 1
ATOM 1375 C C . LEU A 1 168 ? 19.052 2.974 1.913 1.00 85.56 168 LEU A C 1
ATOM 1377 O O . LEU A 1 168 ? 19.723 2.828 0.884 1.00 85.56 168 LEU A O 1
ATOM 1381 N N . MET A 1 169 ? 18.408 1.950 2.475 1.00 80.88 169 MET A N 1
ATOM 1382 C CA . MET A 1 169 ? 18.325 0.608 1.891 1.00 80.88 169 MET A CA 1
ATOM 1383 C C . MET A 1 169 ? 17.290 0.499 0.759 1.00 80.88 169 MET A C 1
ATOM 1385 O O . MET A 1 169 ? 17.144 -0.561 0.156 1.00 80.88 169 MET A O 1
ATOM 1389 N N . GLY A 1 170 ? 16.567 1.583 0.459 1.00 78.06 170 GLY A N 1
ATOM 1390 C CA . GLY A 1 170 ? 15.483 1.619 -0.522 1.00 78.06 170 GLY A CA 1
ATOM 1391 C C . GLY A 1 170 ? 14.186 0.966 -0.036 1.00 78.06 170 GLY A C 1
ATOM 1392 O O . GLY A 1 170 ? 13.298 0.651 -0.839 1.00 78.06 170 GLY A O 1
ATOM 1393 N N . GLY A 1 171 ? 14.078 0.760 1.278 1.00 79.00 171 GLY A N 1
ATOM 1394 C CA . GLY A 1 171 ? 12.871 0.320 1.955 1.00 79.00 171 GLY A CA 1
ATOM 1395 C C . GLY A 1 171 ? 11.964 1.491 2.328 1.00 79.00 171 GLY A C 1
ATOM 1396 O O . GLY A 1 171 ? 12.396 2.631 2.473 1.00 79.00 171 GLY A O 1
ATOM 1397 N N . GLN A 1 172 ? 10.675 1.211 2.501 1.00 76.12 172 GLN A N 1
ATOM 1398 C CA . GLN A 1 172 ? 9.727 2.161 3.076 1.00 76.12 172 GLN A CA 1
ATOM 1399 C C . GLN A 1 172 ? 8.861 1.443 4.099 1.00 76.12 172 GLN A C 1
ATOM 1401 O O . GLN A 1 172 ? 8.334 0.358 3.850 1.00 76.12 172 GLN A O 1
ATOM 1406 N N . PHE A 1 173 ? 8.708 2.066 5.257 1.00 76.19 173 PHE A N 1
ATOM 1407 C CA . PHE A 1 173 ? 7.769 1.610 6.265 1.00 76.19 173 PHE A CA 1
ATOM 1408 C C . PHE A 1 173 ? 6.378 2.176 5.983 1.00 76.19 173 PHE A C 1
ATOM 1410 O O . PHE A 1 173 ? 6.233 3.318 5.550 1.00 76.19 173 PHE A O 1
ATOM 1417 N N . GLY A 1 174 ? 5.343 1.385 6.270 1.00 71.75 174 GLY A N 1
ATOM 1418 C CA . GLY A 1 174 ? 3.974 1.892 6.346 1.00 71.75 174 GLY A CA 1
ATOM 1419 C C . GLY A 1 174 ? 3.765 2.795 7.570 1.00 71.75 174 GLY A C 1
ATOM 1420 O O . GLY A 1 174 ? 4.711 3.195 8.252 1.00 71.75 174 GLY A O 1
ATOM 1421 N N . LYS A 1 175 ? 2.498 3.052 7.905 1.00 78.00 175 LYS A N 1
ATOM 1422 C CA . LYS A 1 175 ? 2.087 3.867 9.066 1.00 78.00 175 LYS A CA 1
ATOM 1423 C C . LYS A 1 175 ? 2.263 3.171 10.434 1.00 78.00 175 LYS A C 1
ATOM 1425 O O . LYS A 1 175 ? 1.648 3.570 11.410 1.00 78.00 175 LYS A O 1
ATOM 1430 N N . THR A 1 176 ? 3.040 2.090 10.507 1.00 82.81 176 THR A N 1
ATOM 1431 C CA . THR A 1 176 ? 3.275 1.354 11.761 1.00 82.81 176 THR A CA 1
ATOM 1432 C C . THR A 1 176 ? 4.325 2.061 12.593 1.00 82.81 176 THR A C 1
ATOM 1434 O O . THR A 1 176 ? 5.407 2.275 12.071 1.00 82.81 176 THR A O 1
ATOM 1437 N N . HIS A 1 177 ? 4.043 2.359 13.858 1.00 83.94 177 HIS A N 1
ATOM 1438 C CA . HIS A 1 177 ? 4.990 2.997 14.784 1.00 83.94 177 HIS A CA 1
ATOM 1439 C C . HIS A 1 177 ? 5.661 2.014 15.753 1.00 83.94 177 HIS A C 1
ATOM 1441 O O . HIS A 1 177 ? 6.470 2.424 16.562 1.00 83.94 177 HIS A O 1
ATOM 1447 N N . ASN A 1 178 ? 5.349 0.717 15.667 1.00 87.81 178 ASN A N 1
ATOM 1448 C CA . ASN A 1 178 ? 5.939 -0.300 16.538 1.00 87.81 178 ASN A CA 1
ATOM 1449 C C . ASN A 1 178 ? 7.425 -0.526 16.199 1.00 87.81 178 ASN A C 1
ATOM 1451 O O . ASN A 1 178 ? 7.739 -1.047 15.121 1.00 87.81 178 ASN A O 1
ATOM 1455 N N . LEU A 1 179 ? 8.319 -0.144 17.113 1.00 87.19 179 LEU A N 1
ATOM 1456 C CA . LEU A 1 179 ? 9.770 -0.230 16.942 1.00 87.19 179 LEU A CA 1
ATOM 1457 C C . LEU A 1 179 ? 10.251 -1.671 16.795 1.00 87.19 179 LEU A C 1
ATOM 1459 O O . LEU A 1 179 ? 11.080 -1.940 15.928 1.00 87.19 179 LEU A O 1
ATOM 1463 N N . GLU A 1 180 ? 9.688 -2.605 17.564 1.00 83.94 180 GLU A N 1
ATOM 1464 C CA . GLU A 1 180 ? 10.046 -4.028 17.494 1.00 83.94 180 GLU A CA 1
ATOM 1465 C C . GLU A 1 180 ? 9.869 -4.582 16.063 1.00 83.94 180 GLU A C 1
ATOM 1467 O O . GLU A 1 180 ? 10.762 -5.206 15.479 1.00 83.94 180 GLU A O 1
ATOM 1472 N N . TYR A 1 181 ? 8.731 -4.279 15.437 1.00 84.06 181 TYR A N 1
ATOM 1473 C CA . TYR A 1 181 ? 8.429 -4.643 14.056 1.00 84.06 181 TYR A CA 1
ATOM 1474 C C . TYR A 1 181 ? 9.334 -3.924 13.054 1.00 84.06 181 TYR A C 1
ATOM 1476 O O . TYR A 1 181 ? 9.802 -4.547 12.094 1.00 84.06 181 TYR A O 1
ATOM 1484 N N . ILE A 1 182 ? 9.572 -2.624 13.257 1.00 85.25 182 ILE A N 1
ATOM 1485 C CA . ILE A 1 182 ? 10.444 -1.812 12.401 1.00 85.25 182 ILE A CA 1
ATOM 1486 C C . ILE A 1 182 ? 11.852 -2.423 12.384 1.00 85.25 182 ILE A C 1
ATOM 1488 O O . ILE A 1 182 ? 12.363 -2.741 11.310 1.00 85.25 182 ILE A O 1
ATOM 1492 N N . ILE A 1 183 ? 12.433 -2.699 13.552 1.00 80.88 183 ILE A N 1
ATOM 1493 C CA . ILE A 1 183 ? 13.755 -3.321 13.711 1.00 80.88 183 ILE A CA 1
ATOM 1494 C C . ILE A 1 183 ? 13.797 -4.700 13.054 1.00 80.88 183 ILE A C 1
ATOM 1496 O O . ILE A 1 183 ? 14.698 -4.986 12.261 1.00 80.88 183 ILE A O 1
ATOM 1500 N N . LYS A 1 184 ? 12.785 -5.544 13.292 1.00 79.31 184 LYS A N 1
ATOM 1501 C CA . LYS A 1 184 ? 12.699 -6.881 12.684 1.00 79.31 184 LYS A CA 1
ATOM 1502 C C . LYS A 1 184 ? 12.721 -6.833 11.154 1.00 79.31 184 LYS A C 1
ATOM 1504 O O . LYS A 1 184 ? 13.270 -7.731 10.511 1.00 79.31 184 LYS A O 1
ATOM 1509 N N . LYS A 1 185 ? 12.141 -5.793 10.550 1.00 78.00 185 LYS A N 1
ATOM 1510 C CA . LYS A 1 185 ? 12.191 -5.579 9.098 1.00 78.00 185 LYS A CA 1
ATOM 1511 C C . LYS A 1 185 ? 13.567 -5.132 8.624 1.00 78.00 185 LYS A C 1
ATOM 1513 O O . LYS A 1 185 ? 14.041 -5.697 7.638 1.00 78.00 185 LYS A O 1
ATOM 1518 N N . VAL A 1 186 ? 14.223 -4.198 9.314 1.00 78.75 186 VAL A N 1
ATOM 1519 C CA . VAL A 1 186 ? 15.583 -3.774 8.935 1.00 78.75 186 VAL A CA 1
ATOM 1520 C C . VAL A 1 186 ? 16.566 -4.945 9.048 1.00 78.75 186 VAL A C 1
ATOM 1522 O O . VAL A 1 186 ? 17.308 -5.202 8.105 1.00 78.75 186 VAL A O 1
ATOM 1525 N N . ARG A 1 187 ? 16.470 -5.751 10.114 1.00 74.44 187 ARG A N 1
ATOM 1526 C CA . ARG A 1 187 ? 17.262 -6.979 10.335 1.00 74.44 187 ARG A CA 1
ATOM 1527 C C . ARG A 1 187 ? 17.218 -7.955 9.158 1.00 74.44 187 ARG A C 1
ATOM 1529 O O . ARG A 1 187 ? 18.220 -8.580 8.833 1.00 74.44 187 ARG A O 1
ATOM 1536 N N . SER A 1 188 ? 16.060 -8.104 8.512 1.00 67.06 188 SER A N 1
ATOM 1537 C CA . SER A 1 188 ? 15.926 -9.008 7.359 1.00 67.06 188 SER A CA 1
ATOM 1538 C C . SER A 1 188 ? 16.670 -8.525 6.110 1.00 67.06 188 SER A C 1
ATOM 1540 O O . SER A 1 188 ? 17.035 -9.342 5.269 1.00 67.06 188 SER A O 1
ATOM 1542 N N . ALA A 1 189 ? 16.888 -7.213 5.995 1.00 64.81 189 ALA A N 1
ATOM 1543 C CA . ALA A 1 189 ? 17.563 -6.590 4.865 1.00 64.81 189 ALA A CA 1
ATOM 1544 C C . ALA A 1 189 ? 19.063 -6.379 5.134 1.00 64.81 189 ALA A C 1
ATOM 1546 O O . ALA A 1 189 ? 19.861 -6.547 4.221 1.00 64.81 189 ALA A O 1
ATOM 1547 N N . ALA A 1 190 ? 19.444 -6.054 6.375 1.00 69.56 190 ALA A N 1
ATOM 1548 C CA . ALA A 1 190 ? 20.829 -5.919 6.824 1.00 69.56 190 ALA A CA 1
ATOM 1549 C C . ALA A 1 190 ? 21.076 -6.817 8.049 1.00 69.56 190 ALA A C 1
ATOM 1551 O O . ALA A 1 190 ? 20.979 -6.364 9.189 1.00 69.56 190 ALA A O 1
ATOM 1552 N N . PRO A 1 191 ? 21.381 -8.106 7.828 1.00 67.00 191 PRO A N 1
ATOM 1553 C CA . PRO A 1 191 ? 21.722 -9.032 8.901 1.00 67.00 191 PRO A CA 1
ATOM 1554 C C . PRO A 1 191 ? 22.931 -8.616 9.751 1.00 67.00 191 PRO A C 1
ATOM 1556 O O . PRO A 1 191 ? 23.022 -9.079 10.877 1.00 67.00 191 PRO A O 1
ATOM 1559 N N . SER A 1 192 ? 23.818 -7.724 9.298 1.00 63.81 192 SER A N 1
ATOM 1560 C CA . SER A 1 192 ? 24.870 -7.155 10.159 1.00 63.81 192 SER A CA 1
ATOM 1561 C C . SER A 1 192 ? 24.304 -6.380 11.354 1.00 63.81 192 SER A C 1
ATOM 1563 O O . SER A 1 192 ? 24.944 -6.295 12.392 1.00 63.81 192 SER A O 1
ATOM 1565 N N . LEU A 1 193 ? 23.051 -5.925 11.281 1.00 65.06 193 LEU A N 1
ATOM 1566 C CA . LEU A 1 193 ? 22.353 -5.326 12.416 1.00 65.06 193 LEU A CA 1
ATOM 1567 C C . LEU A 1 193 ? 21.942 -6.355 13.487 1.00 65.06 193 LEU A C 1
ATOM 1569 O O . LEU A 1 193 ? 21.487 -5.965 14.554 1.00 65.06 193 LEU A O 1
ATOM 1573 N N . LEU A 1 194 ? 22.081 -7.664 13.238 1.00 63.41 194 LEU A N 1
ATOM 1574 C CA . LEU A 1 194 ? 21.805 -8.724 14.222 1.00 63.41 194 LEU A CA 1
ATOM 1575 C C . LEU A 1 194 ? 22.656 -8.608 15.483 1.00 63.41 194 LEU A C 1
ATOM 1577 O O . LEU A 1 194 ? 22.190 -8.974 16.554 1.00 63.41 194 LEU A O 1
ATOM 1581 N N . SER A 1 195 ? 23.893 -8.139 15.341 1.00 63.06 195 SER A N 1
ATOM 1582 C CA . SER A 1 195 ? 24.806 -7.911 16.463 1.00 63.06 195 SER A CA 1
ATOM 1583 C C . SER A 1 195 ? 24.467 -6.636 17.233 1.00 63.06 195 SER A C 1
ATOM 1585 O O . SER A 1 195 ? 24.767 -6.554 18.416 1.00 63.06 195 SER A O 1
ATOM 1587 N N . ILE A 1 196 ? 23.818 -5.666 16.578 1.00 63.34 196 ILE A N 1
ATOM 1588 C CA . ILE A 1 196 ? 23.308 -4.442 17.211 1.00 63.34 196 ILE A CA 1
ATOM 1589 C C . ILE A 1 196 ? 21.996 -4.720 17.959 1.00 63.34 196 ILE A C 1
ATOM 1591 O O . ILE A 1 196 ? 21.727 -4.125 18.994 1.00 63.34 196 ILE A O 1
ATOM 1595 N N . PHE A 1 197 ? 21.176 -5.621 17.414 1.00 64.25 197 PHE A N 1
ATOM 1596 C CA . PHE A 1 197 ? 19.856 -6.001 17.912 1.00 64.25 197 PHE A CA 1
ATOM 1597 C C . PHE A 1 197 ? 19.858 -7.475 18.321 1.00 64.25 197 PHE A C 1
ATOM 1599 O O . PHE A 1 197 ? 19.220 -8.310 17.657 1.00 64.25 197 PHE A O 1
ATOM 1606 N N . ALA A 1 198 ? 20.597 -7.798 19.384 1.00 62.03 198 ALA A N 1
ATOM 1607 C CA . ALA A 1 198 ? 20.803 -9.174 19.830 1.00 62.03 198 ALA A CA 1
ATOM 1608 C C . ALA A 1 198 ? 19.479 -9.871 20.190 1.00 62.03 198 ALA A C 1
ATOM 1610 O O . ALA A 1 198 ? 19.376 -11.095 20.075 1.00 62.03 198 ALA A O 1
ATOM 1611 N N . TYR A 1 199 ? 18.432 -9.094 20.502 1.00 64.44 199 TYR A N 1
ATOM 1612 C CA . TYR A 1 199 ? 17.099 -9.599 20.841 1.00 64.44 199 TYR A CA 1
ATOM 1613 C C . TYR A 1 199 ? 17.167 -10.553 22.038 1.00 64.44 199 TYR A C 1
ATOM 1615 O O . TYR A 1 199 ? 16.447 -11.555 22.110 1.00 64.44 199 TYR A O 1
ATOM 1623 N N . ASP A 1 200 ? 18.084 -10.247 22.952 1.00 67.62 200 ASP A N 1
ATOM 1624 C CA . ASP A 1 200 ? 18.155 -10.881 24.251 1.00 67.62 200 ASP A CA 1
ATOM 1625 C C . ASP A 1 200 ? 17.005 -10.386 25.147 1.00 67.62 200 ASP A C 1
ATOM 1627 O O . ASP A 1 200 ? 16.126 -9.621 24.736 1.00 67.62 200 ASP A O 1
ATOM 1631 N N . VAL A 1 201 ? 16.962 -10.878 26.384 1.00 61.00 201 VAL A N 1
ATOM 1632 C CA . VAL A 1 201 ? 15.893 -10.517 27.325 1.00 61.00 201 VAL A CA 1
ATOM 1633 C C . VAL A 1 201 ? 15.874 -9.003 27.588 1.00 61.00 201 VAL A C 1
ATOM 1635 O O . VAL A 1 201 ? 14.791 -8.427 27.680 1.00 61.00 201 VAL A O 1
ATOM 1638 N N . ALA A 1 202 ? 17.040 -8.354 27.635 1.00 65.94 202 ALA A N 1
ATOM 1639 C CA . ALA A 1 202 ? 17.168 -6.933 27.941 1.00 65.94 202 ALA A CA 1
ATOM 1640 C C . ALA A 1 202 ? 16.728 -6.040 26.764 1.00 65.94 202 ALA A C 1
ATOM 1642 O O . ALA A 1 202 ? 15.985 -5.077 26.964 1.00 65.94 202 ALA A O 1
ATOM 1643 N N . ASP A 1 203 ? 17.097 -6.397 25.533 1.00 68.12 203 ASP A N 1
ATOM 1644 C CA . ASP A 1 203 ? 16.681 -5.711 24.303 1.00 68.12 203 ASP A CA 1
ATOM 1645 C C . ASP A 1 203 ? 15.159 -5.754 24.112 1.00 68.12 203 ASP A C 1
ATOM 1647 O O . ASP A 1 203 ? 14.518 -4.773 23.727 1.00 68.12 203 ASP A O 1
ATOM 1651 N N . VAL A 1 204 ? 14.544 -6.905 24.394 1.00 73.44 204 VAL A N 1
ATOM 1652 C CA . VAL A 1 204 ? 13.092 -7.071 24.260 1.00 73.44 204 VAL A CA 1
ATOM 1653 C C . VAL A 1 204 ? 12.343 -6.219 25.285 1.00 73.44 204 VAL A C 1
ATOM 1655 O O . VAL A 1 204 ? 11.309 -5.632 24.958 1.00 73.44 204 VAL A O 1
ATOM 1658 N N . GLU A 1 205 ? 12.847 -6.126 26.515 1.00 77.00 205 GLU A N 1
ATOM 1659 C CA . GLU A 1 205 ? 12.277 -5.255 27.547 1.00 77.00 205 GLU A CA 1
ATOM 1660 C C . GLU A 1 205 ? 12.425 -3.771 27.189 1.00 77.00 205 GLU A C 1
ATOM 1662 O O . GLU A 1 205 ? 11.456 -3.017 27.315 1.00 77.00 205 GLU A O 1
ATOM 1667 N N . LEU A 1 206 ? 13.576 -3.376 26.635 1.00 80.19 206 LEU A N 1
ATOM 1668 C CA . LEU A 1 206 ? 13.827 -2.039 26.095 1.00 80.19 206 LEU A CA 1
ATOM 1669 C C . LEU A 1 206 ? 12.789 -1.645 25.030 1.00 80.19 206 LEU A C 1
ATOM 1671 O O . LEU A 1 206 ? 12.125 -0.612 25.161 1.00 80.19 206 LEU A O 1
ATOM 1675 N N . TYR A 1 207 ? 12.606 -2.464 23.985 1.00 82.00 207 TYR A N 1
ATOM 1676 C CA . TYR A 1 207 ? 11.660 -2.145 22.906 1.00 82.00 207 TYR A CA 1
ATOM 1677 C C . TYR A 1 207 ? 10.215 -2.131 23.385 1.00 82.00 207 TYR A C 1
ATOM 1679 O O . TYR A 1 207 ? 9.439 -1.266 22.976 1.00 82.00 207 TYR A O 1
ATOM 1687 N N . ARG A 1 208 ? 9.850 -3.043 24.292 1.00 86.25 208 ARG A N 1
ATOM 1688 C CA . ARG A 1 208 ? 8.518 -3.048 24.900 1.00 86.25 208 ARG A CA 1
ATOM 1689 C C . ARG A 1 208 ? 8.260 -1.784 25.698 1.00 86.25 208 ARG A C 1
ATOM 1691 O O . ARG A 1 208 ? 7.156 -1.249 25.588 1.00 86.25 208 ARG A O 1
ATOM 1698 N N . LEU A 1 209 ? 9.232 -1.295 26.468 1.00 88.31 209 LEU A N 1
ATOM 1699 C CA . LEU A 1 209 ? 9.063 -0.067 27.241 1.00 88.31 209 LEU A CA 1
ATOM 1700 C C . LEU A 1 209 ? 8.866 1.141 26.318 1.00 88.31 209 LEU A C 1
ATOM 1702 O O . LEU A 1 209 ? 7.921 1.906 26.512 1.00 88.31 209 LEU A O 1
ATOM 1706 N N . LEU A 1 210 ? 9.684 1.260 25.267 1.00 91.12 210 LEU A N 1
ATOM 1707 C CA . LEU A 1 210 ? 9.554 2.310 24.252 1.00 91.12 210 LEU A CA 1
ATOM 1708 C C . LEU A 1 210 ? 8.181 2.265 23.558 1.00 91.12 210 LEU A C 1
ATOM 1710 O O . LEU A 1 210 ? 7.476 3.275 23.504 1.00 91.12 210 LEU A O 1
ATOM 1714 N N . ASP A 1 211 ? 7.767 1.098 23.056 1.00 91.25 211 ASP A N 1
ATOM 1715 C CA . ASP A 1 211 ? 6.482 0.926 22.364 1.00 91.25 211 ASP A CA 1
ATOM 1716 C C . ASP A 1 211 ? 5.281 1.153 23.298 1.00 91.25 211 ASP A C 1
ATOM 1718 O O . ASP A 1 211 ? 4.216 1.609 22.867 1.00 91.25 211 ASP A O 1
ATOM 1722 N N . THR A 1 212 ? 5.426 0.823 24.584 1.00 90.38 212 THR A N 1
ATOM 1723 C CA . THR A 1 212 ? 4.387 1.055 25.596 1.00 90.38 212 THR A CA 1
ATOM 1724 C C . THR A 1 212 ? 4.271 2.540 25.924 1.00 90.38 212 THR A C 1
ATOM 1726 O O . THR A 1 212 ? 3.151 3.053 25.953 1.00 90.38 212 THR A O 1
ATOM 1729 N N . ALA A 1 213 ? 5.394 3.256 26.066 1.00 88.62 213 ALA A N 1
ATOM 1730 C CA . ALA A 1 213 ? 5.405 4.709 26.238 1.00 88.62 213 ALA A CA 1
ATOM 1731 C C . ALA A 1 213 ? 4.728 5.417 25.057 1.00 88.62 213 ALA A C 1
ATOM 1733 O O . ALA A 1 213 ? 3.855 6.262 25.259 1.00 88.62 213 ALA A O 1
ATOM 1734 N N . TYR A 1 214 ? 5.045 5.004 23.823 1.00 90.94 214 TYR A N 1
ATOM 1735 C CA . TYR A 1 214 ? 4.381 5.504 22.618 1.00 90.94 214 TYR A CA 1
ATOM 1736 C C . TYR A 1 214 ? 2.861 5.335 22.677 1.00 90.94 214 TYR A C 1
ATOM 1738 O O . TYR A 1 214 ? 2.109 6.302 22.539 1.00 90.94 214 TYR A O 1
ATOM 1746 N N . LYS A 1 215 ? 2.394 4.109 22.937 1.00 88.62 215 LYS A N 1
ATOM 1747 C CA . LYS A 1 215 ? 0.958 3.807 23.016 1.00 88.62 215 LYS A CA 1
ATOM 1748 C C . LYS A 1 215 ? 0.264 4.568 24.143 1.00 88.62 215 LYS A C 1
ATOM 1750 O O . LYS A 1 215 ? -0.881 4.975 23.953 1.00 88.62 215 LYS A O 1
ATOM 1755 N N . SER A 1 216 ? 0.923 4.731 25.290 1.00 87.12 216 SER A N 1
ATOM 1756 C CA . SER A 1 216 ? 0.361 5.435 26.444 1.00 87.12 216 SER A CA 1
ATOM 1757 C C . SER A 1 216 ? 0.187 6.923 26.141 1.00 87.12 216 SER A C 1
ATOM 1759 O O . SER A 1 216 ? -0.939 7.421 26.185 1.00 87.12 216 SER A O 1
ATOM 1761 N N . CYS A 1 217 ? 1.243 7.607 25.686 1.00 80.94 217 CYS A N 1
ATOM 1762 C CA . CYS A 1 217 ? 1.179 9.035 25.371 1.00 80.94 217 CYS A CA 1
ATOM 1763 C C . CYS A 1 217 ? 0.192 9.356 24.237 1.00 80.94 217 CYS A C 1
ATOM 1765 O O . CYS A 1 217 ? -0.560 10.322 24.344 1.00 80.94 217 CYS A O 1
ATOM 1767 N N . VAL A 1 218 ? 0.124 8.536 23.177 1.00 79.19 218 VAL A N 1
ATOM 1768 C CA . VAL A 1 218 ? -0.837 8.741 22.069 1.00 79.19 218 VAL A CA 1
ATOM 1769 C C . VAL A 1 218 ? -2.291 8.619 22.538 1.00 79.19 218 VAL A C 1
ATOM 1771 O O . VAL A 1 218 ? -3.169 9.302 22.017 1.00 79.19 218 VAL A O 1
ATOM 1774 N N . LYS A 1 219 ? -2.558 7.776 23.539 1.00 80.94 219 LYS A N 1
ATOM 1775 C CA . LYS A 1 219 ? -3.893 7.597 24.129 1.00 80.94 219 LYS A CA 1
ATOM 1776 C C . LYS A 1 219 ? -4.202 8.597 25.249 1.00 80.94 219 LYS A C 1
ATOM 1778 O O . LYS A 1 219 ? -5.250 8.478 25.877 1.00 80.94 219 LYS A O 1
ATOM 1783 N N . GLY A 1 220 ? -3.311 9.556 25.513 1.00 77.75 220 GLY A N 1
ATOM 1784 C CA . GLY A 1 220 ? -3.437 10.496 26.630 1.00 77.75 220 GLY A CA 1
ATOM 1785 C C . GLY A 1 220 ? -3.279 9.845 28.009 1.00 77.75 220 GLY A C 1
ATOM 1786 O O . GLY A 1 220 ? -3.742 10.405 28.998 1.00 77.75 220 GLY A O 1
ATOM 1787 N N . GLY A 1 221 ? -2.675 8.656 28.075 1.00 76.56 221 GLY A N 1
ATOM 1788 C CA . GLY A 1 221 ? -2.341 7.965 29.317 1.00 76.56 221 GLY A CA 1
ATOM 1789 C C . GLY A 1 221 ? -0.970 8.368 29.862 1.00 76.56 221 GLY A C 1
ATOM 1790 O O . GLY A 1 221 ? -0.164 8.987 29.165 1.00 76.56 221 GLY A O 1
ATOM 1791 N N . SER A 1 222 ? -0.709 7.988 31.111 1.00 76.25 222 SER A N 1
ATOM 1792 C CA . SER A 1 222 ? 0.607 8.055 31.750 1.00 76.25 222 SER A CA 1
ATOM 1793 C C . SER A 1 222 ? 1.125 6.645 32.034 1.00 76.25 222 SER A C 1
ATOM 1795 O O . SER A 1 222 ? 0.363 5.675 32.065 1.00 76.25 222 SER A O 1
ATOM 1797 N N . MET A 1 223 ? 2.436 6.512 32.191 1.00 87.50 223 MET A N 1
ATOM 1798 C CA . MET A 1 223 ? 3.089 5.265 32.584 1.00 87.50 223 MET A CA 1
ATOM 1799 C C . MET A 1 223 ? 4.064 5.568 33.714 1.00 87.50 223 MET A C 1
ATOM 1801 O O . MET A 1 223 ? 4.708 6.611 33.707 1.00 87.50 223 MET A O 1
ATOM 1805 N N . GLU A 1 224 ? 4.189 4.668 34.681 1.00 86.06 224 GLU A N 1
ATOM 1806 C CA . GLU A 1 224 ? 5.250 4.791 35.675 1.00 86.06 224 GLU A CA 1
ATOM 1807 C C . GLU A 1 224 ? 6.565 4.308 35.066 1.00 86.06 224 GLU A C 1
ATOM 1809 O O . GLU A 1 224 ? 6.675 3.170 34.610 1.00 86.06 224 GLU A O 1
ATOM 1814 N N . VAL A 1 225 ? 7.549 5.204 35.030 1.00 90.50 225 VAL A N 1
ATOM 1815 C CA . VAL A 1 225 ? 8.912 4.925 34.576 1.00 90.50 225 VAL A CA 1
ATOM 1816 C C . VAL A 1 225 ? 9.861 5.460 35.635 1.00 90.50 225 VAL A C 1
ATOM 1818 O O . VAL A 1 225 ? 9.799 6.642 35.974 1.00 90.50 225 VAL A O 1
ATOM 1821 N N . SER A 1 226 ? 10.729 4.601 36.167 1.00 89.81 226 SER A N 1
ATOM 1822 C CA . SER A 1 226 ? 11.756 5.032 37.116 1.00 89.81 226 SER A CA 1
ATOM 1823 C C . SER A 1 226 ? 12.895 5.773 36.407 1.00 89.81 226 SER A C 1
ATOM 1825 O O . SER A 1 226 ? 13.144 5.578 35.214 1.00 89.81 226 SER A O 1
ATOM 1827 N N . ALA A 1 227 ? 13.638 6.595 37.152 1.00 89.56 227 ALA A N 1
ATOM 1828 C CA . ALA A 1 227 ? 14.834 7.261 36.633 1.00 89.56 227 ALA A CA 1
ATOM 1829 C C . ALA A 1 227 ? 15.873 6.255 36.095 1.00 89.56 227 ALA A C 1
ATOM 1831 O O . ALA A 1 227 ? 16.495 6.496 35.063 1.00 89.56 227 ALA A O 1
ATOM 1832 N N . GLU A 1 228 ? 16.016 5.103 36.760 1.00 86.69 228 GLU A N 1
ATOM 1833 C CA . GLU A 1 228 ? 16.916 4.015 36.355 1.00 86.69 228 GLU A CA 1
ATOM 1834 C C . GLU A 1 228 ? 16.486 3.388 35.024 1.00 86.69 228 GLU A C 1
ATOM 1836 O O . GLU A 1 228 ? 17.312 3.199 34.132 1.00 86.69 228 GLU A O 1
ATOM 1841 N N . GLN A 1 229 ? 15.184 3.119 34.857 1.00 87.00 229 GLN A N 1
ATOM 1842 C CA . GLN A 1 229 ? 14.631 2.604 33.603 1.00 87.00 229 GLN A CA 1
ATOM 1843 C C . GLN A 1 229 ? 14.831 3.604 32.464 1.00 87.00 229 GLN A C 1
ATOM 1845 O O . GLN A 1 229 ? 15.257 3.218 31.377 1.00 87.00 229 GLN A O 1
ATOM 1850 N N . TYR A 1 230 ? 14.564 4.890 32.711 1.00 91.56 230 TYR A N 1
ATOM 1851 C CA . TYR A 1 230 ? 14.797 5.940 31.724 1.00 91.56 230 TYR A CA 1
ATOM 1852 C C . TYR A 1 230 ? 16.268 6.002 31.298 1.00 91.56 230 TYR A C 1
ATOM 1854 O O . TYR A 1 230 ? 16.550 6.009 30.101 1.00 91.56 230 TYR A O 1
ATOM 1862 N N . GLU A 1 231 ? 17.206 6.022 32.248 1.00 87.94 231 GLU A N 1
ATOM 1863 C CA . GLU A 1 231 ? 18.628 6.171 31.928 1.00 87.94 231 GLU A CA 1
ATOM 1864 C C . GLU A 1 231 ? 19.191 4.939 31.210 1.00 87.94 231 GLU A C 1
ATOM 1866 O O . GLU A 1 231 ? 19.969 5.075 30.259 1.00 87.94 231 GLU A O 1
ATOM 1871 N N . PHE A 1 232 ? 18.736 3.741 31.589 1.00 86.25 232 PHE A N 1
ATOM 1872 C CA . PHE A 1 232 ? 19.040 2.513 30.862 1.00 86.25 232 PHE A CA 1
ATOM 1873 C C . PHE A 1 232 ? 18.564 2.605 29.405 1.00 86.25 232 PHE A C 1
ATOM 1875 O O . PHE A 1 232 ? 19.362 2.451 28.478 1.00 86.25 232 PHE A O 1
ATOM 1882 N N . VAL A 1 233 ? 17.287 2.938 29.188 1.00 89.69 233 VAL A N 1
ATOM 1883 C CA . VAL A 1 233 ? 16.706 3.046 27.842 1.00 89.69 233 VAL A CA 1
ATOM 1884 C C . VAL A 1 233 ? 17.368 4.140 27.018 1.00 89.69 233 VAL A C 1
ATOM 1886 O O . VAL A 1 233 ? 17.625 3.942 25.829 1.00 89.69 233 VAL A O 1
ATOM 1889 N N . ARG A 1 234 ? 17.694 5.278 27.631 1.00 91.56 234 ARG A N 1
ATOM 1890 C CA . ARG A 1 234 ? 18.413 6.375 26.985 1.00 91.56 234 ARG A CA 1
ATOM 1891 C C . ARG A 1 234 ? 19.787 5.932 26.506 1.00 91.56 234 ARG A C 1
ATOM 1893 O O . ARG A 1 234 ? 20.102 6.148 25.339 1.00 91.56 234 ARG A O 1
ATOM 1900 N N . THR A 1 235 ? 20.569 5.296 27.373 1.00 86.75 235 THR A N 1
ATOM 1901 C CA . THR A 1 235 ? 21.922 4.829 27.045 1.00 86.75 235 THR A CA 1
ATOM 1902 C C . THR A 1 235 ? 21.893 3.872 25.858 1.00 86.75 235 THR A C 1
ATOM 1904 O O . THR A 1 235 ? 22.603 4.087 24.877 1.00 86.75 235 THR A O 1
ATOM 1907 N N . GLN A 1 236 ? 21.003 2.876 25.895 1.00 85.56 236 GLN A N 1
ATOM 1908 C CA . GLN A 1 236 ? 20.862 1.911 24.802 1.00 85.56 236 GLN A CA 1
ATOM 1909 C C . GLN A 1 236 ? 20.373 2.568 23.506 1.00 85.56 236 GLN A C 1
ATOM 1911 O O . GLN A 1 236 ? 20.879 2.279 22.425 1.00 85.56 236 GLN A O 1
ATOM 1916 N N . SER A 1 237 ? 19.420 3.501 23.605 1.00 88.88 237 SER A N 1
ATOM 1917 C CA . SER A 1 237 ? 18.885 4.216 22.442 1.00 88.88 237 SER A CA 1
ATOM 1918 C C . SER A 1 237 ? 19.946 5.074 21.752 1.00 88.88 237 SER A C 1
ATOM 1920 O O . SER A 1 237 ? 20.021 5.095 20.524 1.00 88.88 237 SER A O 1
ATOM 1922 N N . VAL A 1 238 ? 20.765 5.785 22.529 1.00 89.44 238 VAL A N 1
ATOM 1923 C CA . VAL A 1 238 ? 21.853 6.619 22.003 1.00 89.44 238 VAL A CA 1
ATOM 1924 C C . VAL A 1 238 ? 22.923 5.747 21.358 1.00 89.44 238 VAL A C 1
ATOM 1926 O O . VAL A 1 238 ? 23.263 5.985 20.203 1.00 89.44 238 VAL A O 1
ATOM 1929 N N . PHE A 1 239 ? 23.374 4.697 22.047 1.00 84.31 239 PHE A N 1
ATOM 1930 C CA . PHE A 1 239 ? 24.378 3.773 21.521 1.00 84.31 239 PHE A CA 1
ATOM 1931 C C . PHE A 1 239 ? 23.949 3.157 20.183 1.00 84.31 239 PHE A C 1
ATOM 1933 O O . PHE A 1 239 ? 24.681 3.200 19.194 1.00 84.31 239 PHE A O 1
ATOM 1940 N N . LEU A 1 240 ? 22.712 2.660 20.117 1.00 83.81 240 LEU A N 1
ATOM 1941 C CA . LEU A 1 240 ? 22.133 2.125 18.891 1.00 83.81 240 LEU A CA 1
ATOM 1942 C C . LEU A 1 240 ? 22.126 3.163 17.755 1.00 83.81 240 LEU A C 1
ATOM 1944 O O . LEU A 1 240 ? 22.500 2.864 16.620 1.00 83.81 240 LEU A O 1
ATOM 1948 N N . ALA A 1 241 ? 21.687 4.386 18.039 1.00 87.88 241 ALA A N 1
ATOM 1949 C CA . ALA A 1 241 ? 21.619 5.437 17.035 1.00 87.88 241 ALA A CA 1
ATOM 1950 C C . ALA A 1 241 ? 23.008 5.884 16.542 1.00 87.88 241 ALA A C 1
ATOM 1952 O O . ALA A 1 241 ? 23.154 6.190 15.358 1.00 87.88 241 ALA A O 1
ATOM 1953 N N . GLU A 1 242 ? 24.016 5.896 17.415 1.00 86.62 242 GLU A N 1
ATOM 1954 C CA . GLU A 1 242 ? 25.408 6.191 17.061 1.00 86.62 242 GLU A CA 1
ATOM 1955 C C . GLU A 1 242 ? 26.005 5.113 16.151 1.00 86.62 242 GLU A C 1
ATOM 1957 O O . GLU A 1 242 ? 26.671 5.442 15.169 1.00 86.62 242 GLU A O 1
ATOM 1962 N N . LEU A 1 243 ? 25.703 3.836 16.405 1.00 83.31 243 LEU A N 1
ATOM 1963 C CA . LEU A 1 243 ? 26.104 2.743 15.517 1.00 83.31 243 LEU A CA 1
ATOM 1964 C C . LEU A 1 243 ? 25.479 2.883 14.124 1.00 83.31 243 LEU A C 1
ATOM 1966 O O . LEU A 1 243 ? 26.180 2.765 13.117 1.00 83.31 243 LEU A O 1
ATOM 1970 N N . LEU A 1 244 ? 24.180 3.195 14.049 1.00 86.44 244 LEU A N 1
ATOM 1971 C CA . LEU A 1 244 ? 23.506 3.450 12.772 1.00 86.44 244 LEU A CA 1
ATOM 1972 C C . LEU A 1 244 ? 24.145 4.625 12.016 1.00 86.44 244 LEU A C 1
ATOM 1974 O O . LEU A 1 244 ? 24.380 4.526 10.810 1.00 86.44 244 LEU A O 1
ATOM 1978 N N . ASP A 1 245 ? 24.468 5.715 12.716 1.00 88.12 245 ASP A N 1
ATOM 1979 C CA . ASP A 1 245 ? 25.151 6.869 12.128 1.00 88.12 245 ASP A CA 1
ATOM 1980 C C . ASP A 1 245 ? 26.545 6.504 11.608 1.00 88.12 245 ASP A C 1
ATOM 1982 O O . ASP A 1 245 ? 26.910 6.905 10.501 1.00 88.12 245 ASP A O 1
ATOM 1986 N N . ALA A 1 246 ? 27.319 5.728 12.370 1.00 85.25 246 ALA A N 1
ATOM 1987 C CA . ALA A 1 246 ? 28.650 5.282 11.972 1.00 85.25 246 ALA A CA 1
ATOM 1988 C C . ALA A 1 246 ? 28.603 4.447 10.683 1.00 85.25 246 ALA A C 1
ATOM 1990 O O . ALA A 1 246 ? 29.365 4.714 9.748 1.00 85.25 246 ALA A O 1
ATOM 1991 N N . MET A 1 247 ? 27.658 3.504 10.588 1.00 84.38 247 MET A N 1
ATOM 1992 C CA . MET A 1 247 ? 27.440 2.706 9.378 1.00 84.38 247 MET A CA 1
ATOM 1993 C C . MET A 1 247 ? 27.099 3.590 8.172 1.00 84.38 247 MET A C 1
ATOM 1995 O O . MET A 1 247 ? 27.689 3.443 7.101 1.00 84.38 247 MET A O 1
ATOM 1999 N N . VAL A 1 248 ? 26.178 4.546 8.333 1.00 87.12 248 VAL A N 1
ATOM 2000 C CA . VAL A 1 248 ? 25.779 5.455 7.245 1.00 87.12 248 VAL A CA 1
ATOM 2001 C C . VAL A 1 248 ? 26.931 6.343 6.799 1.00 87.12 248 VAL A C 1
ATOM 2003 O O . VAL A 1 248 ? 27.204 6.426 5.600 1.00 87.12 248 VAL A O 1
ATOM 2006 N N . ASN A 1 249 ? 27.642 6.965 7.737 1.00 86.88 249 ASN A N 1
ATOM 2007 C CA . ASN A 1 249 ? 28.779 7.829 7.434 1.00 86.88 249 ASN A CA 1
ATOM 2008 C C . ASN A 1 249 ? 29.866 7.078 6.667 1.00 86.88 249 ASN A C 1
ATOM 2010 O O . ASN A 1 249 ? 30.433 7.611 5.713 1.00 86.88 249 ASN A O 1
ATOM 2014 N N . ARG A 1 250 ? 30.113 5.820 7.033 1.00 85.25 250 ARG A N 1
ATOM 2015 C CA . ARG A 1 250 ? 31.061 4.969 6.326 1.00 85.25 250 ARG A CA 1
ATOM 2016 C C . ARG A 1 250 ? 30.604 4.633 4.912 1.00 85.25 250 ARG A C 1
ATOM 2018 O O . ARG A 1 250 ? 31.380 4.813 3.975 1.00 85.25 250 ARG A O 1
ATOM 2025 N N . MET A 1 251 ? 29.349 4.211 4.740 1.00 87.12 251 MET A N 1
ATOM 2026 C CA . MET A 1 251 ? 28.790 3.952 3.411 1.00 87.12 251 MET A CA 1
ATOM 2027 C C . MET A 1 251 ? 28.921 5.185 2.507 1.00 87.12 251 MET A C 1
ATOM 2029 O O . MET A 1 251 ? 29.342 5.069 1.356 1.00 87.12 251 MET A O 1
ATOM 2033 N N . ILE A 1 252 ? 28.617 6.376 3.036 1.00 85.75 252 ILE A N 1
ATOM 2034 C CA . ILE A 1 252 ? 28.789 7.649 2.325 1.00 85.75 252 ILE A CA 1
ATOM 2035 C C . ILE A 1 252 ? 30.262 7.876 1.969 1.00 85.75 252 ILE A C 1
ATOM 2037 O O . ILE A 1 252 ? 30.562 8.188 0.816 1.00 85.75 252 ILE A O 1
ATOM 2041 N N . ALA A 1 253 ? 31.178 7.710 2.924 1.00 86.31 253 ALA A N 1
ATOM 2042 C CA . ALA A 1 253 ? 32.603 7.959 2.729 1.00 86.31 253 ALA A CA 1
ATOM 2043 C C . ALA A 1 253 ? 33.227 7.029 1.676 1.00 86.31 253 ALA A C 1
ATOM 2045 O O . ALA A 1 253 ? 33.962 7.493 0.802 1.00 86.31 253 ALA A O 1
ATOM 2046 N N . GLU A 1 254 ? 32.915 5.734 1.703 1.00 86.81 254 GLU A N 1
ATOM 2047 C CA . GLU A 1 254 ? 33.456 4.767 0.742 1.00 86.81 254 GLU A CA 1
ATOM 2048 C C . GLU A 1 254 ? 32.853 4.948 -0.657 1.00 86.81 254 GLU A C 1
ATOM 2050 O O . GLU A 1 254 ? 33.584 4.949 -1.651 1.00 86.81 254 GLU A O 1
ATOM 2055 N N . VAL A 1 255 ? 31.545 5.217 -0.758 1.00 85.56 255 VAL A N 1
ATOM 2056 C CA . VAL A 1 255 ? 30.907 5.559 -2.041 1.00 85.56 255 VAL A CA 1
ATOM 2057 C C . VAL A 1 255 ? 31.472 6.870 -2.600 1.00 85.56 255 VAL A C 1
ATOM 2059 O O . VAL A 1 255 ? 31.712 6.972 -3.806 1.00 85.56 255 VAL A O 1
ATOM 2062 N N . ALA A 1 256 ? 31.746 7.865 -1.751 1.00 82.94 256 ALA A N 1
ATOM 2063 C CA . ALA A 1 256 ? 32.389 9.114 -2.154 1.00 82.94 256 ALA A CA 1
ATOM 2064 C C . ALA A 1 256 ? 33.849 8.905 -2.594 1.00 82.94 256 ALA A C 1
ATOM 2066 O O . ALA A 1 256 ? 34.287 9.498 -3.582 1.00 82.94 256 ALA A O 1
ATOM 2067 N N . THR A 1 257 ? 34.585 8.026 -1.915 1.00 86.38 257 THR A N 1
ATOM 2068 C CA . THR A 1 257 ? 35.956 7.649 -2.284 1.00 86.38 257 THR A CA 1
ATOM 2069 C C . THR A 1 257 ? 35.978 6.972 -3.651 1.00 86.38 257 THR A C 1
ATOM 2071 O O . THR A 1 257 ? 36.736 7.379 -4.533 1.00 86.38 257 THR A O 1
ATOM 2074 N N . TYR A 1 258 ? 35.082 6.013 -3.886 1.00 84.62 258 TYR A N 1
ATOM 2075 C CA . TYR A 1 258 ? 34.930 5.379 -5.194 1.00 84.62 258 TYR A CA 1
ATOM 2076 C C . TYR A 1 258 ? 34.524 6.391 -6.279 1.00 84.62 258 TYR A C 1
ATOM 2078 O O . TYR A 1 258 ? 35.110 6.424 -7.362 1.00 84.62 258 TYR A O 1
ATOM 2086 N N . ARG A 1 259 ? 33.590 7.302 -5.975 1.00 79.25 259 ARG A N 1
ATOM 2087 C CA . ARG A 1 259 ? 33.201 8.417 -6.860 1.00 79.25 259 ARG A CA 1
ATOM 2088 C C . ARG A 1 259 ? 34.394 9.285 -7.266 1.00 79.25 259 ARG A C 1
ATOM 2090 O O . ARG A 1 259 ? 34.428 9.758 -8.404 1.00 79.25 259 ARG A O 1
ATOM 2097 N N . ALA A 1 260 ? 35.334 9.532 -6.356 1.00 81.12 260 ALA A N 1
ATOM 2098 C CA . ALA A 1 260 ? 36.529 10.327 -6.629 1.00 81.12 260 ALA A CA 1
ATOM 2099 C C . ALA A 1 260 ? 37.528 9.596 -7.545 1.00 81.12 260 ALA A C 1
ATOM 2101 O O . ALA A 1 260 ? 38.222 10.247 -8.323 1.00 81.12 260 ALA A O 1
ATOM 2102 N N . GLN A 1 261 ? 37.563 8.262 -7.485 1.00 82.75 261 GLN A N 1
ATOM 2103 C CA . GLN A 1 261 ? 38.408 7.408 -8.328 1.00 82.75 261 GLN A CA 1
ATOM 2104 C C . GLN A 1 261 ? 37.835 7.195 -9.736 1.00 82.75 261 GLN A C 1
ATOM 2106 O O . GLN A 1 261 ? 38.584 6.893 -10.666 1.00 82.75 261 GLN A O 1
ATOM 2111 N N . LEU A 1 262 ? 36.518 7.358 -9.917 1.00 78.81 262 LEU A N 1
ATOM 2112 C CA . LEU A 1 262 ? 35.904 7.303 -11.240 1.00 78.81 262 LEU A CA 1
ATOM 2113 C C . LEU A 1 262 ? 36.475 8.416 -12.128 1.00 78.81 262 LEU A C 1
ATOM 2115 O O . LEU A 1 262 ? 36.513 9.574 -11.685 1.00 78.81 262 LEU A O 1
ATOM 2119 N N . PRO A 1 263 ? 36.842 8.108 -13.391 1.00 72.44 263 PRO A N 1
ATOM 2120 C CA . PRO A 1 263 ? 37.331 9.107 -14.326 1.00 72.44 263 PRO A CA 1
ATOM 2121 C C . PRO A 1 263 ? 36.414 10.327 -14.296 1.00 72.44 263 PRO A C 1
ATOM 2123 O O . PRO A 1 263 ? 35.197 10.229 -14.479 1.00 72.44 263 PRO A O 1
ATOM 2126 N N . THR A 1 264 ? 36.969 11.503 -14.010 1.00 55.97 264 THR A N 1
ATOM 2127 C CA . THR A 1 264 ? 36.327 12.737 -14.443 1.00 55.97 264 THR A CA 1
ATOM 2128 C C . THR A 1 264 ? 36.142 12.593 -15.940 1.00 55.97 264 THR A C 1
ATOM 2130 O O . THR A 1 264 ? 37.114 12.306 -16.640 1.00 55.97 264 THR A O 1
ATOM 2133 N N . ASP A 1 265 ? 34.912 12.770 -16.429 1.00 53.53 265 ASP A N 1
ATOM 2134 C CA . ASP A 1 265 ? 34.727 13.110 -17.832 1.00 53.53 265 ASP A CA 1
ATOM 2135 C C . ASP A 1 265 ? 35.673 14.285 -18.078 1.00 53.53 265 ASP A C 1
ATOM 2137 O O . ASP A 1 26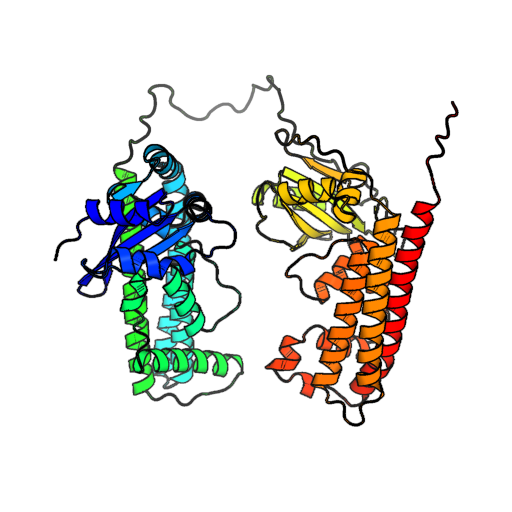5 ? 35.445 15.390 -17.575 1.00 53.53 265 ASP A O 1
ATOM 2141 N N . LYS A 1 266 ? 36.812 14.026 -18.736 1.00 33.88 266 LYS A N 1
ATOM 2142 C CA . LYS A 1 266 ? 37.676 15.106 -19.184 1.00 33.88 266 LYS A CA 1
ATOM 2143 C C . LYS A 1 266 ? 36.758 15.980 -20.029 1.00 33.88 266 LYS A C 1
ATOM 2145 O O . LYS A 1 266 ? 36.098 15.437 -20.924 1.00 33.88 266 LYS A O 1
ATOM 2150 N N . PRO A 1 267 ? 36.667 17.292 -19.761 1.00 35.31 267 PRO A N 1
ATOM 2151 C CA . PRO A 1 267 ? 36.039 18.172 -20.721 1.00 35.31 267 PRO A CA 1
ATOM 2152 C C . PRO A 1 267 ? 36.779 17.924 -22.033 1.00 35.31 267 PRO A C 1
ATOM 2154 O O . PRO A 1 267 ? 37.999 18.084 -22.093 1.00 35.31 267 PRO A O 1
ATOM 2157 N N . LYS A 1 268 ? 36.066 17.444 -23.057 1.00 35.25 268 LYS A N 1
ATOM 2158 C CA . LYS A 1 268 ? 36.573 17.567 -24.419 1.00 35.25 268 LYS A CA 1
ATOM 2159 C C . LYS A 1 268 ? 36.917 19.044 -24.582 1.00 35.25 268 LYS A C 1
ATOM 2161 O O . LYS A 1 268 ? 36.055 19.898 -24.365 1.00 35.25 268 LYS A O 1
ATOM 2166 N N . GLU A 1 269 ? 38.190 19.315 -24.836 1.00 28.52 269 GLU A N 1
ATOM 2167 C CA . GLU A 1 269 ? 38.664 20.643 -25.175 1.00 28.52 269 GLU A CA 1
ATOM 2168 C C . GLU A 1 269 ? 37.820 21.207 -26.322 1.00 28.52 269 GLU A C 1
ATOM 2170 O O . GLU A 1 269 ? 37.484 20.504 -27.274 1.00 28.52 269 GLU A O 1
ATOM 2175 N N . GLU A 1 270 ? 37.491 22.488 -26.144 1.00 30.25 270 GLU A N 1
ATOM 2176 C CA . GLU A 1 270 ? 36.828 23.418 -27.060 1.00 30.25 270 GLU A CA 1
ATOM 2177 C C . GLU A 1 270 ? 35.347 23.100 -27.375 1.00 30.25 270 GLU A C 1
ATOM 2179 O O . GLU A 1 270 ? 35.006 22.196 -28.126 1.00 30.25 270 GLU A O 1
ATOM 2184 N N . LYS A 1 271 ? 34.362 23.849 -26.860 1.00 29.30 271 LYS A N 1
ATOM 2185 C CA . LYS A 1 271 ? 34.312 25.315 -26.732 1.00 29.30 271 LYS A CA 1
ATOM 2186 C C . LYS A 1 271 ? 33.613 25.781 -25.441 1.00 29.30 271 LYS A C 1
ATOM 2188 O O . LYS A 1 271 ? 32.426 25.547 -25.234 1.00 29.30 271 LYS A O 1
ATOM 2193 N N . ARG A 1 272 ? 34.378 26.508 -24.617 1.00 28.42 272 ARG A N 1
ATOM 2194 C CA . ARG A 1 272 ? 33.919 27.589 -23.719 1.00 28.42 272 ARG A CA 1
ATOM 2195 C C . ARG A 1 272 ? 33.163 28.649 -24.529 1.00 28.42 272 ARG A C 1
ATOM 2197 O O . ARG A 1 272 ? 33.467 28.832 -25.700 1.00 28.42 272 ARG A O 1
ATOM 2204 N N . SER A 1 273 ? 32.323 29.503 -23.972 1.00 27.81 273 SER A N 1
ATOM 2205 C CA . SER A 1 273 ? 31.473 29.499 -22.783 1.00 27.81 273 SER A CA 1
ATOM 2206 C C . SER A 1 273 ? 30.588 30.733 -22.943 1.00 27.81 273 SER A C 1
ATOM 2208 O O . SER A 1 273 ? 31.038 31.743 -23.471 1.00 27.81 273 SER A O 1
ATOM 2210 N N . ALA A 1 274 ? 29.397 30.630 -22.366 1.00 29.72 274 ALA A N 1
ATOM 2211 C CA . ALA A 1 274 ? 28.601 31.711 -21.801 1.00 29.72 274 ALA A CA 1
ATOM 2212 C C . ALA A 1 274 ? 28.024 32.802 -22.726 1.00 29.72 274 ALA A C 1
ATOM 2214 O O . ALA A 1 274 ? 28.712 33.687 -23.213 1.00 29.72 274 ALA A O 1
ATOM 2215 N N . VAL A 1 275 ? 26.687 32.784 -22.774 1.00 36.09 275 VAL A N 1
ATOM 2216 C CA . VAL A 1 275 ? 25.831 33.939 -22.468 1.00 36.09 275 VAL A CA 1
ATOM 2217 C C . VAL A 1 275 ? 26.189 35.225 -23.209 1.00 36.09 275 VAL A C 1
ATOM 2219 O O . VAL A 1 275 ? 26.844 36.110 -22.674 1.00 36.09 275 VAL A O 1
ATOM 2222 N N . GLN A 1 276 ? 25.631 35.353 -24.405 1.00 28.41 276 GLN A N 1
ATOM 2223 C CA . GLN A 1 276 ? 24.855 36.516 -24.831 1.00 28.41 276 GLN A CA 1
ATOM 2224 C C . GLN A 1 276 ? 24.097 36.122 -26.101 1.00 28.41 276 GLN A C 1
ATOM 2226 O O . GLN A 1 276 ? 24.535 35.220 -26.811 1.00 28.41 276 GLN A O 1
ATOM 2231 N N . VAL A 1 277 ? 22.979 36.809 -26.356 1.00 29.42 277 VAL A N 1
ATOM 2232 C CA . VAL A 1 277 ? 22.002 36.592 -27.439 1.00 29.42 277 VAL A CA 1
ATOM 2233 C C . VAL A 1 277 ? 20.994 35.471 -27.077 1.00 29.42 277 VAL A C 1
ATOM 2235 O O . VAL A 1 277 ? 21.301 34.293 -27.205 1.00 29.42 277 VAL A O 1
ATOM 2238 N N . VAL A 1 278 ? 19.803 35.677 -26.488 1.00 41.09 278 VAL A N 1
ATOM 2239 C CA . VAL A 1 278 ? 18.743 36.681 -26.733 1.00 41.09 278 VAL A CA 1
ATOM 2240 C C . VAL A 1 278 ? 18.696 37.076 -28.203 1.00 41.09 278 VAL A C 1
ATOM 2242 O O . VAL A 1 278 ? 19.452 37.937 -28.615 1.00 41.09 278 VAL A O 1
ATOM 2245 N N . GLU A 1 279 ? 17.779 36.438 -28.933 1.00 32.22 279 GLU A N 1
ATOM 2246 C CA . GLU A 1 279 ? 17.409 36.654 -30.343 1.00 32.22 279 GLU A CA 1
ATOM 2247 C C . GLU A 1 279 ? 18.083 35.737 -31.383 1.00 32.22 279 GLU A C 1
ATOM 2249 O O . GLU A 1 279 ? 19.293 35.629 -31.505 1.00 32.22 279 GLU A O 1
ATOM 2254 N N . GLN A 1 280 ? 17.232 35.101 -32.193 1.00 33.16 280 GLN A N 1
ATOM 2255 C CA . GLN A 1 280 ? 17.554 34.454 -33.471 1.00 33.16 280 GLN A CA 1
ATOM 2256 C C . GLN A 1 280 ? 18.273 33.096 -33.427 1.00 33.16 280 GLN A C 1
ATOM 2258 O O . GLN A 1 280 ? 19.472 32.963 -33.670 1.00 33.16 280 GLN A O 1
ATOM 2263 N N . LYS A 1 281 ? 17.456 32.053 -33.239 1.00 28.09 281 LYS A N 1
ATOM 2264 C CA . LYS A 1 281 ? 17.339 30.883 -34.139 1.00 28.09 281 LYS A CA 1
ATOM 2265 C C . LYS A 1 281 ? 16.225 29.974 -33.604 1.00 28.09 281 LYS A C 1
ATOM 2267 O O . LYS A 1 281 ? 16.452 28.908 -33.045 1.00 28.09 281 LYS A O 1
ATOM 2272 N N . GLU A 1 282 ? 14.992 30.471 -33.607 1.00 38.31 282 GLU A N 1
ATOM 2273 C CA . GLU A 1 282 ? 13.991 30.037 -34.593 1.00 38.31 282 GLU A CA 1
ATOM 2274 C C . GLU A 1 282 ? 14.569 29.336 -35.839 1.00 38.31 282 GLU A C 1
ATOM 2276 O O . GLU A 1 282 ? 15.517 29.798 -36.470 1.00 38.31 282 GLU A O 1
ATOM 2281 N N . ASN A 1 283 ? 13.926 28.222 -36.192 1.00 34.50 283 ASN A N 1
ATOM 2282 C CA . ASN A 1 283 ? 14.073 27.438 -37.422 1.00 34.50 283 ASN A CA 1
ATOM 2283 C C . ASN A 1 283 ? 15.167 26.358 -37.463 1.00 34.50 283 ASN A C 1
ATOM 2285 O O . ASN A 1 283 ? 16.088 26.376 -38.272 1.00 34.50 283 ASN A O 1
ATOM 2289 N N . SER A 1 284 ? 14.943 25.295 -36.684 1.00 28.47 284 SER A N 1
ATOM 2290 C CA . SER A 1 284 ? 14.770 23.952 -37.276 1.00 28.47 284 SER A CA 1
ATOM 2291 C C . SER A 1 284 ? 13.925 23.061 -36.355 1.00 28.47 284 SER A C 1
ATOM 2293 O O . SER A 1 284 ? 14.402 22.202 -35.620 1.00 28.47 284 SER A O 1
ATOM 2295 N N . ASN A 1 285 ? 12.614 23.304 -36.401 1.00 36.38 285 ASN A N 1
ATOM 2296 C CA . ASN A 1 285 ? 11.582 22.446 -35.832 1.00 36.38 285 ASN A CA 1
ATOM 2297 C C . ASN A 1 285 ? 11.565 21.084 -36.551 1.00 36.38 285 ASN A C 1
ATOM 2299 O O . ASN A 1 285 ? 11.119 20.984 -37.692 1.00 36.38 285 ASN A O 1
ATOM 2303 N N . LYS A 1 286 ? 11.951 20.018 -35.846 1.00 29.42 286 LYS A N 1
ATOM 2304 C CA . LYS A 1 286 ? 11.237 18.735 -35.920 1.00 29.42 286 LYS A CA 1
ATOM 2305 C C . LYS A 1 286 ? 10.887 18.314 -34.498 1.00 29.42 286 LYS A C 1
ATOM 2307 O O . LYS A 1 286 ? 11.660 17.679 -33.784 1.00 29.42 286 LYS A O 1
ATOM 2312 N N . SER A 1 287 ? 9.712 18.771 -34.088 1.00 32.59 287 SER A N 1
ATOM 2313 C CA . SER A 1 287 ? 9.059 18.491 -32.819 1.00 32.59 287 SER A CA 1
ATOM 2314 C C . SER A 1 287 ? 8.917 16.985 -32.588 1.00 32.59 287 SER A C 1
ATOM 2316 O O . SER A 1 287 ? 8.261 16.300 -33.369 1.00 32.59 287 SER A O 1
ATOM 2318 N N . HIS A 1 288 ? 9.448 16.472 -31.478 1.00 38.09 288 HIS A N 1
ATOM 2319 C CA . HIS A 1 288 ? 8.895 15.254 -30.884 1.00 38.09 288 HIS A CA 1
ATOM 2320 C C . HIS A 1 288 ? 7.609 15.681 -30.172 1.00 38.09 288 HIS A C 1
ATOM 2322 O O . HIS A 1 288 ? 7.637 16.047 -28.998 1.00 38.09 288 HIS A O 1
ATOM 2328 N N . GLN A 1 289 ? 6.506 15.763 -30.918 1.00 44.09 289 GLN A N 1
ATOM 2329 C CA . GLN A 1 289 ? 5.210 16.153 -30.370 1.00 44.09 289 GLN A CA 1
ATOM 2330 C C . GLN A 1 289 ? 4.762 15.096 -29.357 1.00 44.09 289 GLN A C 1
ATOM 2332 O O . GLN A 1 289 ? 4.399 13.978 -29.711 1.00 44.09 289 GLN A O 1
ATOM 2337 N N . VAL A 1 290 ? 4.808 15.452 -28.074 1.00 56.84 290 VAL A N 1
ATOM 2338 C CA . VAL A 1 290 ? 3.943 14.831 -27.069 1.00 56.84 290 VAL A CA 1
ATOM 2339 C C . VAL A 1 290 ? 2.524 15.200 -27.481 1.00 56.84 290 VAL A C 1
ATOM 2341 O O . VAL A 1 290 ? 2.243 16.384 -27.663 1.00 56.84 290 VAL A O 1
ATOM 2344 N N . VAL A 1 291 ? 1.647 14.212 -27.656 1.00 65.69 291 VAL A N 1
ATOM 2345 C CA . VAL A 1 291 ? 0.218 14.499 -27.828 1.00 65.69 291 VAL A CA 1
ATOM 2346 C C . VAL A 1 291 ? -0.242 15.106 -26.511 1.00 65.69 291 VAL A C 1
ATOM 2348 O O . VAL A 1 291 ? -0.123 14.456 -25.470 1.00 65.69 291 VAL A O 1
ATOM 2351 N N . VAL A 1 292 ? -0.660 16.366 -26.546 1.00 71.56 292 VAL A N 1
ATOM 2352 C CA . VAL A 1 292 ? -1.207 17.097 -25.405 1.00 71.56 292 VAL A CA 1
ATOM 2353 C C . VAL A 1 292 ? -2.584 17.551 -25.829 1.00 71.56 292 VAL A C 1
ATOM 2355 O O . VAL A 1 292 ? -2.695 18.346 -26.759 1.00 71.56 292 VAL A O 1
ATOM 2358 N N . GLU A 1 293 ? -3.604 17.044 -25.152 1.00 70.12 293 GLU A N 1
ATOM 2359 C CA . GLU A 1 293 ? -4.963 17.492 -25.403 1.00 70.12 293 GLU A CA 1
ATOM 2360 C C . GLU A 1 293 ? -5.101 18.957 -24.981 1.00 70.12 293 GLU A C 1
ATOM 2362 O O . GLU A 1 293 ? -4.738 19.343 -23.862 1.00 70.12 293 GLU A O 1
ATOM 2367 N N . ASP A 1 294 ? -5.608 19.778 -25.892 1.00 66.50 294 ASP A N 1
ATOM 2368 C CA . ASP A 1 294 ? -6.118 21.096 -25.563 1.00 66.50 294 ASP A CA 1
ATOM 2369 C C . ASP A 1 294 ? -7.590 20.880 -25.222 1.00 66.50 294 ASP A C 1
ATOM 2371 O O . ASP A 1 294 ? -8.361 20.425 -26.057 1.00 66.50 294 ASP A O 1
ATOM 2375 N N . PHE A 1 295 ? -7.999 21.112 -23.974 1.00 74.69 295 PHE A N 1
ATOM 2376 C CA . PHE A 1 295 ? -9.373 20.863 -23.517 1.00 74.69 295 PHE A CA 1
ATOM 2377 C C . PHE A 1 295 ? -10.417 21.783 -24.202 1.00 74.69 295 PHE A C 1
ATOM 2379 O O . PHE A 1 295 ? -11.491 22.033 -23.652 1.00 74.69 295 PHE A O 1
ATOM 2386 N N . SER A 1 296 ? -10.115 22.356 -25.367 1.00 72.00 296 SER A N 1
ATOM 2387 C CA . SER A 1 296 ? -10.938 23.251 -26.178 1.00 72.00 296 SER A CA 1
ATOM 2388 C C . SER A 1 296 ? -12.305 22.629 -26.469 1.00 72.00 296 SER A C 1
ATOM 2390 O O . SER A 1 296 ? -13.310 23.303 -26.245 1.00 72.00 296 SER A O 1
ATOM 2392 N N . ASP A 1 297 ? -12.347 21.334 -26.789 1.00 71.19 297 ASP A N 1
ATOM 2393 C CA . ASP A 1 297 ? -13.577 20.590 -27.108 1.00 71.19 297 ASP A CA 1
ATOM 2394 C C . ASP A 1 297 ? -14.443 20.235 -25.884 1.00 71.19 297 ASP A C 1
ATOM 2396 O O . ASP A 1 297 ? -15.599 19.821 -26.019 1.00 71.19 297 ASP A O 1
ATOM 2400 N N . PHE A 1 298 ? -13.925 20.430 -24.666 1.00 72.69 298 PHE A N 1
ATOM 2401 C CA . PHE A 1 298 ? -14.684 20.192 -23.441 1.00 72.69 298 PHE A CA 1
ATOM 2402 C C . PHE A 1 298 ? -15.555 21.406 -23.091 1.00 72.69 298 PHE A C 1
ATOM 2404 O O . PHE A 1 298 ? -15.073 22.547 -23.124 1.00 72.69 298 PHE A O 1
ATOM 2411 N N . PRO A 1 299 ? -16.816 21.199 -22.661 1.00 73.88 299 PRO A N 1
ATOM 2412 C CA . PRO A 1 299 ? -17.759 22.276 -22.355 1.00 73.88 299 PRO A CA 1
ATOM 2413 C C . PRO A 1 299 ? -17.503 22.899 -20.969 1.00 73.88 299 PRO A C 1
ATOM 2415 O O . PRO A 1 299 ? -18.425 23.322 -20.276 1.00 73.88 299 PRO A O 1
ATOM 2418 N N . TRP A 1 300 ? -16.250 22.897 -20.518 1.00 80.31 300 TRP A N 1
ATOM 2419 C CA . TRP A 1 300 ? -15.852 23.371 -19.200 1.00 80.31 300 TRP A CA 1
ATOM 2420 C C . TRP A 1 300 ? -15.546 24.873 -19.222 1.00 80.31 300 TRP A C 1
ATOM 2422 O O . TRP A 1 300 ? -14.982 25.366 -20.201 1.00 80.31 300 TRP A O 1
ATOM 2432 N N . PRO A 1 301 ? -15.825 25.610 -18.136 1.00 80.06 301 PRO A N 1
ATOM 2433 C CA . PRO A 1 301 ? -15.272 26.944 -17.936 1.00 80.06 301 PRO A CA 1
ATOM 2434 C C . PRO A 1 301 ? -13.744 26.945 -18.060 1.00 80.06 301 PRO A C 1
ATOM 2436 O O . PRO A 1 301 ? -13.085 25.987 -17.652 1.00 80.06 301 PRO A O 1
ATOM 2439 N N . GLN A 1 302 ? -13.164 28.047 -18.546 1.00 81.56 302 GLN A N 1
ATOM 2440 C CA . GLN A 1 302 ? -11.712 28.152 -18.752 1.00 81.56 302 GLN A CA 1
ATOM 2441 C C . GLN A 1 302 ? -10.912 27.820 -17.483 1.00 81.56 302 GLN A C 1
ATOM 2443 O O . GLN A 1 302 ? -9.939 27.079 -17.545 1.00 81.56 302 GLN A O 1
ATOM 2448 N N . ARG A 1 303 ? -11.403 28.251 -16.313 1.00 82.19 303 ARG A N 1
ATOM 2449 C CA . ARG A 1 303 ? -10.801 27.937 -15.009 1.00 82.19 303 ARG A CA 1
ATOM 2450 C C . ARG A 1 303 ? -10.615 26.432 -14.776 1.00 82.19 303 ARG A C 1
ATOM 2452 O O . ARG A 1 303 ? -9.581 26.022 -14.265 1.00 82.19 303 ARG A O 1
ATOM 2459 N N . TYR A 1 304 ? -11.594 25.610 -15.156 1.00 83.25 304 TYR A N 1
ATOM 2460 C CA . TYR A 1 304 ? -11.499 24.154 -15.019 1.00 83.25 304 TYR A CA 1
ATOM 2461 C C . TYR A 1 304 ? -10.461 23.576 -15.986 1.00 83.25 304 TYR A C 1
ATOM 2463 O O . TYR A 1 304 ? -9.702 22.690 -15.605 1.00 83.25 304 TYR A O 1
ATOM 2471 N N . LYS A 1 305 ? -10.396 24.099 -17.219 1.00 85.12 305 LYS A N 1
ATOM 2472 C CA . LYS A 1 305 ? -9.398 23.690 -18.221 1.00 85.12 305 LYS A CA 1
ATOM 2473 C C . LYS A 1 305 ? -7.979 24.007 -17.748 1.00 85.12 305 LYS A C 1
ATOM 2475 O O . LYS A 1 305 ? -7.099 23.155 -17.856 1.00 85.12 305 LYS A O 1
ATOM 2480 N N . ASP A 1 306 ? -7.775 25.194 -17.184 1.00 85.44 306 ASP A N 1
ATOM 2481 C CA . ASP A 1 306 ? -6.479 25.644 -16.671 1.00 85.44 306 ASP A CA 1
ATOM 2482 C C . ASP A 1 306 ? -6.022 24.792 -15.477 1.00 85.44 306 ASP A C 1
ATOM 2484 O O . ASP A 1 306 ? -4.902 24.272 -15.477 1.00 85.44 306 ASP A O 1
ATOM 2488 N N . ASP A 1 307 ? -6.904 24.579 -14.493 1.00 85.44 307 ASP A N 1
ATOM 2489 C CA . ASP A 1 307 ? -6.621 23.749 -13.316 1.00 85.44 307 ASP A CA 1
ATOM 2490 C C . ASP A 1 307 ? -6.353 22.281 -13.709 1.00 85.44 307 ASP A C 1
ATOM 2492 O O . ASP A 1 307 ? -5.388 21.674 -13.227 1.00 85.44 307 ASP A O 1
ATOM 2496 N N . ALA A 1 308 ? -7.142 21.721 -14.637 1.00 87.25 308 ALA A N 1
ATOM 2497 C CA . ALA A 1 308 ? -6.950 20.369 -15.166 1.00 87.25 308 ALA A CA 1
ATOM 2498 C C . ALA A 1 308 ? -5.621 20.237 -15.922 1.00 87.25 308 ALA A C 1
ATOM 2500 O O . ALA A 1 308 ? -4.863 19.293 -15.686 1.00 87.25 308 ALA A O 1
ATOM 2501 N N . LYS A 1 309 ? -5.281 21.202 -16.788 1.00 88.94 309 LYS A N 1
ATOM 2502 C CA . LYS A 1 309 ? -4.005 21.224 -17.519 1.00 88.94 309 LYS A CA 1
ATOM 2503 C C . LYS A 1 309 ? -2.824 21.280 -16.560 1.00 88.94 309 LYS A C 1
ATOM 2505 O O . LYS A 1 309 ? -1.891 20.488 -16.693 1.00 88.94 309 LYS A O 1
ATOM 2510 N N . ALA A 1 310 ? -2.904 22.135 -15.546 1.00 87.19 310 ALA A N 1
ATOM 2511 C CA . ALA A 1 310 ? -1.854 22.281 -14.554 1.00 87.19 310 ALA A CA 1
ATOM 2512 C C . ALA A 1 310 ? -1.692 21.023 -13.674 1.00 87.19 310 ALA A C 1
ATOM 2514 O O . ALA A 1 310 ? -0.575 20.702 -13.261 1.00 87.19 310 ALA A O 1
ATOM 2515 N N . LEU A 1 311 ? -2.776 20.288 -13.394 1.00 89.06 311 LEU A N 1
ATOM 2516 C CA . LEU A 1 311 ? -2.715 18.963 -12.761 1.00 89.06 311 LEU A CA 1
ATOM 2517 C C . LEU A 1 311 ? -2.065 17.919 -13.673 1.00 89.06 311 LEU A C 1
ATOM 2519 O O . LEU A 1 311 ? -1.204 17.169 -13.217 1.00 89.06 311 LEU A O 1
ATOM 2523 N N . LEU A 1 312 ? -2.422 17.879 -14.959 1.00 90.00 312 LEU A N 1
ATOM 2524 C CA . LEU A 1 312 ? -1.788 16.969 -15.914 1.00 90.00 312 LEU A CA 1
ATOM 2525 C C . LEU A 1 312 ? -0.293 17.251 -16.084 1.00 90.00 312 LEU A C 1
ATOM 2527 O O . LEU A 1 312 ? 0.490 16.307 -16.175 1.00 90.00 312 LEU A O 1
ATOM 2531 N N . ASP A 1 313 ? 0.112 18.523 -16.118 1.00 88.25 313 ASP A N 1
ATOM 2532 C CA . ASP A 1 313 ? 1.522 18.926 -16.164 1.00 88.25 313 ASP A CA 1
ATOM 2533 C C . ASP A 1 313 ? 2.283 18.457 -14.920 1.00 88.25 313 ASP A C 1
ATOM 2535 O O . ASP A 1 313 ? 3.395 17.932 -15.027 1.00 88.25 313 ASP A O 1
ATOM 2539 N N . ASP A 1 314 ? 1.674 18.578 -13.740 1.00 86.81 314 ASP A N 1
ATOM 2540 C CA . ASP A 1 314 ? 2.251 18.094 -12.486 1.00 86.81 314 ASP A CA 1
ATOM 2541 C C . ASP A 1 314 ? 2.408 16.564 -12.484 1.00 86.81 314 ASP A C 1
ATOM 2543 O O . ASP A 1 314 ? 3.486 16.043 -12.195 1.00 86.81 314 ASP A O 1
ATOM 2547 N N . ILE A 1 315 ? 1.369 15.830 -12.896 1.00 87.19 315 ILE A N 1
ATOM 2548 C CA . ILE A 1 315 ? 1.412 14.365 -13.022 1.00 87.19 315 ILE A CA 1
ATOM 2549 C C . ILE A 1 315 ? 2.494 13.953 -14.027 1.00 87.19 315 ILE A C 1
ATOM 2551 O O . ILE A 1 315 ? 3.299 13.057 -13.753 1.00 87.19 315 ILE A O 1
ATOM 2555 N N . TYR A 1 316 ? 2.541 14.608 -15.188 1.00 86.38 316 TYR A N 1
ATOM 2556 C CA . TYR A 1 316 ? 3.473 14.259 -16.253 1.00 86.38 316 TYR A CA 1
ATOM 2557 C C . TYR A 1 316 ? 4.925 14.562 -15.868 1.00 86.38 316 TYR A C 1
ATOM 2559 O O . TYR A 1 316 ? 5.806 13.727 -16.084 1.00 86.38 316 TYR A O 1
ATOM 2567 N N . SER A 1 317 ? 5.181 15.715 -15.249 1.00 84.50 317 SER A N 1
ATOM 2568 C CA . SER A 1 317 ? 6.520 16.111 -14.801 1.00 84.50 317 SER A CA 1
ATOM 2569 C C . SER A 1 317 ? 7.045 15.220 -13.670 1.00 84.50 317 SER A C 1
ATOM 2571 O O . SER A 1 317 ? 8.196 14.778 -13.737 1.00 84.50 317 SER A O 1
ATOM 2573 N N . LYS A 1 318 ? 6.205 14.888 -12.680 1.00 85.44 318 LYS A N 1
ATOM 2574 C CA . LYS A 1 318 ? 6.585 14.061 -11.522 1.00 85.44 318 LYS A CA 1
ATOM 2575 C C . LYS A 1 318 ? 6.733 12.583 -11.848 1.00 85.44 318 LYS A C 1
ATOM 2577 O O . LYS A 1 318 ? 7.610 11.920 -11.299 1.00 85.44 318 LYS A O 1
ATOM 2582 N N . HIS A 1 319 ? 5.849 12.039 -12.681 1.00 85.19 319 HIS A N 1
ATOM 2583 C CA . HIS A 1 319 ? 5.728 10.588 -12.844 1.00 85.19 319 HIS A CA 1
ATOM 2584 C C . HIS A 1 319 ? 6.130 10.089 -14.230 1.00 85.19 319 HIS A C 1
ATOM 2586 O O . HIS A 1 319 ? 6.396 8.900 -14.380 1.00 85.19 319 HIS A O 1
ATOM 2592 N N . ARG A 1 320 ? 6.238 10.978 -15.227 1.00 86.94 320 ARG A N 1
ATOM 2593 C CA . ARG A 1 320 ? 6.590 10.647 -16.618 1.00 86.94 320 ARG A CA 1
ATOM 2594 C C . ARG A 1 320 ? 5.828 9.412 -17.138 1.00 86.94 320 ARG A C 1
ATOM 2596 O O . ARG A 1 320 ? 6.479 8.449 -17.559 1.00 86.94 320 ARG A O 1
ATOM 2603 N N . PRO A 1 321 ? 4.483 9.409 -17.100 1.00 90.88 321 PRO A N 1
ATOM 2604 C CA . PRO A 1 321 ? 3.681 8.284 -17.565 1.00 90.88 321 PRO A CA 1
ATOM 2605 C C . PRO A 1 321 ? 3.831 8.079 -19.072 1.00 90.88 321 PRO A C 1
ATOM 2607 O O . PRO A 1 321 ? 4.101 9.023 -19.810 1.00 90.88 321 PRO A O 1
ATOM 2610 N N . GLU A 1 322 ? 3.661 6.842 -19.526 1.00 91.00 322 GLU A N 1
ATOM 2611 C CA . GLU A 1 322 ? 3.629 6.513 -20.955 1.00 91.00 322 GLU A CA 1
ATOM 2612 C C . GLU A 1 322 ? 2.403 7.136 -21.630 1.00 91.00 322 GLU A C 1
ATOM 2614 O O . GLU A 1 322 ? 2.506 7.714 -22.714 1.00 91.00 322 GLU A O 1
ATOM 2619 N N . GLN A 1 323 ? 1.262 7.071 -20.940 1.00 91.31 323 GLN A N 1
ATOM 2620 C CA . GLN A 1 323 ? -0.017 7.577 -21.418 1.00 91.31 323 GLN A CA 1
ATOM 2621 C C . GLN A 1 323 ? -0.909 7.998 -20.242 1.00 91.31 323 GLN A C 1
ATOM 2623 O O . GLN A 1 323 ? -0.868 7.381 -19.178 1.00 91.31 323 GLN A O 1
ATOM 2628 N N . ILE A 1 324 ? -1.721 9.038 -20.425 1.00 92.00 324 ILE A N 1
ATOM 2629 C CA . ILE A 1 324 ? -2.786 9.437 -19.497 1.00 92.00 324 ILE A CA 1
ATOM 2630 C C . ILE A 1 324 ? -4.100 9.419 -20.269 1.00 92.00 324 ILE A C 1
ATOM 2632 O O . ILE A 1 324 ? -4.222 10.083 -21.298 1.00 92.00 324 ILE A O 1
ATOM 2636 N N . LEU A 1 325 ? -5.067 8.665 -19.756 1.00 90.56 325 LEU A N 1
ATOM 2637 C CA . LEU A 1 325 ? -6.403 8.529 -20.319 1.00 90.56 325 LEU A CA 1
ATOM 2638 C C . LEU A 1 325 ? -7.427 9.097 -19.339 1.00 90.56 325 LEU A C 1
ATOM 2640 O O . LEU A 1 325 ? -7.412 8.743 -18.158 1.00 90.56 325 LEU A O 1
ATOM 2644 N N . LEU A 1 326 ? -8.321 9.950 -19.828 1.00 89.19 326 LEU A N 1
ATOM 2645 C CA . LEU A 1 326 ? -9.533 10.337 -19.118 1.00 89.19 326 LEU A CA 1
ATOM 2646 C C . LEU A 1 326 ? -10.597 9.289 -19.379 1.00 89.19 326 LEU A C 1
ATOM 2648 O O . LEU A 1 326 ? -10.965 9.031 -20.522 1.00 89.19 326 LEU A O 1
ATOM 2652 N N . VAL A 1 327 ? -11.064 8.673 -18.304 1.00 87.31 327 VAL A N 1
ATOM 2653 C CA . VAL A 1 327 ? -12.083 7.632 -18.381 1.00 87.31 327 VAL A CA 1
ATOM 2654 C C . VAL A 1 327 ? -13.453 8.224 -18.138 1.00 87.31 327 VAL A C 1
ATOM 2656 O O . VAL A 1 327 ? -14.381 7.892 -18.851 1.00 87.31 327 VAL A O 1
ATOM 2659 N N . ASN A 1 328 ? -13.580 9.109 -17.157 1.00 83.88 328 ASN A N 1
ATOM 2660 C CA . ASN A 1 328 ? -14.830 9.797 -16.880 1.00 83.88 328 ASN A CA 1
ATOM 2661 C C . ASN A 1 328 ? -14.540 11.169 -16.266 1.00 83.88 328 ASN A C 1
ATOM 2663 O O . ASN A 1 328 ? -13.494 11.356 -15.641 1.00 83.88 328 ASN A O 1
ATOM 2667 N N . TYR A 1 329 ? -15.466 12.109 -16.403 1.00 83.69 329 TYR A N 1
ATOM 2668 C CA . TYR A 1 329 ? -15.467 13.336 -15.623 1.00 83.69 329 TYR A CA 1
ATOM 2669 C C . TYR A 1 329 ? -16.886 13.769 -15.262 1.00 83.69 329 TYR A C 1
ATOM 2671 O O . TYR A 1 329 ? -17.855 13.427 -15.940 1.00 83.69 329 TYR A O 1
ATOM 2679 N N . ARG A 1 330 ? -16.997 14.572 -14.206 1.00 75.12 330 ARG A N 1
ATOM 2680 C CA . ARG A 1 330 ? -18.253 15.156 -13.740 1.00 75.12 330 ARG A CA 1
ATOM 2681 C C . ARG A 1 330 ? -18.079 16.656 -13.579 1.00 75.12 330 ARG A C 1
ATOM 2683 O O . ARG A 1 330 ? -17.163 17.095 -12.899 1.00 75.12 330 ARG A O 1
ATOM 2690 N N . THR A 1 331 ? -18.958 17.430 -14.201 1.00 69.69 331 THR A N 1
ATOM 2691 C CA . THR A 1 331 ? -19.141 18.863 -13.934 1.00 69.69 331 THR A CA 1
ATOM 2692 C C . THR A 1 331 ? -20.624 19.136 -13.747 1.00 69.69 331 THR A C 1
ATOM 2694 O O . THR A 1 331 ? -21.457 18.351 -14.205 1.00 69.69 331 THR A O 1
ATOM 2697 N N . GLY A 1 332 ? -20.970 20.249 -13.097 1.00 57.25 332 GLY A N 1
ATOM 2698 C CA . GLY A 1 332 ? -22.348 20.704 -12.930 1.00 57.25 332 GLY A CA 1
ATOM 2699 C C . GLY A 1 332 ? -23.171 20.681 -14.221 1.00 57.25 332 GLY A C 1
ATOM 2700 O O . GLY A 1 332 ? -23.157 21.641 -14.982 1.00 57.25 332 GLY A O 1
ATOM 2701 N N . GLY A 1 333 ? -23.904 19.585 -14.452 1.00 50.84 333 GLY A N 1
ATOM 2702 C CA . GLY A 1 333 ? -24.870 19.432 -15.542 1.00 50.84 333 GLY A CA 1
ATOM 2703 C C . GLY A 1 333 ? -24.319 19.032 -16.917 1.00 50.84 333 GLY A C 1
ATOM 2704 O O . GLY A 1 333 ? -25.092 19.023 -17.873 1.00 50.84 333 GLY A O 1
ATOM 2705 N N . LEU A 1 334 ? -23.032 18.692 -17.062 1.00 47.00 334 LEU A N 1
ATOM 2706 C CA . LEU A 1 334 ? -22.442 18.332 -18.361 1.00 47.00 334 LEU A CA 1
ATOM 2707 C C . LEU A 1 334 ? -21.571 17.075 -18.251 1.00 47.00 334 LEU A C 1
ATOM 2709 O O . LEU A 1 334 ? -20.357 17.149 -18.092 1.00 47.00 334 LEU A O 1
ATOM 2713 N N . THR A 1 335 ? -22.182 15.901 -18.395 1.00 49.38 335 THR A N 1
ATOM 2714 C CA . THR A 1 335 ? -21.460 14.650 -18.653 1.00 49.38 335 THR A CA 1
ATOM 2715 C C . THR A 1 335 ? -21.448 14.392 -20.158 1.00 49.38 335 THR A C 1
ATOM 2717 O O . THR A 1 335 ? -22.424 13.921 -20.737 1.00 49.38 335 THR A O 1
ATOM 2720 N N . LYS A 1 336 ? -20.343 14.707 -20.842 1.00 46.19 336 LYS A N 1
ATOM 2721 C CA . LYS A 1 336 ? -20.086 14.137 -22.174 1.00 46.19 336 LYS A CA 1
ATOM 2722 C C . LYS A 1 336 ? -18.993 13.086 -22.052 1.00 46.19 336 LYS A C 1
ATOM 2724 O O . LYS A 1 336 ? -17.826 13.440 -21.951 1.00 46.19 336 LYS A O 1
ATOM 2729 N N . GLY A 1 337 ? -19.387 11.814 -22.114 1.00 55.94 337 GLY A N 1
ATOM 2730 C CA . GLY A 1 337 ? -18.471 10.694 -22.348 1.00 55.94 337 GLY A CA 1
ATOM 2731 C C . GLY A 1 337 ? -18.023 9.946 -21.096 1.00 55.94 337 GLY A C 1
ATOM 2732 O O . GLY A 1 337 ? -16.850 9.996 -20.742 1.00 55.94 337 GLY A O 1
ATOM 2733 N N . ASN A 1 338 ? -18.937 9.188 -20.487 1.00 62.31 338 ASN A N 1
ATOM 2734 C CA . ASN A 1 338 ? -18.577 8.103 -19.580 1.00 62.31 338 ASN A CA 1
ATOM 2735 C C . ASN A 1 338 ? -18.744 6.752 -20.309 1.00 62.31 338 ASN A C 1
ATOM 2737 O O . ASN A 1 338 ? -19.853 6.436 -20.742 1.00 62.31 338 ASN A O 1
ATOM 2741 N N . PRO A 1 339 ? -17.690 5.929 -20.439 1.00 58.06 339 PRO A N 1
ATOM 2742 C CA . PRO A 1 339 ? -17.732 4.647 -21.138 1.00 58.06 339 PRO A CA 1
ATOM 2743 C C . PRO A 1 339 ? -18.528 3.555 -20.411 1.00 58.06 339 PRO A C 1
ATOM 2745 O O . PRO A 1 339 ? -18.689 2.460 -20.954 1.00 58.06 339 PRO A O 1
ATOM 2748 N N . PHE A 1 340 ? -18.998 3.826 -19.194 1.00 68.19 340 PHE A N 1
ATOM 2749 C CA . PHE A 1 340 ? -19.711 2.884 -18.334 1.00 68.19 340 PHE A CA 1
ATOM 2750 C C . PHE A 1 340 ? -21.155 3.306 -18.008 1.00 68.19 340 PHE A C 1
ATOM 2752 O O . PHE A 1 340 ? -21.819 2.582 -17.272 1.00 68.19 340 PHE A O 1
ATOM 2759 N N . GLN A 1 341 ? -21.643 4.439 -18.527 1.00 61.16 341 GLN A N 1
ATOM 2760 C CA . GLN A 1 341 ? -22.868 5.097 -18.047 1.00 61.16 341 GLN A CA 1
ATOM 2761 C C . GLN A 1 341 ? -23.962 5.152 -19.114 1.00 61.16 341 GLN A C 1
ATOM 2763 O O . GLN A 1 341 ? -23.688 5.436 -20.279 1.00 61.16 341 GLN A O 1
ATOM 2768 N N . GLU A 1 342 ? -25.215 4.986 -18.692 1.00 51.16 342 GLU A N 1
ATOM 2769 C CA . GLU A 1 342 ? -26.406 5.235 -19.506 1.00 51.16 342 GLU A CA 1
ATOM 2770 C C . GLU A 1 342 ? -27.273 6.305 -18.807 1.00 51.16 342 GLU A C 1
ATOM 2772 O O . GLU A 1 342 ? -27.955 6.034 -17.826 1.00 51.16 342 GLU A O 1
ATOM 2777 N N . LYS A 1 343 ? -27.229 7.537 -19.348 1.00 45.78 343 LYS A N 1
ATOM 2778 C CA . LYS A 1 343 ? -27.916 8.791 -18.934 1.00 45.78 343 LYS A CA 1
ATOM 2779 C C . LYS A 1 343 ? -27.367 9.552 -17.708 1.00 45.78 343 LYS A C 1
ATOM 2781 O O . LYS A 1 343 ? -26.725 9.012 -16.817 1.00 45.78 343 LYS A O 1
ATOM 2786 N N . ALA A 1 344 ? -27.582 10.874 -17.753 1.00 45.53 344 ALA A N 1
ATOM 2787 C CA . ALA A 1 344 ? -26.890 11.902 -16.969 1.00 45.53 344 ALA A CA 1
ATOM 2788 C C . ALA A 1 344 ? -27.554 12.235 -15.619 1.00 45.53 344 ALA A C 1
ATOM 2790 O O . ALA A 1 344 ? -28.780 12.258 -15.509 1.00 45.53 344 ALA A O 1
ATOM 2791 N N . SER A 1 345 ? -26.721 12.557 -14.622 1.00 47.62 345 SER A N 1
ATOM 2792 C CA . SER A 1 345 ? -27.102 12.925 -13.253 1.00 47.62 345 SER A CA 1
ATOM 2793 C C . SER A 1 345 ? -26.860 14.413 -12.920 1.00 47.62 345 SER A C 1
ATOM 2795 O O . SER A 1 345 ? -26.394 15.198 -13.749 1.00 47.62 345 SER A O 1
ATOM 2797 N N . LYS A 1 346 ? -27.296 14.807 -11.713 1.00 47.19 346 LYS A N 1
ATOM 2798 C CA . LYS A 1 346 ? -27.477 16.180 -11.195 1.00 47.19 346 LYS A CA 1
ATOM 2799 C C . LYS A 1 346 ? -26.165 16.962 -10.945 1.00 47.19 346 LYS A C 1
ATOM 2801 O O . LYS A 1 346 ? -25.098 16.363 -10.857 1.00 47.19 346 LYS A O 1
ATOM 2806 N N . PRO A 1 347 ? -26.236 18.306 -10.829 1.00 42.28 347 PRO A N 1
ATOM 2807 C CA . PRO A 1 347 ? -25.058 19.177 -10.855 1.00 42.28 347 PRO A CA 1
ATOM 2808 C C . PRO A 1 347 ? -24.225 19.198 -9.557 1.00 42.28 347 PRO A C 1
ATOM 2810 O O . PRO A 1 347 ? -24.779 19.245 -8.462 1.00 42.28 347 PRO A O 1
ATOM 2813 N N . MET A 1 348 ? -22.894 19.270 -9.710 1.00 55.09 348 MET A N 1
ATOM 2814 C CA . MET A 1 348 ? -21.898 19.622 -8.682 1.00 55.09 348 MET A CA 1
ATOM 2815 C C . MET A 1 348 ? -21.115 20.889 -9.080 1.00 55.09 348 MET A C 1
ATOM 2817 O O . MET A 1 348 ? -20.947 21.170 -10.265 1.00 55.09 348 MET A O 1
ATOM 2821 N N . GLU A 1 349 ? -20.618 21.644 -8.094 1.00 64.88 349 GLU A N 1
ATOM 2822 C CA . GLU A 1 349 ? -19.854 22.897 -8.283 1.00 64.88 349 GLU A CA 1
ATOM 2823 C C . GLU A 1 349 ? -18.367 22.687 -8.653 1.00 64.88 349 GLU A C 1
ATOM 2825 O O . GLU A 1 349 ? -17.663 23.640 -9.001 1.00 64.88 349 GLU A O 1
ATOM 2830 N N . GLU A 1 350 ? -17.881 21.444 -8.611 1.00 78.44 350 GLU A N 1
ATOM 2831 C CA . GLU A 1 350 ? -16.486 21.063 -8.861 1.00 78.44 350 GLU A CA 1
ATOM 2832 C C . GLU A 1 350 ? -16.355 20.136 -10.082 1.00 78.44 350 GLU A C 1
ATOM 2834 O O . GLU A 1 350 ? -17.287 19.403 -10.420 1.00 78.44 350 GLU A O 1
ATOM 2839 N N . LEU A 1 351 ? -15.195 20.176 -10.754 1.00 83.50 351 LEU A N 1
ATOM 2840 C CA . LEU A 1 351 ? -14.845 19.226 -11.814 1.00 83.50 351 LEU A CA 1
ATOM 2841 C C . LEU A 1 351 ? -14.133 18.028 -11.192 1.00 83.50 351 LEU A C 1
ATOM 2843 O O . LEU A 1 351 ? -13.012 18.146 -10.701 1.00 83.50 351 LEU A O 1
ATOM 2847 N N . GLU A 1 352 ? -14.739 16.857 -11.286 1.00 86.19 352 GLU A N 1
ATOM 2848 C CA . GLU A 1 352 ? -14.090 15.612 -10.900 1.00 86.19 352 GLU A CA 1
ATOM 2849 C C . GLU A 1 352 ? -13.657 14.830 -12.132 1.00 86.19 352 GLU A C 1
ATOM 2851 O O . GLU A 1 352 ? -14.431 14.665 -13.069 1.00 86.19 352 GLU A O 1
ATOM 2856 N N . MET A 1 353 ? -12.425 14.334 -12.142 1.00 88.19 353 MET A N 1
ATOM 2857 C CA . MET A 1 353 ? -11.846 13.586 -13.253 1.00 88.19 353 MET A CA 1
ATOM 2858 C C . MET A 1 353 ? -11.359 12.220 -12.776 1.00 88.19 353 MET A C 1
ATOM 2860 O O . MET A 1 353 ? -10.577 12.119 -11.832 1.00 88.19 353 MET A O 1
ATOM 2864 N N . HIS A 1 354 ? -11.739 11.171 -13.496 1.00 89.88 354 HIS A N 1
ATOM 2865 C CA . HIS A 1 354 ? -11.267 9.808 -13.288 1.00 89.88 354 HIS A CA 1
ATOM 2866 C C . HIS A 1 354 ? -10.243 9.455 -14.365 1.00 89.88 354 HIS A C 1
ATOM 2868 O O . HIS A 1 354 ? -10.580 9.316 -15.545 1.00 89.88 354 HIS A O 1
ATOM 2874 N N . LEU A 1 355 ? -8.982 9.314 -13.962 1.00 91.94 355 LEU A N 1
ATOM 2875 C CA . LEU A 1 355 ? -7.860 9.075 -14.864 1.00 91.94 355 LEU A CA 1
ATOM 2876 C C . LEU A 1 355 ? -7.301 7.659 -14.736 1.00 91.94 355 LEU A C 1
ATOM 2878 O O . LEU A 1 355 ? -7.141 7.118 -13.640 1.00 91.94 355 LEU A O 1
ATOM 2882 N N . VAL A 1 356 ? -6.884 7.108 -15.872 1.00 92.75 356 VAL A N 1
ATOM 2883 C CA . VAL A 1 356 ? -5.984 5.956 -15.939 1.00 92.75 356 VAL A CA 1
ATOM 2884 C C . VAL A 1 356 ? -4.612 6.453 -16.369 1.00 92.75 356 VAL A C 1
ATOM 2886 O O . VAL A 1 356 ? -4.435 6.995 -17.460 1.00 92.75 356 VAL A O 1
ATOM 2889 N N . VAL A 1 357 ? -3.628 6.265 -15.493 1.00 92.88 357 VAL A N 1
ATOM 2890 C CA . VAL A 1 357 ? -2.240 6.667 -15.719 1.00 92.88 357 VAL A CA 1
ATOM 2891 C C . VAL A 1 357 ? -1.420 5.423 -16.032 1.00 92.88 357 VAL A C 1
ATOM 2893 O O . VAL A 1 357 ? -1.186 4.573 -15.170 1.00 92.88 357 VAL A O 1
ATOM 2896 N N . LEU A 1 358 ? -0.985 5.305 -17.282 1.00 91.69 358 LEU A N 1
ATOM 2897 C CA . LEU A 1 358 ? -0.221 4.165 -17.758 1.00 91.69 358 LEU A CA 1
ATOM 2898 C C . LEU A 1 358 ? 1.270 4.383 -17.527 1.00 91.69 358 LEU A C 1
ATOM 2900 O O . LEU A 1 358 ? 1.864 5.360 -17.981 1.00 91.69 358 LEU A O 1
ATOM 2904 N N . MET A 1 359 ? 1.886 3.433 -16.843 1.00 91.06 359 MET A N 1
ATOM 2905 C CA . MET A 1 359 ? 3.288 3.464 -16.465 1.00 91.06 359 MET A CA 1
ATOM 2906 C C . MET A 1 359 ? 3.999 2.245 -17.047 1.00 91.06 359 MET A C 1
ATOM 2908 O O . MET A 1 359 ? 3.470 1.135 -17.025 1.00 91.06 359 MET A O 1
ATOM 2912 N N . LYS A 1 360 ? 5.241 2.414 -17.507 1.00 85.25 360 LYS A N 1
ATOM 2913 C CA . LYS A 1 360 ? 6.066 1.281 -17.961 1.00 85.25 360 LYS A CA 1
ATOM 2914 C C . LYS A 1 360 ? 6.313 0.254 -16.844 1.00 85.25 360 LYS A C 1
ATOM 2916 O O . LYS A 1 360 ? 6.367 -0.943 -17.095 1.00 85.25 360 LYS A O 1
ATOM 2921 N N . ASN A 1 361 ? 6.432 0.733 -15.605 1.00 80.94 361 ASN A N 1
ATOM 2922 C CA . ASN A 1 361 ? 6.633 -0.071 -14.398 1.00 80.94 361 ASN A CA 1
ATOM 2923 C C . ASN A 1 361 ? 5.469 0.127 -13.416 1.00 80.94 361 ASN A C 1
ATOM 2925 O O . ASN A 1 361 ? 4.550 0.893 -13.689 1.00 80.94 361 ASN A O 1
ATOM 2929 N N . ARG A 1 362 ? 5.490 -0.546 -12.253 1.00 66.81 362 ARG A N 1
ATOM 2930 C CA . ARG A 1 362 ? 4.535 -0.234 -11.174 1.00 66.81 362 ARG A CA 1
ATOM 2931 C C . ARG A 1 362 ? 4.665 1.256 -10.831 1.00 66.81 362 ARG A C 1
ATOM 2933 O O . ARG A 1 362 ? 5.760 1.704 -10.498 1.00 66.81 362 ARG A O 1
ATOM 2940 N N . GLY A 1 363 ? 3.575 2.006 -10.992 1.00 66.50 363 GLY A N 1
ATOM 2941 C CA . GLY A 1 363 ? 3.527 3.424 -10.648 1.00 66.50 363 GLY A CA 1
ATOM 2942 C C . GLY A 1 363 ? 3.828 3.666 -9.163 1.00 66.50 363 GLY A C 1
ATOM 2943 O O . GLY A 1 363 ? 3.843 2.718 -8.374 1.00 66.50 363 GLY A O 1
ATOM 2944 N N . PRO A 1 364 ? 4.059 4.927 -8.762 1.00 69.12 364 PRO A N 1
ATOM 2945 C CA . PRO A 1 364 ? 4.364 5.282 -7.371 1.00 69.12 364 PRO A CA 1
ATOM 2946 C C . PRO A 1 364 ? 3.208 4.970 -6.412 1.00 69.12 364 PRO A C 1
ATOM 2948 O O . PRO A 1 364 ? 3.415 4.768 -5.220 1.00 69.12 364 PRO A O 1
ATOM 2951 N N . PHE A 1 365 ? 1.991 4.903 -6.946 1.00 76.06 365 PHE A N 1
ATOM 2952 C CA . PHE A 1 365 ? 0.774 4.546 -6.234 1.00 76.06 365 PHE A CA 1
ATOM 2953 C C . PHE A 1 365 ? -0.008 3.564 -7.095 1.00 76.06 365 PHE A C 1
ATOM 2955 O O . PHE A 1 365 ? 0.283 3.413 -8.276 1.00 76.06 365 PHE A O 1
ATOM 2962 N N . ARG A 1 366 ? -1.009 2.906 -6.516 1.00 79.94 366 ARG A N 1
ATOM 2963 C CA . ARG A 1 366 ? -2.017 2.150 -7.279 1.00 79.94 366 ARG A CA 1
ATOM 2964 C C . ARG A 1 366 ? -3.274 2.980 -7.513 1.00 79.94 366 ARG A C 1
ATOM 2966 O O . ARG A 1 366 ? -3.870 2.903 -8.580 1.00 79.94 366 ARG A O 1
ATOM 2973 N N . TYR A 1 367 ? -3.605 3.811 -6.530 1.00 86.31 367 TYR A N 1
ATOM 2974 C CA . TYR A 1 367 ? -4.726 4.736 -6.512 1.00 86.31 367 TYR A CA 1
ATOM 2975 C C . TYR A 1 367 ? -4.285 6.018 -5.813 1.00 86.31 367 TYR A C 1
ATOM 2977 O O . TYR A 1 367 ? -3.597 5.956 -4.788 1.00 86.31 367 TYR A O 1
ATOM 2985 N N . ARG A 1 368 ? -4.667 7.175 -6.344 1.00 85.56 368 ARG A N 1
ATOM 2986 C CA . ARG A 1 368 ? -4.414 8.465 -5.704 1.00 85.56 368 ARG A CA 1
ATOM 2987 C C . ARG A 1 368 ? -5.529 9.441 -6.034 1.00 85.56 368 ARG A C 1
ATOM 2989 O O . ARG A 1 368 ? -6.105 9.386 -7.110 1.00 85.56 368 ARG A O 1
ATOM 2996 N N . GLU A 1 369 ? -5.775 10.355 -5.115 1.00 86.75 369 GLU A N 1
ATOM 2997 C CA . GLU A 1 369 ? -6.654 11.494 -5.320 1.00 86.75 369 GLU A CA 1
ATOM 2998 C C . GLU A 1 369 ? -5.841 12.769 -5.106 1.00 86.75 369 GLU A C 1
ATOM 3000 O O . GLU A 1 369 ? -5.011 12.835 -4.189 1.00 86.75 369 GLU A O 1
ATOM 3005 N N . VAL A 1 370 ? -6.003 13.739 -5.999 1.00 87.12 370 VAL A N 1
ATOM 3006 C CA . VAL A 1 370 ? -5.292 15.017 -5.961 1.00 87.12 370 VAL A CA 1
ATOM 3007 C C . VAL A 1 370 ? -6.265 16.119 -6.338 1.00 87.12 370 VAL A C 1
ATOM 3009 O O . VAL A 1 370 ? -6.949 16.015 -7.350 1.00 87.12 370 VAL A O 1
ATOM 3012 N N . ARG A 1 371 ? -6.283 17.197 -5.556 1.00 85.38 371 ARG A N 1
ATOM 3013 C CA . ARG A 1 371 ? -7.112 18.370 -5.822 1.00 85.38 371 ARG A CA 1
ATOM 3014 C C . ARG A 1 371 ? -6.241 19.570 -6.166 1.00 85.38 371 ARG A C 1
ATOM 3016 O O . ARG A 1 371 ? -5.198 19.779 -5.541 1.00 85.38 371 ARG A O 1
ATOM 3023 N N . ARG A 1 372 ? -6.678 20.374 -7.129 1.00 81.88 372 ARG A N 1
ATOM 3024 C CA . ARG A 1 372 ? -6.103 21.687 -7.430 1.00 81.88 372 ARG A CA 1
ATOM 3025 C C . ARG A 1 372 ? -7.227 22.636 -7.802 1.00 81.88 372 ARG A C 1
ATOM 3027 O O . ARG A 1 372 ? -7.928 22.411 -8.782 1.00 81.88 372 ARG A O 1
ATOM 3034 N N . GLY A 1 373 ? -7.392 23.681 -6.995 1.00 83.38 373 GLY A N 1
ATOM 3035 C CA . GLY A 1 373 ? -8.499 24.613 -7.160 1.00 83.38 373 GLY A CA 1
ATOM 3036 C C . GLY A 1 373 ? -9.838 23.883 -7.082 1.00 83.38 373 GLY A C 1
ATOM 3037 O O . GLY A 1 373 ? -10.144 23.250 -6.074 1.00 83.38 373 GLY A O 1
ATOM 3038 N N . VAL A 1 374 ? -10.599 23.974 -8.167 1.00 80.69 374 VAL A N 1
ATOM 3039 C CA . VAL A 1 374 ? -11.951 23.409 -8.329 1.00 80.69 374 VAL A CA 1
ATOM 3040 C C . VAL A 1 374 ? -11.953 22.060 -9.055 1.00 80.69 374 VAL A C 1
ATOM 3042 O O . VAL A 1 374 ? -13.018 21.533 -9.366 1.00 80.69 374 VAL A O 1
ATOM 3045 N N . VAL A 1 375 ? -10.766 21.513 -9.344 1.00 83.50 375 VAL A N 1
ATOM 3046 C CA . VAL A 1 375 ? -10.596 20.226 -10.019 1.00 83.50 375 VAL A CA 1
ATOM 3047 C C . VAL A 1 375 ? -10.095 19.178 -9.030 1.00 83.50 375 VAL A C 1
ATOM 3049 O O . VAL A 1 375 ? -9.035 19.342 -8.417 1.00 83.50 375 VAL A O 1
ATOM 3052 N N . CYS A 1 376 ? -10.831 18.078 -8.907 1.00 86.88 376 CYS A N 1
ATOM 3053 C CA . CYS A 1 376 ? -10.401 16.870 -8.218 1.00 86.88 376 CYS A CA 1
ATOM 3054 C C . CYS A 1 376 ? -10.084 15.774 -9.239 1.00 86.88 376 CYS A C 1
ATOM 3056 O O . CYS A 1 376 ? -10.869 15.499 -10.139 1.00 86.88 376 CYS A O 1
ATOM 3058 N N . VAL A 1 377 ? -8.924 15.140 -9.113 1.00 88.62 377 VAL A N 1
ATOM 3059 C CA . VAL A 1 377 ? -8.499 14.036 -9.971 1.00 88.62 377 VAL A CA 1
ATOM 3060 C C . VAL A 1 377 ? -8.339 12.782 -9.131 1.00 88.62 377 VAL A C 1
ATOM 3062 O O . VAL A 1 377 ? -7.442 12.697 -8.289 1.00 88.62 377 VAL A O 1
ATOM 3065 N N . THR A 1 378 ? -9.133 11.768 -9.445 1.00 89.38 378 THR A N 1
ATOM 3066 C CA . THR A 1 378 ? -8.959 10.401 -8.968 1.00 89.38 378 THR A CA 1
ATOM 3067 C C . THR A 1 378 ? -8.239 9.590 -10.036 1.00 89.38 378 THR A C 1
ATOM 3069 O O . THR A 1 378 ? -8.725 9.435 -11.152 1.00 89.38 378 THR A O 1
ATOM 3072 N N . MET A 1 379 ? -7.067 9.052 -9.715 1.00 90.31 379 MET A N 1
ATOM 3073 C CA . MET A 1 379 ? -6.215 8.353 -10.673 1.00 90.31 379 MET A CA 1
ATOM 3074 C C . MET A 1 379 ? -5.895 6.931 -10.225 1.00 90.31 379 MET A C 1
ATOM 3076 O O . MET A 1 379 ? -5.501 6.696 -9.080 1.00 90.31 379 MET A O 1
ATOM 3080 N N . VAL A 1 380 ? -5.984 5.992 -11.166 1.00 91.00 380 VAL A N 1
ATOM 3081 C CA . VAL A 1 380 ? -5.436 4.640 -11.021 1.00 91.00 380 VAL A CA 1
ATOM 3082 C C . VAL A 1 380 ? -4.201 4.491 -11.892 1.00 91.00 380 VAL A C 1
ATOM 3084 O O . VAL A 1 380 ? -4.192 4.874 -13.062 1.00 91.00 380 VAL A O 1
ATOM 3087 N N . PHE A 1 381 ? -3.141 3.930 -11.320 1.00 90.94 381 PHE A N 1
ATOM 3088 C CA . PHE A 1 381 ? -1.900 3.691 -12.046 1.00 90.94 381 PHE A CA 1
ATOM 3089 C C . PHE A 1 381 ? -1.840 2.237 -12.485 1.00 90.94 381 PHE A C 1
ATOM 3091 O O . PHE A 1 381 ? -1.826 1.324 -11.655 1.00 90.94 381 PHE A O 1
ATOM 3098 N N . LEU A 1 382 ? -1.751 2.024 -13.793 1.00 91.44 382 LEU A N 1
ATOM 3099 C CA . LEU A 1 382 ? -1.634 0.697 -14.381 1.00 91.44 382 LEU A CA 1
ATOM 3100 C C . LEU A 1 382 ? -0.252 0.516 -14.995 1.00 91.44 382 LEU A C 1
ATOM 3102 O O . LEU A 1 382 ? 0.339 1.451 -15.529 1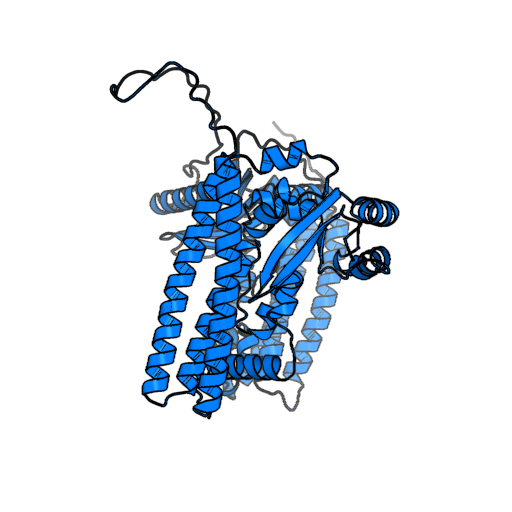.00 91.44 382 LEU A O 1
ATOM 3106 N N . ASN A 1 383 ? 0.262 -0.708 -14.931 1.00 90.69 383 ASN A N 1
ATOM 3107 C CA . ASN A 1 383 ? 1.466 -1.082 -15.661 1.00 90.69 383 ASN A CA 1
ATOM 3108 C C . ASN A 1 383 ? 1.083 -1.505 -17.089 1.00 90.69 383 ASN A C 1
ATOM 3110 O O . ASN A 1 383 ? 0.106 -2.236 -17.256 1.00 90.69 383 ASN A O 1
ATOM 3114 N N . VAL A 1 384 ? 1.874 -1.116 -18.093 1.00 89.88 384 VAL A N 1
ATOM 3115 C CA . VAL A 1 384 ? 1.729 -1.566 -19.492 1.00 89.88 384 VAL A CA 1
ATOM 3116 C C . VAL A 1 384 ? 1.543 -3.086 -19.591 1.00 89.88 384 VAL A C 1
ATOM 3118 O O . VAL A 1 384 ? 0.580 -3.539 -20.191 1.00 89.88 384 VAL A O 1
ATOM 3121 N N . SER A 1 385 ? 2.361 -3.884 -18.901 1.00 88.88 385 SER A N 1
ATOM 3122 C CA . SER A 1 385 ? 2.250 -5.355 -18.904 1.00 88.88 385 SER A CA 1
ATOM 3123 C C . SER A 1 385 ? 0.921 -5.894 -18.351 1.00 88.88 385 SER A C 1
ATOM 3125 O O . SER A 1 385 ? 0.459 -6.957 -18.768 1.00 88.88 385 SER A O 1
ATOM 3127 N N . TYR A 1 386 ? 0.288 -5.180 -17.411 1.00 90.31 386 TYR A N 1
ATOM 3128 C CA . TYR A 1 386 ? -1.048 -5.530 -16.919 1.00 90.31 386 TYR A CA 1
ATOM 3129 C C . TYR A 1 386 ? -2.107 -5.217 -17.974 1.00 90.31 386 TYR A C 1
ATOM 3131 O O . TYR A 1 386 ? -2.973 -6.048 -18.231 1.00 90.31 386 TYR A O 1
ATOM 3139 N N . VAL A 1 387 ? -2.010 -4.042 -18.599 1.00 90.38 387 VAL A N 1
ATOM 3140 C CA . VAL A 1 387 ? -2.919 -3.611 -19.666 1.00 90.38 387 VAL A CA 1
ATOM 3141 C C . VAL A 1 387 ? -2.852 -4.568 -20.851 1.00 90.38 387 VAL A C 1
ATOM 3143 O O . VAL A 1 387 ? -3.886 -5.054 -21.289 1.00 90.38 387 VAL A O 1
ATOM 3146 N N . GLU A 1 388 ? -1.651 -4.924 -21.305 1.00 90.31 388 GLU A N 1
ATOM 3147 C CA . GLU A 1 388 ? -1.436 -5.888 -22.389 1.00 90.31 388 GLU A CA 1
ATOM 3148 C C . GLU A 1 388 ? -2.101 -7.232 -22.111 1.00 90.31 388 GLU A C 1
ATOM 3150 O O . GLU A 1 388 ? -2.813 -7.772 -22.957 1.00 90.31 388 GLU A O 1
ATOM 3155 N N . ARG A 1 389 ? -1.881 -7.776 -20.911 1.00 90.75 389 ARG A N 1
ATOM 3156 C CA . ARG A 1 389 ? -2.494 -9.037 -20.500 1.00 90.75 389 ARG A CA 1
ATOM 3157 C C . ARG A 1 389 ? -4.013 -8.911 -20.440 1.00 90.75 389 ARG A C 1
ATOM 3159 O O . ARG A 1 389 ? -4.712 -9.742 -21.002 1.00 90.75 389 ARG A O 1
ATOM 3166 N N . SER A 1 390 ? -4.515 -7.856 -19.804 1.00 90.38 390 SER A N 1
ATOM 3167 C CA . SER A 1 390 ? -5.950 -7.647 -19.627 1.00 90.38 390 SER A CA 1
ATOM 3168 C C . SER A 1 390 ? -6.672 -7.450 -20.961 1.00 90.38 390 SER A C 1
ATOM 3170 O O . SER A 1 390 ? -7.769 -7.969 -21.129 1.00 90.38 390 SER A O 1
ATOM 3172 N N . LEU A 1 391 ? -6.055 -6.775 -21.935 1.00 90.62 391 LEU A N 1
ATOM 3173 C CA . LEU A 1 391 ? -6.601 -6.647 -23.288 1.00 90.62 391 LEU A CA 1
ATOM 3174 C C . LEU A 1 391 ? -6.652 -7.993 -24.018 1.00 90.62 391 LEU A C 1
ATOM 3176 O O . LEU A 1 391 ? -7.656 -8.271 -24.668 1.00 90.62 391 LEU A O 1
ATOM 3180 N N . LYS A 1 392 ? -5.620 -8.838 -23.873 1.00 88.69 392 LYS A N 1
ATOM 3181 C CA . LYS A 1 392 ? -5.591 -10.200 -24.442 1.00 88.69 392 LYS A CA 1
ATOM 3182 C C . LYS A 1 392 ? -6.627 -11.131 -23.810 1.00 88.69 392 LYS A C 1
ATOM 3184 O O . LYS A 1 392 ? -7.144 -12.010 -24.483 1.00 88.69 392 LYS A O 1
ATOM 3189 N N . GLU A 1 393 ? -6.924 -10.933 -22.531 1.00 87.69 393 GLU A N 1
ATOM 3190 C CA . GLU A 1 393 ? -7.888 -11.729 -21.761 1.00 87.69 393 GLU A CA 1
ATOM 3191 C C . GLU A 1 393 ? -9.334 -11.198 -21.856 1.00 87.69 393 GLU A C 1
ATOM 3193 O O . GLU A 1 393 ? -10.207 -11.680 -21.135 1.00 87.69 393 GLU A O 1
ATOM 3198 N N . GLY A 1 394 ? -9.613 -10.178 -22.679 1.00 85.75 394 GLY A N 1
ATOM 3199 C CA . GLY A 1 394 ? -10.964 -9.602 -22.778 1.00 85.75 394 GLY A CA 1
ATOM 3200 C C . GLY A 1 394 ? -11.419 -8.894 -21.490 1.00 85.75 394 GLY A C 1
ATOM 3201 O O . GLY A 1 394 ? -12.597 -8.881 -21.129 1.00 85.75 394 GLY A O 1
ATOM 3202 N N . GLY A 1 395 ? -10.486 -8.312 -20.736 1.00 88.62 395 GLY A N 1
ATOM 3203 C CA . GLY A 1 395 ? -10.772 -7.599 -19.496 1.00 88.62 395 GLY A CA 1
ATOM 3204 C C . GLY A 1 395 ? -11.624 -6.353 -19.736 1.00 88.62 395 GLY A C 1
ATOM 3205 O O . GLY A 1 395 ? -11.155 -5.404 -20.362 1.00 88.62 395 GLY A O 1
ATOM 3206 N N . ARG A 1 396 ? -12.853 -6.342 -19.197 1.00 88.94 396 ARG A N 1
ATOM 3207 C CA . ARG A 1 396 ? -13.862 -5.276 -19.385 1.00 88.94 396 ARG A CA 1
ATOM 3208 C C . ARG A 1 396 ? -13.321 -3.869 -19.139 1.00 88.94 396 ARG A C 1
ATOM 3210 O O . ARG A 1 396 ? -13.452 -3.021 -20.014 1.00 88.94 396 ARG A O 1
ATOM 3217 N N . PHE A 1 397 ? -12.711 -3.631 -17.977 1.00 92.31 397 PHE A N 1
ATOM 3218 C CA . PHE A 1 397 ? -12.231 -2.301 -17.598 1.00 92.31 397 PHE A CA 1
ATOM 3219 C C . PHE A 1 397 ? -11.201 -1.764 -18.591 1.00 92.31 397 PHE A C 1
ATOM 3221 O O . PHE A 1 397 ? -11.389 -0.695 -19.160 1.00 92.31 397 PHE A O 1
ATOM 3228 N N . VAL A 1 398 ? -10.134 -2.529 -18.833 1.00 91.62 398 VAL A N 1
ATOM 3229 C CA . VAL A 1 398 ? -9.049 -2.094 -19.713 1.00 91.62 398 VAL A CA 1
ATOM 3230 C C . VAL A 1 398 ? -9.540 -1.971 -21.154 1.00 91.62 398 VAL A C 1
ATOM 3232 O O . VAL A 1 398 ? -9.200 -0.996 -21.807 1.00 91.62 398 VAL A O 1
ATOM 3235 N N . ASN A 1 399 ? -10.403 -2.876 -21.626 1.00 90.19 399 ASN A N 1
ATOM 3236 C CA . ASN A 1 399 ? -11.039 -2.761 -22.941 1.00 90.19 399 ASN A CA 1
ATOM 3237 C C . ASN A 1 399 ? -11.846 -1.466 -23.092 1.00 90.19 399 ASN A C 1
ATOM 3239 O O . ASN A 1 399 ? -11.673 -0.756 -24.077 1.00 90.19 399 ASN A O 1
ATOM 3243 N N . ALA A 1 400 ? -12.707 -1.148 -22.123 1.00 88.12 400 ALA A N 1
ATOM 3244 C CA . ALA A 1 400 ? -13.518 0.066 -22.151 1.00 88.12 400 ALA A CA 1
ATOM 3245 C C . ALA A 1 400 ? -12.642 1.326 -22.114 1.00 88.12 400 ALA A C 1
ATOM 3247 O O . ALA A 1 400 ? -12.834 2.232 -22.917 1.00 88.12 400 ALA A O 1
ATOM 3248 N N . VAL A 1 401 ? -11.629 1.349 -21.243 1.00 89.56 401 VAL A N 1
ATOM 3249 C CA . VAL A 1 401 ? -10.656 2.447 -21.155 1.00 89.56 401 VAL A CA 1
ATOM 3250 C C . VAL A 1 401 ? -9.878 2.617 -22.462 1.00 89.56 401 VAL A C 1
ATOM 3252 O O . VAL A 1 401 ? -9.640 3.742 -22.882 1.00 89.56 401 VAL A O 1
ATOM 3255 N N . TRP A 1 402 ? -9.488 1.521 -23.116 1.00 88.38 402 TRP A N 1
ATOM 3256 C CA . TRP A 1 402 ? -8.688 1.564 -24.342 1.00 88.38 402 TRP A CA 1
ATOM 3257 C C . TRP A 1 402 ? -9.502 1.951 -25.579 1.00 88.38 402 TRP A C 1
ATOM 3259 O O . TRP A 1 402 ? -8.979 2.633 -26.453 1.00 88.38 402 TRP A O 1
ATOM 3269 N N . LYS A 1 403 ? -10.769 1.520 -25.660 1.00 84.31 403 LYS A N 1
ATOM 3270 C CA . LYS A 1 403 ? -11.666 1.830 -26.786 1.00 84.31 403 LYS A CA 1
ATOM 3271 C C . LYS A 1 403 ? -12.299 3.216 -26.676 1.00 84.31 403 LYS A C 1
ATOM 3273 O O . LYS A 1 403 ? -12.431 3.898 -27.682 1.00 84.31 403 LYS A O 1
ATOM 3278 N N . ASN A 1 404 ? -12.691 3.610 -25.465 1.00 83.81 404 ASN A N 1
ATOM 3279 C CA . ASN A 1 404 ? -13.571 4.760 -25.247 1.00 83.81 404 ASN A CA 1
ATOM 3280 C C . ASN A 1 404 ? -12.936 5.862 -24.380 1.00 83.81 404 ASN A C 1
ATOM 3282 O O . ASN A 1 404 ? -13.530 6.926 -24.219 1.00 83.81 404 ASN A O 1
ATOM 3286 N N . GLY A 1 405 ? -11.771 5.614 -23.771 1.00 84.56 405 GLY A N 1
ATOM 3287 C CA . GLY A 1 405 ? -11.073 6.609 -22.961 1.00 84.56 405 GLY A CA 1
ATOM 3288 C C . GLY A 1 405 ? -10.455 7.708 -23.822 1.00 84.56 405 GLY A C 1
ATOM 3289 O O . GLY A 1 405 ? -9.916 7.451 -24.896 1.00 84.56 405 GLY A O 1
ATOM 3290 N N . TRP A 1 406 ? -10.496 8.940 -23.325 1.00 86.50 406 TRP A N 1
ATOM 3291 C CA . TRP A 1 406 ? -9.962 10.102 -24.027 1.00 86.50 406 TRP A CA 1
ATOM 3292 C C . TRP A 1 406 ? -8.467 10.238 -23.766 1.00 86.50 406 TRP A C 1
ATOM 3294 O O . TRP A 1 406 ? -8.017 10.271 -22.617 1.00 86.50 406 TRP A O 1
ATOM 3304 N N . LEU A 1 407 ? -7.682 10.316 -24.834 1.00 87.50 407 LEU A N 1
ATOM 3305 C CA . LEU A 1 407 ? -6.235 10.434 -24.748 1.00 87.50 407 LEU A CA 1
ATOM 3306 C C . LEU A 1 407 ? -5.835 11.851 -24.336 1.00 87.50 407 LEU A C 1
ATOM 3308 O O . LEU A 1 407 ? -5.803 12.744 -25.165 1.00 87.50 407 LEU A O 1
ATOM 3312 N N . LEU A 1 408 ? -5.467 12.050 -23.070 1.00 87.50 408 LEU A N 1
ATOM 3313 C CA . LEU A 1 408 ? -5.047 13.372 -22.600 1.00 87.50 408 LEU A CA 1
ATOM 3314 C C . LEU A 1 408 ? -3.569 13.646 -22.876 1.00 87.50 408 LEU A C 1
ATOM 3316 O O . LEU A 1 408 ? -3.189 14.764 -23.226 1.00 87.50 408 LEU A O 1
ATOM 3320 N N . ARG A 1 409 ? -2.714 12.635 -22.658 1.00 87.94 409 ARG A N 1
ATOM 3321 C CA . ARG A 1 409 ? -1.274 12.702 -22.950 1.00 87.94 409 ARG A CA 1
ATOM 3322 C C . ARG A 1 409 ? -0.724 11.372 -23.427 1.00 87.94 409 ARG A C 1
ATOM 3324 O O . ARG A 1 409 ? -1.046 10.338 -22.846 1.00 87.94 409 ARG A O 1
ATOM 3331 N N . LYS A 1 410 ? 0.184 11.406 -24.401 1.00 87.62 410 LYS A N 1
ATOM 3332 C CA . LYS A 1 410 ? 0.941 10.235 -24.874 1.00 87.62 410 LYS A CA 1
ATOM 3333 C C . LYS A 1 410 ? 2.388 10.621 -25.139 1.00 87.62 410 LYS A C 1
ATOM 3335 O O . LYS A 1 410 ? 2.653 11.606 -25.831 1.00 87.62 410 LYS A O 1
ATOM 3340 N N . LYS 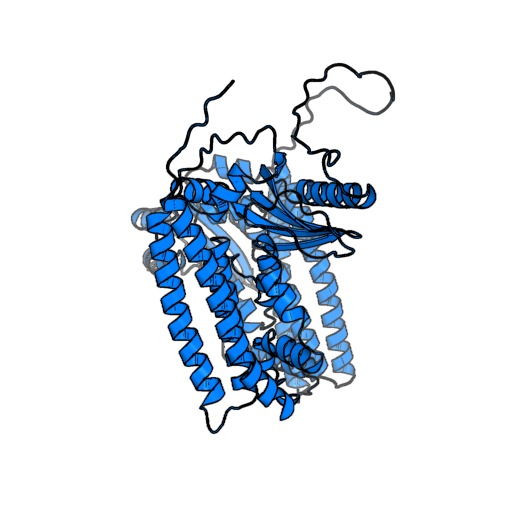A 1 411 ? 3.337 9.839 -24.620 1.00 85.62 411 LYS A N 1
ATOM 3341 C CA . LYS A 1 411 ? 4.742 9.977 -25.021 1.00 85.62 411 LYS A CA 1
ATOM 3342 C C . LYS A 1 411 ? 4.887 9.624 -26.499 1.00 85.62 411 LYS A C 1
ATOM 3344 O O . LYS A 1 411 ? 4.437 8.565 -26.918 1.00 85.62 411 LYS A O 1
ATOM 3349 N N . ALA A 1 412 ? 5.613 10.444 -27.256 1.00 78.38 412 ALA A N 1
ATOM 3350 C CA . ALA A 1 412 ? 5.910 10.171 -28.666 1.00 78.38 412 ALA A CA 1
ATOM 3351 C C . ALA A 1 412 ? 6.620 8.818 -28.888 1.00 78.38 412 ALA A C 1
ATOM 3353 O O . ALA A 1 412 ? 6.456 8.190 -29.924 1.00 78.38 412 ALA A O 1
ATOM 3354 N N . THR A 1 413 ? 7.398 8.354 -27.905 1.00 77.69 413 THR A N 1
ATOM 3355 C CA . THR A 1 413 ? 8.114 7.067 -27.952 1.00 77.69 413 THR A CA 1
ATOM 3356 C C . THR A 1 413 ? 7.254 5.867 -27.568 1.00 77.69 413 THR A C 1
ATOM 3358 O O . THR A 1 413 ? 7.727 4.735 -27.639 1.00 77.69 413 THR A O 1
ATOM 3361 N N . PHE A 1 414 ? 6.043 6.099 -27.067 1.00 81.50 414 PHE A N 1
ATOM 3362 C CA . PHE A 1 414 ? 5.155 5.036 -26.637 1.00 81.50 414 PHE A CA 1
ATOM 3363 C C . PHE A 1 414 ? 4.207 4.710 -27.777 1.00 81.50 414 PHE A C 1
ATOM 3365 O O . PHE A 1 414 ? 3.149 5.313 -27.882 1.00 81.50 414 PHE A O 1
ATOM 3372 N N . ASP A 1 415 ? 4.577 3.763 -28.631 1.00 70.81 415 ASP A N 1
ATOM 3373 C CA . ASP A 1 415 ? 3.667 3.231 -29.636 1.00 70.81 415 ASP A CA 1
ATOM 3374 C C . ASP A 1 415 ? 3.516 1.734 -29.408 1.00 70.81 415 ASP A C 1
ATOM 3376 O O . ASP A 1 415 ? 4.426 0.949 -29.667 1.00 70.81 415 ASP A O 1
ATOM 3380 N N . THR A 1 416 ? 2.395 1.352 -28.799 1.00 63.53 416 THR A N 1
ATOM 3381 C CA . THR A 1 416 ? 2.100 -0.056 -28.541 1.00 63.53 416 THR A CA 1
ATOM 3382 C C . THR A 1 416 ? 0.886 -0.416 -29.384 1.00 63.53 416 THR A C 1
ATOM 3384 O O . THR 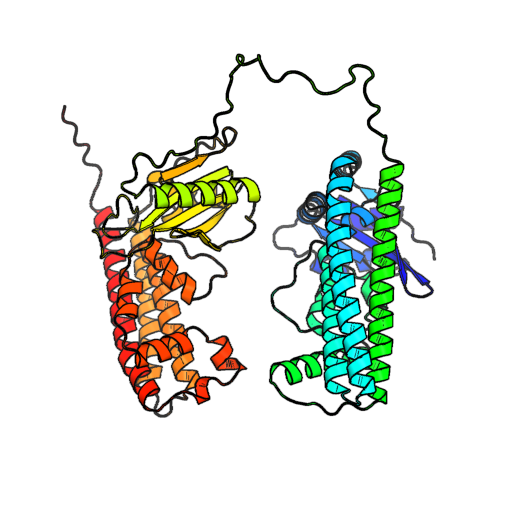A 1 416 ? -0.194 0.117 -29.110 1.00 63.53 416 THR A O 1
ATOM 3387 N N . PRO A 1 417 ? 1.024 -1.280 -30.407 1.00 65.69 417 PRO A N 1
ATOM 3388 C CA . PRO A 1 417 ? -0.105 -1.757 -31.192 1.00 65.69 417 PRO A CA 1
ATOM 3389 C C . PRO A 1 417 ? -0.908 -2.743 -30.336 1.00 65.69 417 PRO A C 1
ATOM 3391 O O . PRO A 1 417 ? -0.784 -3.960 -30.453 1.00 65.69 417 PRO A O 1
ATOM 3394 N N . LEU A 1 418 ? -1.685 -2.208 -29.396 1.00 73.25 418 LEU A N 1
ATOM 3395 C CA . LEU A 1 418 ? -2.574 -2.979 -28.540 1.00 73.25 418 LEU A CA 1
ATOM 3396 C C . LEU A 1 418 ? -3.963 -2.950 -29.147 1.00 73.25 418 LEU A C 1
ATOM 3398 O O . LEU A 1 418 ? -4.667 -1.945 -29.067 1.00 73.25 418 LEU A O 1
ATOM 3402 N N . VAL A 1 419 ? -4.331 -4.072 -29.758 1.00 75.50 419 VAL A N 1
ATOM 3403 C CA . VAL A 1 419 ? -5.678 -4.310 -30.266 1.00 75.50 419 VAL A CA 1
ATOM 3404 C C . VAL A 1 419 ? -6.470 -5.018 -29.164 1.00 75.50 419 VAL A C 1
ATOM 3406 O O . VAL A 1 419 ? -6.072 -6.107 -28.742 1.00 75.50 419 VAL A O 1
ATOM 3409 N N . PRO A 1 420 ? -7.551 -4.412 -28.650 1.00 81.31 420 PRO A N 1
ATOM 3410 C CA . PRO A 1 420 ? -8.399 -5.051 -27.653 1.00 81.31 420 PRO A CA 1
ATOM 3411 C C . PRO A 1 420 ? -9.087 -6.290 -28.239 1.00 81.31 420 PRO A C 1
ATOM 3413 O O . PRO A 1 420 ? -9.721 -6.192 -29.291 1.00 81.31 420 PRO A O 1
ATOM 3416 N N . VAL A 1 421 ? -8.990 -7.437 -27.560 1.00 86.75 421 VAL A N 1
ATOM 3417 C CA . VAL A 1 421 ? -9.765 -8.635 -27.921 1.00 86.75 421 VAL A CA 1
ATOM 3418 C C . VAL A 1 421 ? -11.236 -8.390 -27.587 1.00 86.75 421 VAL A C 1
ATOM 3420 O O . VAL A 1 421 ? -11.554 -7.760 -26.576 1.00 86.75 421 VAL A O 1
ATOM 3423 N N . GLU A 1 422 ? -12.140 -8.864 -28.443 1.00 85.38 422 GLU A N 1
ATOM 3424 C CA . GLU A 1 422 ? -13.574 -8.775 -28.189 1.00 85.38 422 GLU A CA 1
ATOM 3425 C C . GLU A 1 422 ? -13.950 -9.494 -26.886 1.00 85.38 422 GLU A C 1
ATOM 3427 O O . GLU A 1 422 ? -13.422 -10.556 -26.556 1.00 85.38 422 GLU A O 1
ATOM 3432 N N . ILE A 1 423 ? -14.829 -8.874 -26.101 1.00 85.94 423 ILE A N 1
ATOM 3433 C CA . ILE A 1 423 ? -15.252 -9.427 -24.817 1.00 85.94 423 ILE A CA 1
ATOM 3434 C C . ILE A 1 423 ? -16.295 -10.506 -25.101 1.00 85.94 423 ILE A C 1
ATOM 3436 O O . ILE A 1 423 ? -17.336 -10.203 -25.679 1.00 85.94 423 ILE A O 1
ATOM 3440 N N . ASP A 1 424 ? -16.062 -11.730 -24.625 1.00 88.50 424 ASP A N 1
ATOM 3441 C CA . ASP A 1 424 ? -17.107 -12.753 -24.574 1.00 88.50 424 ASP A CA 1
ATOM 3442 C C . ASP A 1 424 ? -18.158 -12.349 -23.526 1.00 88.50 424 ASP A C 1
ATOM 3444 O O . ASP A 1 424 ? -18.041 -12.637 -22.328 1.00 88.50 424 ASP A O 1
ATOM 3448 N N . TRP A 1 425 ? -19.183 -11.621 -23.974 1.00 87.94 425 TRP A N 1
ATOM 3449 C CA . TRP A 1 425 ? -20.270 -11.145 -23.120 1.00 87.94 425 TRP A CA 1
ATOM 3450 C C . TRP A 1 425 ? -21.091 -12.287 -22.526 1.00 87.94 425 TRP A C 1
ATOM 3452 O O . TRP A 1 425 ? -21.622 -12.129 -21.427 1.00 87.94 425 TRP A O 1
ATOM 3462 N N . LYS A 1 426 ? -21.146 -13.450 -23.187 1.00 90.06 426 LYS A N 1
ATOM 3463 C CA . LYS A 1 426 ? -21.863 -14.623 -22.682 1.00 90.06 426 LYS A CA 1
ATOM 3464 C C . LYS A 1 426 ? -21.133 -15.225 -21.494 1.00 90.06 426 LYS A C 1
ATOM 3466 O O . LYS A 1 426 ? -21.726 -15.372 -20.425 1.00 90.06 426 LYS A O 1
ATOM 3471 N N . GLU A 1 427 ? -19.844 -15.517 -21.645 1.00 89.12 427 GLU A N 1
ATOM 3472 C CA . GLU A 1 427 ? -19.026 -16.002 -20.536 1.00 89.12 427 GLU A CA 1
ATOM 3473 C C . GLU A 1 427 ? -18.982 -14.971 -19.399 1.00 89.12 427 GLU A C 1
ATOM 3475 O O . GLU A 1 427 ? -19.103 -15.318 -18.218 1.00 89.12 427 GLU A O 1
ATOM 3480 N N . LYS A 1 428 ? -18.863 -13.680 -19.737 1.00 89.69 428 LYS A N 1
ATOM 3481 C CA . LYS A 1 428 ? -18.813 -12.609 -18.741 1.00 89.69 428 LYS A CA 1
ATOM 3482 C C . LYS A 1 428 ? -20.113 -12.494 -17.951 1.00 89.69 428 LYS A C 1
ATOM 3484 O O . LYS A 1 428 ? -20.039 -12.403 -16.726 1.00 89.69 428 LYS A O 1
ATOM 3489 N N . ALA A 1 429 ? -21.267 -12.534 -18.616 1.00 90.69 429 ALA A N 1
ATOM 3490 C CA . ALA A 1 429 ? -22.570 -12.480 -17.964 1.00 90.69 429 ALA A CA 1
ATOM 3491 C C . ALA A 1 429 ? -22.759 -13.662 -17.005 1.00 90.69 429 ALA A C 1
ATOM 3493 O O . ALA A 1 429 ? -23.112 -13.438 -15.854 1.00 90.69 429 ALA A O 1
ATOM 3494 N N . VAL A 1 430 ? -22.422 -14.892 -17.419 1.00 92.81 430 VAL A N 1
ATOM 3495 C CA . VAL A 1 430 ? -22.511 -16.088 -16.554 1.00 92.81 430 VAL A CA 1
ATOM 3496 C C . VAL A 1 430 ? -21.612 -15.964 -15.319 1.00 92.81 430 VAL A C 1
ATOM 3498 O O . VAL A 1 430 ? -22.035 -16.247 -14.195 1.00 92.81 430 VAL A O 1
ATOM 3501 N N . ARG A 1 431 ? -20.367 -15.502 -15.502 1.00 92.94 431 ARG A N 1
ATOM 3502 C CA . ARG A 1 431 ? -19.432 -15.289 -14.386 1.00 92.94 431 ARG A CA 1
ATOM 3503 C C . ARG A 1 431 ? -19.927 -14.209 -13.420 1.00 92.94 431 ARG A C 1
ATOM 3505 O O . ARG A 1 431 ? -19.754 -14.362 -12.212 1.00 92.94 431 ARG A O 1
ATOM 3512 N N . MET A 1 432 ? -20.497 -13.114 -13.929 1.00 93.88 432 MET A N 1
ATOM 3513 C CA . MET A 1 432 ? -21.029 -12.032 -13.091 1.00 93.88 432 MET A CA 1
ATOM 3514 C C . MET A 1 432 ? -22.324 -12.438 -12.390 1.00 93.88 432 MET A C 1
ATOM 3516 O O . MET A 1 432 ? -22.450 -12.164 -11.206 1.00 93.88 432 MET A O 1
ATOM 3520 N N . ASP A 1 433 ? -23.214 -13.170 -13.054 1.00 94.62 433 ASP A N 1
ATOM 3521 C CA . ASP A 1 433 ? -24.432 -13.719 -12.450 1.00 94.62 433 ASP A CA 1
ATOM 3522 C C . ASP A 1 433 ? -24.104 -14.629 -11.257 1.00 94.62 433 ASP A C 1
ATOM 3524 O O . ASP A 1 433 ? -24.559 -14.392 -10.139 1.00 94.62 433 ASP A O 1
ATOM 3528 N N . THR A 1 434 ? -23.169 -15.569 -11.443 1.00 95.88 434 THR A N 1
ATOM 3529 C CA . THR A 1 434 ? -22.676 -16.439 -10.358 1.00 95.88 434 THR A CA 1
ATOM 3530 C C . THR A 1 434 ? -22.112 -15.625 -9.187 1.00 95.88 434 THR A C 1
ATOM 3532 O O . THR A 1 434 ? -22.354 -15.931 -8.017 1.00 95.88 434 THR A O 1
ATOM 3535 N N . LEU A 1 435 ? -21.346 -14.570 -9.488 1.00 95.50 435 LEU A N 1
ATOM 3536 C CA . LEU A 1 435 ? -20.785 -13.682 -8.473 1.00 95.50 435 LEU A CA 1
ATOM 3537 C C . LEU A 1 435 ? -21.888 -12.949 -7.699 1.00 95.50 435 LEU A C 1
ATOM 3539 O O . LEU A 1 435 ? -21.810 -12.879 -6.471 1.00 95.50 435 LEU A O 1
ATOM 3543 N N . VAL A 1 436 ? -22.908 -12.440 -8.393 1.00 96.38 436 VAL A N 1
ATOM 3544 C CA . VAL A 1 436 ? -24.049 -11.744 -7.788 1.00 96.38 436 VAL A CA 1
ATOM 3545 C C . VAL A 1 436 ? -24.874 -12.694 -6.924 1.00 96.38 436 VAL A C 1
ATOM 3547 O O . VAL A 1 436 ? -25.200 -12.322 -5.801 1.00 96.38 436 VAL A O 1
ATOM 3550 N N . CYS A 1 437 ? -25.132 -13.931 -7.358 1.00 96.12 437 CYS A N 1
ATOM 3551 C CA . CYS A 1 437 ? -25.826 -14.933 -6.541 1.00 96.12 437 CYS A CA 1
ATOM 3552 C C . CYS A 1 437 ? -25.072 -15.258 -5.242 1.00 96.12 437 CYS A C 1
ATOM 3554 O O . CYS A 1 437 ? -25.672 -15.326 -4.168 1.00 96.12 437 CYS A O 1
ATOM 3556 N N . ASN A 1 438 ? -23.746 -15.411 -5.313 1.00 95.44 438 ASN A N 1
ATOM 3557 C CA . ASN A 1 438 ? -22.922 -15.663 -4.128 1.00 95.44 438 ASN A CA 1
ATOM 3558 C C . ASN A 1 438 ? -22.918 -14.461 -3.171 1.00 95.44 438 ASN A C 1
ATOM 3560 O O . ASN A 1 438 ? -23.019 -14.622 -1.949 1.00 95.44 438 ASN A O 1
ATOM 3564 N N . ALA A 1 439 ? -22.820 -13.248 -3.721 1.00 95.50 439 ALA A N 1
ATOM 3565 C CA . ALA A 1 439 ? -22.898 -12.017 -2.947 1.00 95.50 439 ALA A CA 1
ATOM 3566 C C . ALA A 1 439 ? -24.284 -11.839 -2.309 1.00 95.50 439 ALA A C 1
ATOM 3568 O O . ALA A 1 439 ? -24.362 -11.466 -1.143 1.00 95.50 439 ALA A O 1
ATOM 3569 N N . GLU A 1 440 ? -25.361 -12.172 -3.024 1.00 97.25 440 GLU A N 1
ATOM 3570 C CA . GLU A 1 440 ? -26.738 -12.170 -2.523 1.00 97.25 440 GLU A CA 1
ATOM 3571 C C . GLU A 1 440 ? -26.905 -13.084 -1.316 1.00 97.25 440 GLU A C 1
ATOM 3573 O O . GLU A 1 440 ? -27.385 -12.631 -0.276 1.00 97.25 440 GLU A O 1
ATOM 3578 N N . ALA A 1 441 ? -26.465 -14.339 -1.418 1.00 96.75 441 ALA A N 1
ATOM 3579 C CA . ALA A 1 441 ? -26.516 -15.278 -0.303 1.00 96.75 441 ALA A CA 1
ATOM 3580 C C . ALA A 1 441 ? -25.746 -14.740 0.917 1.00 96.75 441 ALA A C 1
ATOM 3582 O O . ALA A 1 441 ? -26.251 -14.745 2.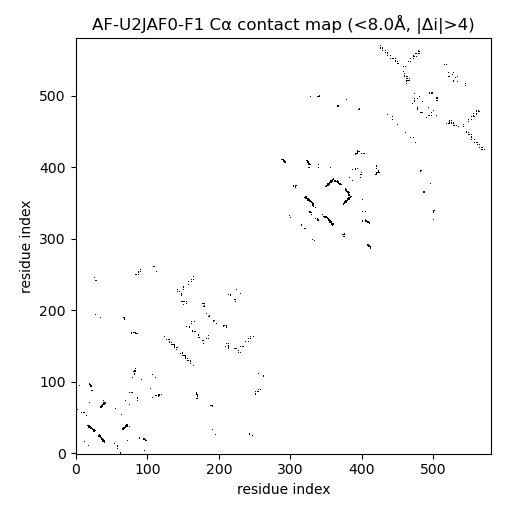038 1.00 96.75 441 ALA A O 1
ATOM 3583 N N . SER A 1 442 ? -24.547 -14.200 0.689 1.00 96.62 442 SER A N 1
ATOM 3584 C CA . SER A 1 442 ? -23.684 -13.679 1.755 1.00 96.62 442 SER A CA 1
ATOM 3585 C C . SER A 1 442 ? -24.271 -12.426 2.417 1.00 96.62 442 SER A C 1
ATOM 3587 O O . SER A 1 442 ? -24.246 -12.296 3.640 1.00 96.62 442 SER A O 1
ATOM 3589 N N . MET A 1 443 ? -24.834 -11.509 1.623 1.00 96.69 443 MET A N 1
ATOM 3590 C CA . MET A 1 443 ? -25.492 -10.294 2.110 1.00 96.69 443 MET A CA 1
ATOM 3591 C C . MET A 1 443 ? -26.754 -10.627 2.906 1.00 96.69 443 MET A C 1
ATOM 3593 O O . MET A 1 443 ? -26.963 -10.058 3.974 1.00 96.69 443 MET A O 1
ATOM 3597 N N . LYS A 1 444 ? -27.561 -11.587 2.440 1.00 96.06 444 LYS A N 1
ATOM 3598 C CA . LYS A 1 444 ? -28.754 -12.060 3.158 1.00 96.06 444 LYS A CA 1
ATOM 3599 C C . LYS A 1 444 ? -28.404 -12.722 4.492 1.00 96.06 444 LYS A C 1
ATOM 3601 O O . LYS A 1 444 ? -29.058 -12.427 5.486 1.00 96.06 444 LYS A O 1
ATOM 3606 N N . ASN A 1 445 ? -27.340 -13.525 4.541 1.00 94.31 445 ASN A N 1
ATOM 3607 C CA . ASN A 1 445 ? -26.857 -14.125 5.790 1.00 94.31 445 ASN A CA 1
ATOM 3608 C C . ASN A 1 445 ? -26.364 -13.068 6.793 1.00 94.31 445 ASN A C 1
ATOM 3610 O O . ASN A 1 445 ? -26.602 -13.176 7.992 1.00 94.31 445 ASN A O 1
ATOM 3614 N N . MET A 1 446 ? -25.685 -12.015 6.330 1.00 94.31 446 MET A N 1
ATOM 3615 C CA . MET A 1 446 ? -25.313 -10.909 7.220 1.00 94.31 446 MET A CA 1
ATOM 3616 C C . MET A 1 446 ? -26.522 -10.096 7.675 1.00 94.31 446 MET A C 1
ATOM 3618 O O . MET A 1 446 ? -26.588 -9.692 8.834 1.00 94.31 446 MET A O 1
ATOM 3622 N N . LEU A 1 447 ? -27.500 -9.887 6.794 1.00 94.94 447 LEU A N 1
ATOM 3623 C CA . LEU A 1 447 ? -28.740 -9.211 7.146 1.00 94.94 447 LEU A CA 1
ATOM 3624 C C . LEU A 1 447 ? -29.510 -9.973 8.233 1.00 94.94 447 LEU A C 1
ATOM 3626 O O . LEU A 1 447 ? -29.969 -9.340 9.184 1.00 94.94 447 LEU A O 1
ATOM 3630 N N . SER A 1 448 ? -29.604 -11.304 8.139 1.00 93.56 448 SER A N 1
ATOM 3631 C CA . SER A 1 448 ? -30.235 -12.120 9.184 1.00 93.56 448 SER A CA 1
ATOM 3632 C C . SER A 1 448 ? -29.479 -12.016 10.508 1.00 93.56 448 SER A C 1
ATOM 3634 O O . SER A 1 448 ? -30.098 -11.835 11.548 1.00 93.56 448 SER A O 1
ATOM 3636 N N . LEU A 1 449 ? -28.139 -11.999 10.501 1.00 92.12 449 LEU A N 1
ATOM 3637 C CA . LEU A 1 449 ? -27.357 -11.769 11.728 1.00 92.12 449 LEU A CA 1
ATOM 3638 C C . LEU A 1 449 ? -27.646 -10.401 12.370 1.00 92.12 449 LEU A C 1
ATOM 3640 O O . LEU A 1 449 ? -27.739 -10.298 13.592 1.00 92.12 449 LEU A O 1
ATOM 3644 N N . ILE A 1 450 ? -27.814 -9.349 11.567 1.00 91.94 450 ILE A N 1
ATOM 3645 C CA . ILE A 1 450 ? -28.125 -8.002 12.069 1.00 91.94 450 ILE A CA 1
ATOM 3646 C C . ILE A 1 450 ? -29.558 -7.917 12.624 1.00 91.94 450 ILE A C 1
ATOM 3648 O O . ILE A 1 450 ? -29.793 -7.262 13.649 1.00 91.94 450 ILE A O 1
ATOM 3652 N N . LYS A 1 451 ? -30.523 -8.546 11.941 1.00 89.19 451 LYS A N 1
ATOM 3653 C CA . LYS A 1 451 ? -31.950 -8.492 12.287 1.00 89.19 451 LYS A CA 1
ATOM 3654 C C . LYS A 1 451 ? -32.317 -9.424 13.436 1.00 89.19 451 LYS A C 1
ATOM 3656 O O . LYS A 1 451 ? -32.944 -8.978 14.395 1.00 89.19 451 LYS A O 1
ATOM 3661 N N . ASP A 1 452 ? -31.894 -10.677 13.339 1.00 87.06 452 ASP A N 1
ATOM 3662 C CA . ASP A 1 452 ? -32.410 -11.779 14.149 1.00 87.06 452 ASP A CA 1
ATOM 3663 C C . ASP A 1 452 ? -31.563 -12.030 15.401 1.00 87.06 452 ASP A C 1
ATOM 3665 O O . ASP A 1 452 ? -31.961 -12.800 16.275 1.00 87.06 452 ASP A O 1
ATOM 3669 N N . SER A 1 453 ? -30.404 -11.369 15.530 1.00 85.25 453 SER A N 1
ATOM 3670 C CA . SER A 1 453 ? -29.591 -11.494 16.738 1.00 85.25 453 SER A CA 1
ATOM 3671 C C . SER A 1 453 ? -30.306 -10.872 17.950 1.00 85.25 453 SER A C 1
ATOM 3673 O O . SER A 1 453 ? -30.577 -9.659 17.951 1.00 85.25 453 SER A O 1
ATOM 3675 N N . PRO A 1 454 ? -30.570 -11.662 19.013 1.00 78.75 454 PRO A N 1
ATOM 3676 C CA . PRO A 1 454 ? -31.222 -11.170 20.224 1.00 78.75 454 PRO A CA 1
ATOM 3677 C C . PRO A 1 454 ? -30.328 -10.183 20.986 1.00 78.75 454 PRO A C 1
ATOM 3679 O O . PRO A 1 454 ? -30.831 -9.255 21.617 1.00 78.75 454 PRO A O 1
ATOM 3682 N N . VAL A 1 455 ? -29.004 -10.346 20.887 1.00 81.31 455 VAL A N 1
ATOM 3683 C CA . VAL A 1 455 ? -28.004 -9.453 21.477 1.00 81.31 455 VAL A CA 1
ATOM 3684 C C . VAL A 1 455 ? -26.990 -9.092 20.399 1.00 81.31 455 VAL A C 1
ATOM 3686 O O . VAL A 1 455 ? -26.091 -9.866 20.080 1.00 81.31 455 VAL A O 1
ATOM 3689 N N . LEU A 1 456 ? -27.140 -7.896 19.832 1.00 82.88 456 LEU A N 1
ATOM 3690 C CA . LEU A 1 456 ? -26.187 -7.338 18.880 1.00 82.88 456 LEU A CA 1
ATOM 3691 C C . LEU A 1 456 ? -25.400 -6.214 19.558 1.00 82.88 456 LEU A C 1
ATOM 3693 O O . LEU A 1 456 ? -25.953 -5.148 19.846 1.00 82.88 456 LEU A O 1
ATOM 3697 N N . MET A 1 457 ? -24.123 -6.481 19.836 1.00 86.62 457 MET A N 1
ATOM 3698 C CA . MET A 1 457 ? -23.205 -5.484 20.388 1.00 86.62 457 MET A CA 1
ATOM 3699 C C . MET A 1 457 ? -22.946 -4.369 19.369 1.00 86.62 457 MET A C 1
ATOM 3701 O O . MET A 1 457 ? -23.010 -4.581 18.158 1.00 86.62 457 MET A O 1
ATOM 3705 N N . ASP A 1 458 ? -22.691 -3.169 19.872 1.00 85.69 458 ASP A N 1
ATOM 3706 C CA . ASP A 1 458 ? -22.623 -1.915 19.119 1.00 85.69 458 ASP A CA 1
ATOM 3707 C C . ASP A 1 458 ? -21.502 -1.958 18.078 1.00 85.69 458 ASP A C 1
ATOM 3709 O O . ASP A 1 458 ? -21.729 -1.711 16.892 1.00 85.69 458 ASP A O 1
ATOM 3713 N N . ASP A 1 459 ? -20.317 -2.380 18.511 1.00 86.56 459 ASP A N 1
ATOM 3714 C CA . ASP A 1 459 ? -19.147 -2.618 17.671 1.00 86.56 459 ASP A CA 1
ATOM 3715 C C . ASP A 1 459 ? -19.433 -3.647 16.571 1.00 86.56 459 ASP A C 1
ATOM 3717 O O . ASP A 1 459 ? -19.199 -3.401 15.391 1.00 86.56 459 ASP A O 1
ATOM 3721 N N . THR A 1 460 ? -20.038 -4.769 16.941 1.00 88.69 460 THR A N 1
ATOM 3722 C CA . THR A 1 460 ? -20.377 -5.866 16.042 1.00 88.69 460 THR A CA 1
ATOM 3723 C C . THR A 1 460 ? -21.406 -5.410 15.009 1.00 88.69 460 THR A C 1
ATOM 3725 O O . THR A 1 460 ? -21.284 -5.737 13.832 1.00 88.69 460 THR A O 1
ATOM 3728 N N . SER A 1 461 ? -22.387 -4.594 15.409 1.00 89.31 461 SER A N 1
ATOM 3729 C CA . SER A 1 461 ? -23.390 -4.033 14.499 1.00 89.31 461 SER A CA 1
ATOM 3730 C C . SER A 1 461 ? -22.764 -3.133 13.429 1.00 89.31 461 SER A C 1
ATOM 3732 O O . SER A 1 461 ? -23.113 -3.240 12.253 1.00 89.31 461 SER A O 1
ATOM 3734 N N . LEU A 1 462 ? -21.792 -2.303 13.820 1.00 90.25 462 LEU A N 1
ATOM 3735 C CA . LEU A 1 462 ? -21.054 -1.421 12.919 1.00 90.25 462 LEU A CA 1
ATOM 3736 C C . LEU A 1 462 ? -20.145 -2.207 11.973 1.00 90.25 462 LEU A C 1
ATOM 3738 O O . LEU A 1 462 ? -20.087 -1.895 10.787 1.00 90.25 462 LEU A O 1
ATOM 3742 N N . LEU A 1 463 ? -19.475 -3.249 12.470 1.00 91.25 463 LEU A N 1
ATOM 3743 C CA . LEU A 1 463 ? -18.611 -4.106 11.656 1.00 91.25 463 LEU A CA 1
ATOM 3744 C C . LEU A 1 463 ? -19.404 -4.941 10.645 1.00 91.25 463 LEU A C 1
ATOM 3746 O O . LEU A 1 463 ? -18.978 -5.087 9.501 1.00 91.25 463 LEU A O 1
ATOM 3750 N N . LEU A 1 464 ? -20.583 -5.442 11.022 1.00 93.00 464 LEU A N 1
ATOM 3751 C CA . LEU A 1 464 ? -21.476 -6.122 10.082 1.00 93.00 464 LEU A CA 1
ATOM 3752 C C . LEU A 1 464 ? -22.023 -5.152 9.026 1.00 93.00 464 LEU A C 1
ATOM 3754 O O . LEU A 1 464 ? -22.090 -5.505 7.849 1.00 93.00 464 LEU A O 1
ATOM 3758 N N . LEU A 1 465 ? -22.356 -3.915 9.414 1.00 93.44 465 LEU A N 1
ATOM 3759 C CA . LEU A 1 465 ? -22.7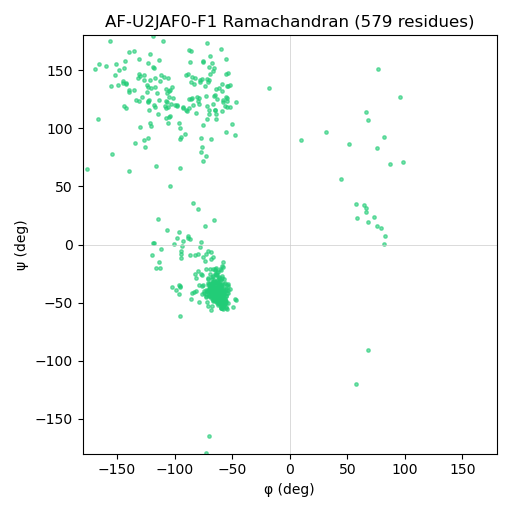56 -2.878 8.461 1.00 93.44 465 LEU A CA 1
ATOM 3760 C C . LEU A 1 465 ? -21.614 -2.518 7.498 1.00 93.44 465 LEU A C 1
ATOM 3762 O O . LEU A 1 465 ? -21.841 -2.442 6.292 1.00 93.44 465 LEU A O 1
ATOM 3766 N N . HIS A 1 466 ? -20.390 -2.348 8.010 1.00 94.38 466 HIS A N 1
ATOM 3767 C CA . HIS A 1 466 ? -19.186 -2.144 7.202 1.00 94.38 466 HIS A CA 1
ATOM 3768 C C . HIS A 1 466 ? -19.037 -3.251 6.162 1.00 94.38 466 HIS A C 1
ATOM 3770 O O . HIS A 1 466 ? -18.878 -2.973 4.976 1.00 94.38 466 HIS A O 1
ATOM 3776 N N . GLN A 1 467 ? -19.138 -4.508 6.599 1.00 95.25 467 GLN A N 1
ATOM 3777 C CA . GLN A 1 467 ? -18.960 -5.660 5.729 1.00 95.25 467 GLN A CA 1
ATOM 3778 C C . GLN A 1 467 ? -20.057 -5.755 4.660 1.00 95.25 467 GLN A C 1
ATOM 3780 O O . GLN A 1 467 ? -19.762 -6.096 3.514 1.00 95.25 467 GLN A O 1
ATOM 3785 N N . LEU A 1 468 ? -21.307 -5.411 4.991 1.00 96.12 468 LEU A N 1
ATOM 3786 C CA . LEU A 1 468 ? -22.389 -5.315 4.006 1.00 96.12 468 LEU A CA 1
ATOM 3787 C C . LEU A 1 468 ? -22.091 -4.271 2.926 1.00 96.12 468 LEU A C 1
ATOM 3789 O O . LEU A 1 468 ? -22.235 -4.567 1.739 1.00 96.12 468 LEU A O 1
ATOM 3793 N N . ILE A 1 469 ? -21.646 -3.075 3.324 1.00 95.75 469 ILE A N 1
ATOM 3794 C CA . ILE A 1 469 ? -21.298 -2.005 2.380 1.00 95.75 469 ILE A CA 1
ATOM 3795 C C . ILE A 1 469 ? -20.091 -2.421 1.531 1.00 95.75 469 ILE A C 1
ATOM 3797 O O . ILE A 1 469 ? -20.129 -2.273 0.311 1.00 95.75 469 ILE A O 1
ATOM 3801 N N . ASP A 1 470 ? -19.055 -3.004 2.140 1.00 95.50 470 ASP A N 1
ATOM 3802 C CA . ASP A 1 470 ? -17.859 -3.482 1.440 1.00 95.50 470 ASP A CA 1
ATOM 3803 C C . ASP A 1 470 ? -18.194 -4.521 0.367 1.00 95.50 470 ASP A C 1
ATOM 3805 O O . ASP A 1 470 ? -17.761 -4.402 -0.783 1.00 95.50 470 ASP A O 1
ATOM 3809 N N . MET A 1 471 ? -19.014 -5.517 0.712 1.00 95.75 471 MET A N 1
ATOM 3810 C CA . MET A 1 471 ? -19.451 -6.520 -0.253 1.00 95.75 471 MET A CA 1
ATOM 3811 C C . MET A 1 471 ? -20.309 -5.918 -1.362 1.00 95.75 471 MET A C 1
ATOM 3813 O O . MET A 1 471 ? -20.096 -6.263 -2.526 1.00 95.75 471 MET A O 1
ATOM 3817 N N . GLY A 1 472 ? -21.244 -5.025 -1.027 1.00 96.31 472 GLY A N 1
ATOM 3818 C CA . GLY A 1 472 ? -22.096 -4.343 -1.999 1.00 96.31 472 GLY A CA 1
ATOM 3819 C C . GLY A 1 472 ? -21.280 -3.539 -3.011 1.00 96.31 472 GLY A C 1
ATOM 3820 O O . GLY A 1 472 ? -21.354 -3.797 -4.212 1.00 96.31 472 GLY A O 1
ATOM 3821 N N . VAL A 1 473 ? -20.412 -2.647 -2.523 1.00 96.00 473 VAL A N 1
ATOM 3822 C CA . VAL A 1 473 ? -19.535 -1.786 -3.336 1.00 96.00 473 VAL A CA 1
ATOM 3823 C C . VAL A 1 473 ? -18.607 -2.611 -4.227 1.00 96.00 473 VAL A C 1
ATOM 3825 O O . VAL A 1 473 ? -18.521 -2.372 -5.432 1.00 96.00 473 VAL A O 1
ATOM 3828 N N . LYS A 1 474 ? -17.921 -3.619 -3.673 1.00 95.62 474 LYS A N 1
ATOM 3829 C CA . LYS A 1 474 ? -16.999 -4.460 -4.455 1.00 95.62 474 LYS A CA 1
ATOM 3830 C C . LYS A 1 474 ? -17.732 -5.297 -5.500 1.00 95.62 474 LYS A C 1
ATOM 3832 O O . LYS A 1 474 ? -17.218 -5.478 -6.606 1.00 95.62 474 LYS A O 1
ATOM 3837 N N . THR A 1 475 ? -18.915 -5.808 -5.173 1.00 96.00 475 THR A N 1
ATOM 3838 C CA . THR A 1 475 ? -19.729 -6.580 -6.121 1.00 96.00 475 THR A CA 1
ATOM 3839 C C . THR A 1 475 ? -20.216 -5.689 -7.256 1.00 96.00 475 THR A C 1
ATOM 3841 O O . THR A 1 475 ? -20.012 -6.033 -8.421 1.00 96.00 475 THR A O 1
ATOM 3844 N N . TYR A 1 476 ? -20.734 -4.504 -6.930 1.00 95.62 476 TYR A N 1
ATOM 3845 C CA . TYR A 1 476 ? -21.144 -3.494 -7.901 1.00 95.62 476 TYR A CA 1
ATOM 3846 C C . TYR A 1 476 ? -19.994 -3.095 -8.838 1.00 95.62 476 TYR A C 1
ATOM 3848 O O . TYR A 1 476 ? -20.126 -3.212 -10.056 1.00 95.62 476 TYR A O 1
ATOM 3856 N N . LEU A 1 477 ? -18.818 -2.745 -8.300 1.00 94.44 477 LEU A N 1
ATOM 3857 C CA . LEU A 1 477 ? -17.639 -2.395 -9.106 1.00 94.44 477 LEU A CA 1
ATOM 3858 C C . LEU A 1 477 ? -17.183 -3.544 -10.018 1.00 94.44 477 LEU A C 1
ATOM 3860 O O . LEU A 1 477 ? -16.798 -3.312 -11.167 1.00 94.44 477 LEU A O 1
ATOM 3864 N N . ARG A 1 478 ? -17.234 -4.800 -9.552 1.00 94.19 478 ARG A N 1
ATOM 3865 C CA . ARG A 1 478 ? -16.935 -5.960 -10.411 1.00 94.19 478 ARG A CA 1
ATOM 3866 C C . ARG A 1 478 ? -17.944 -6.119 -11.538 1.00 94.19 478 ARG A C 1
ATOM 3868 O O . ARG A 1 478 ? -17.521 -6.436 -12.648 1.00 94.19 478 ARG A O 1
ATOM 3875 N N . CYS A 1 479 ? -19.224 -5.886 -11.268 1.00 91.31 479 CYS A N 1
ATOM 3876 C CA . CYS A 1 479 ? -20.268 -5.986 -12.278 1.00 91.31 479 CYS A CA 1
ATOM 3877 C C . CYS A 1 479 ? -20.132 -4.865 -13.311 1.00 91.31 479 CYS A C 1
ATOM 3879 O O . CYS A 1 479 ? -19.955 -5.149 -14.493 1.00 91.31 479 CYS A O 1
ATOM 3881 N N . VAL A 1 480 ? -20.130 -3.604 -12.874 1.00 89.56 480 VAL A N 1
ATOM 3882 C CA . VAL A 1 480 ? -20.256 -2.445 -13.770 1.00 89.56 480 VAL A CA 1
ATOM 3883 C C . VAL A 1 480 ? -18.927 -2.033 -14.406 1.00 89.56 480 VAL A C 1
ATOM 3885 O O . VAL A 1 480 ? -18.875 -1.744 -15.602 1.00 89.56 480 VAL A O 1
ATOM 3888 N N . VAL A 1 481 ? -17.830 -2.058 -13.649 1.00 90.31 481 VAL A N 1
ATOM 3889 C CA . VAL A 1 481 ? -16.506 -1.619 -14.129 1.00 90.31 481 VAL A CA 1
ATOM 3890 C C . VAL A 1 481 ? -15.655 -2.818 -14.554 1.00 90.31 481 VAL A C 1
ATOM 3892 O O . VAL A 1 481 ? -14.946 -2.778 -15.560 1.00 90.31 481 VAL A O 1
ATOM 3895 N N . GLY A 1 482 ? -15.729 -3.922 -13.806 1.00 90.12 482 GLY A N 1
ATOM 3896 C CA . GLY A 1 482 ? -14.871 -5.094 -14.002 1.00 90.12 482 GLY A CA 1
ATOM 3897 C C . GLY A 1 482 ? -13.469 -4.938 -13.411 1.00 90.12 482 GLY A C 1
ATOM 3898 O O . GLY A 1 482 ? -12.587 -5.731 -13.741 1.00 90.12 482 GLY A O 1
ATOM 3899 N N . PHE A 1 483 ? -13.257 -3.935 -12.554 1.00 91.31 483 PHE A N 1
ATOM 3900 C CA . PHE A 1 483 ? -11.982 -3.642 -11.903 1.00 91.31 483 PHE A CA 1
ATOM 3901 C C . PHE A 1 483 ? -12.197 -3.020 -10.520 1.00 91.31 483 PHE A C 1
ATOM 3903 O O . PHE A 1 483 ? -13.035 -2.136 -10.354 1.00 91.31 483 PHE A O 1
ATOM 3910 N N . ILE A 1 484 ? -11.406 -3.466 -9.541 1.00 91.94 484 ILE A N 1
ATOM 3911 C CA . ILE A 1 484 ? -11.332 -2.872 -8.203 1.00 91.94 484 ILE A CA 1
ATOM 3912 C C . ILE A 1 484 ? -9.867 -2.489 -7.950 1.00 91.94 484 ILE A C 1
ATOM 3914 O O . ILE A 1 484 ? -9.007 -3.373 -7.991 1.00 91.94 484 ILE A O 1
ATOM 3918 N N . PRO A 1 485 ? -9.567 -1.213 -7.662 1.00 87.62 485 PRO A N 1
ATOM 3919 C CA . PRO A 1 485 ? -8.233 -0.795 -7.248 1.00 87.62 485 PRO A CA 1
ATOM 3920 C C . PRO A 1 485 ? -7.761 -1.520 -5.971 1.00 87.62 485 PRO A C 1
ATOM 3922 O O . PRO A 1 485 ? -8.477 -1.585 -4.973 1.00 87.62 485 PRO A O 1
ATOM 3925 N N . GLU A 1 486 ? -6.535 -2.050 -5.971 1.00 83.06 486 GLU A N 1
ATOM 3926 C CA . GLU A 1 486 ? -5.969 -2.733 -4.797 1.00 83.06 486 GLU A CA 1
ATOM 3927 C C . GLU A 1 486 ? -5.476 -1.744 -3.725 1.00 83.06 486 GLU A C 1
ATOM 3929 O O . GLU A 1 486 ? -4.819 -0.751 -4.044 1.00 83.06 486 GLU A O 1
ATOM 3934 N N . GLY A 1 487 ? -5.683 -2.080 -2.445 1.00 79.88 487 GLY A N 1
ATOM 3935 C CA . GLY A 1 487 ? -5.161 -1.310 -1.306 1.00 79.88 487 GLY A CA 1
ATOM 3936 C C . GLY A 1 487 ? -5.884 0.017 -1.060 1.00 79.88 487 GLY A C 1
ATOM 3937 O O . GLY A 1 487 ? -5.295 0.938 -0.495 1.00 79.88 487 GLY A O 1
ATOM 3938 N N . VAL A 1 488 ? -7.132 0.128 -1.516 1.00 86.75 488 VAL A N 1
ATOM 3939 C CA . VAL A 1 488 ? -7.980 1.312 -1.354 1.00 86.75 488 VAL A CA 1
ATOM 3940 C C . VAL A 1 488 ? -8.988 1.067 -0.234 1.00 86.75 488 VAL A C 1
ATOM 3942 O O . VAL A 1 488 ? -9.560 -0.017 -0.134 1.00 86.75 488 VAL A O 1
ATOM 3945 N N . SER A 1 489 ? -9.166 2.064 0.630 1.00 88.12 489 SER A N 1
ATOM 3946 C CA . SER A 1 489 ? -10.146 2.046 1.716 1.00 88.12 489 SER A CA 1
ATOM 3947 C C . SER A 1 489 ? -11.577 2.080 1.177 1.00 88.12 489 SER A C 1
ATOM 3949 O O . SER A 1 489 ? -11.819 2.583 0.080 1.00 88.12 489 SER A O 1
ATOM 3951 N N . LEU A 1 490 ? -12.536 1.586 1.963 1.00 90.38 490 LEU A N 1
ATOM 3952 C CA . LEU A 1 490 ? -13.929 1.481 1.529 1.00 90.38 490 LEU A CA 1
ATOM 3953 C C . LEU A 1 490 ? -14.527 2.833 1.116 1.00 90.38 490 LEU A C 1
ATOM 3955 O O . LEU A 1 490 ? -15.154 2.908 0.066 1.00 90.38 490 LEU A O 1
ATOM 3959 N N . HIS A 1 491 ? -14.248 3.908 1.861 1.00 88.06 491 HIS A N 1
ATOM 3960 C CA . HIS A 1 491 ? -14.734 5.250 1.512 1.00 88.06 491 HIS A CA 1
ATOM 3961 C C . HIS A 1 491 ? -14.282 5.688 0.114 1.00 88.06 491 HIS A C 1
ATOM 3963 O O . HIS A 1 491 ? -15.089 6.116 -0.697 1.00 88.06 491 HIS A O 1
ATOM 3969 N N . ARG A 1 492 ? -13.010 5.454 -0.224 1.00 88.44 492 ARG A N 1
ATOM 3970 C CA . ARG A 1 492 ? -12.471 5.767 -1.554 1.00 88.44 492 ARG A CA 1
ATOM 3971 C C . ARG A 1 492 ? -12.992 4.829 -2.635 1.00 88.44 492 ARG A C 1
ATOM 3973 O O . ARG A 1 492 ? -13.055 5.224 -3.791 1.00 88.44 492 ARG A O 1
ATOM 3980 N N . LEU A 1 493 ? -13.331 3.583 -2.297 1.00 91.06 493 LEU A N 1
ATOM 3981 C CA . LEU A 1 493 ? -13.984 2.670 -3.239 1.00 91.06 493 LEU A CA 1
ATOM 3982 C C . LEU A 1 493 ? -15.429 3.092 -3.527 1.00 91.06 493 LEU A C 1
ATOM 3984 O O . LEU A 1 493 ? -15.883 2.921 -4.656 1.00 91.06 493 LEU A O 1
ATOM 3988 N N . MET A 1 494 ? -16.128 3.660 -2.542 1.00 89.88 494 MET A N 1
ATOM 3989 C CA . MET A 1 494 ? -17.438 4.277 -2.755 1.00 89.88 494 MET A CA 1
ATOM 3990 C C . MET A 1 494 ? -17.324 5.470 -3.703 1.00 89.88 494 MET A C 1
ATOM 3992 O O . MET A 1 494 ? -18.056 5.514 -4.687 1.00 89.88 494 MET A O 1
ATOM 3996 N N . ASP A 1 495 ? -16.348 6.357 -3.494 1.00 84.62 495 ASP A N 1
ATOM 3997 C CA . ASP A 1 495 ? -16.083 7.464 -4.424 1.00 84.62 495 ASP A CA 1
ATOM 3998 C C . ASP A 1 495 ? -15.708 6.945 -5.818 1.00 84.62 495 ASP A C 1
ATOM 4000 O O . ASP A 1 495 ? -16.173 7.451 -6.836 1.00 84.62 495 ASP A O 1
ATOM 4004 N N . TRP A 1 496 ? -14.923 5.865 -5.887 1.00 89.56 496 TRP A N 1
ATOM 4005 C CA . TRP A 1 496 ? -14.550 5.227 -7.148 1.00 89.56 496 TRP A CA 1
ATOM 4006 C C . TRP A 1 496 ? -15.740 4.637 -7.912 1.00 89.56 496 TRP A C 1
ATOM 4008 O O . TRP A 1 496 ? -15.638 4.478 -9.126 1.00 89.56 496 TRP A O 1
ATOM 4018 N N . CYS A 1 497 ? -16.880 4.360 -7.269 1.00 89.31 497 CYS A N 1
ATOM 4019 C CA . CYS A 1 497 ? -18.097 3.946 -7.980 1.00 89.31 497 CYS A CA 1
ATOM 4020 C C . CYS A 1 497 ? -18.561 5.004 -8.992 1.00 89.31 497 CYS A C 1
ATOM 4022 O O . CYS A 1 497 ? -19.090 4.634 -10.040 1.00 89.31 497 CYS A O 1
ATOM 4024 N N . ALA A 1 498 ? -18.241 6.282 -8.751 1.00 83.75 498 ALA A N 1
ATOM 4025 C CA . ALA A 1 498 ? -18.508 7.391 -9.665 1.00 83.75 498 ALA A CA 1
ATOM 4026 C C . ALA A 1 498 ? -17.866 7.260 -11.046 1.00 83.75 498 ALA A C 1
ATOM 4028 O O . ALA A 1 498 ? -18.301 7.923 -11.990 1.00 83.75 498 ALA A O 1
ATOM 4029 N N . ILE A 1 499 ? -16.850 6.401 -11.199 1.00 84.69 499 ILE A N 1
ATOM 4030 C CA . ILE A 1 499 ? -16.313 6.111 -12.528 1.00 84.69 499 ILE A CA 1
ATOM 4031 C C . ILE A 1 499 ? -17.389 5.526 -13.445 1.00 84.69 499 ILE A C 1
ATOM 4033 O O . ILE A 1 499 ? -17.330 5.747 -14.649 1.00 84.69 499 ILE A O 1
ATOM 4037 N N . ALA A 1 500 ? -18.361 4.805 -12.880 1.00 84.00 500 ALA A N 1
ATOM 4038 C CA . ALA A 1 500 ? -19.483 4.236 -13.601 1.00 84.00 500 ALA A CA 1
ATOM 4039 C C . ALA A 1 500 ? -20.717 5.131 -13.546 1.00 84.00 500 ALA A C 1
ATOM 4041 O O . ALA A 1 500 ? -21.157 5.610 -14.584 1.00 84.00 500 ALA A O 1
ATOM 4042 N N . ASP A 1 501 ? -21.252 5.383 -12.354 1.00 80.62 501 ASP A N 1
ATOM 4043 C CA . ASP A 1 501 ? -22.402 6.254 -12.148 1.00 80.62 501 ASP A CA 1
ATOM 4044 C C . ASP A 1 501 ? -22.442 6.810 -10.718 1.00 80.62 501 ASP A C 1
ATOM 4046 O O . ASP A 1 501 ? -21.615 6.472 -9.872 1.00 80.62 501 ASP A O 1
ATOM 4050 N N . THR A 1 502 ? -23.395 7.701 -10.446 1.00 83.12 502 THR A N 1
ATOM 4051 C CA . THR A 1 502 ?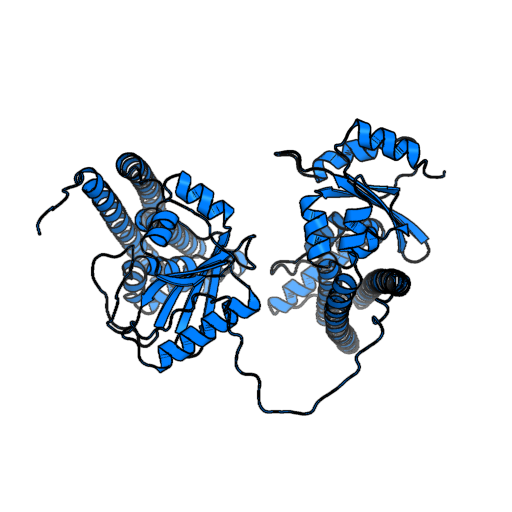 -23.517 8.359 -9.141 1.00 83.12 502 THR A CA 1
ATOM 4052 C C . THR A 1 502 ? -24.478 7.659 -8.191 1.00 83.12 502 THR A C 1
ATOM 4054 O O . THR A 1 502 ? -24.576 8.090 -7.049 1.00 83.12 502 THR A O 1
ATOM 4057 N N . GLN A 1 503 ? -25.130 6.564 -8.596 1.00 88.12 503 GLN A N 1
ATOM 4058 C CA . GLN A 1 503 ? -26.224 5.946 -7.842 1.00 88.12 503 GLN A CA 1
ATOM 4059 C C . GLN A 1 503 ? -25.787 5.547 -6.434 1.00 88.12 503 GLN A C 1
ATOM 4061 O O . GLN A 1 503 ? -26.513 5.781 -5.471 1.00 88.12 503 GLN A O 1
ATOM 4066 N N . VAL A 1 504 ? -24.578 4.989 -6.295 1.00 90.62 504 VAL A N 1
ATOM 4067 C CA . VAL A 1 504 ? -24.019 4.620 -4.985 1.00 90.62 504 VAL A CA 1
ATOM 4068 C C . VAL A 1 504 ? -23.823 5.856 -4.107 1.00 90.62 504 VAL A C 1
ATOM 4070 O O . VAL A 1 504 ? -24.236 5.846 -2.953 1.00 90.62 504 VAL A O 1
ATOM 4073 N N . ILE A 1 505 ? -23.233 6.928 -4.637 1.00 87.06 505 ILE A N 1
ATOM 4074 C CA . ILE A 1 505 ? -22.995 8.166 -3.878 1.00 87.06 505 ILE A CA 1
ATOM 4075 C C . ILE A 1 505 ? -24.326 8.819 -3.499 1.00 87.06 505 ILE A C 1
ATOM 4077 O O . ILE A 1 505 ? -24.524 9.168 -2.336 1.00 87.06 505 ILE A O 1
ATOM 4081 N N . ASP A 1 506 ? -25.246 8.926 -4.456 1.00 86.62 506 ASP A N 1
ATOM 4082 C CA . ASP A 1 506 ? -26.564 9.532 -4.281 1.00 86.62 506 ASP A CA 1
ATOM 4083 C C . ASP A 1 506 ? -27.358 8.792 -3.192 1.00 86.62 506 ASP A C 1
ATOM 4085 O O . ASP A 1 506 ? -27.906 9.421 -2.286 1.00 86.62 506 ASP A O 1
ATOM 4089 N N . PHE A 1 507 ? -27.315 7.455 -3.191 1.00 91.19 507 PHE A N 1
ATOM 4090 C CA . PHE A 1 507 ? -27.965 6.627 -2.174 1.00 91.19 507 PHE A CA 1
ATOM 4091 C C . PHE A 1 507 ? -27.500 6.949 -0.746 1.00 91.19 507 PHE A C 1
ATOM 4093 O O . PHE A 1 507 ? -28.317 6.973 0.177 1.00 91.19 507 PHE A O 1
ATOM 4100 N N . PHE A 1 508 ? -26.202 7.191 -0.538 1.00 89.44 508 PHE A N 1
ATOM 4101 C CA . PHE A 1 508 ? -25.674 7.574 0.777 1.00 89.44 508 PHE A CA 1
ATOM 4102 C C . PHE A 1 508 ? -25.839 9.070 1.071 1.00 89.44 508 PHE A C 1
ATOM 4104 O O . PHE A 1 508 ? -25.934 9.455 2.235 1.00 89.44 508 PHE A O 1
ATOM 4111 N N . PHE A 1 509 ? -25.914 9.921 0.048 1.00 84.94 509 PHE A N 1
ATOM 4112 C CA . PHE A 1 509 ? -26.145 11.355 0.216 1.00 84.94 509 PHE A CA 1
ATOM 4113 C C . PHE A 1 509 ? -27.539 11.656 0.787 1.00 84.94 509 PHE A C 1
ATOM 4115 O O . PHE A 1 509 ? -27.688 12.567 1.605 1.00 84.94 509 PHE A O 1
ATOM 4122 N N . GLU A 1 510 ? -28.535 10.843 0.423 1.00 86.81 510 GLU A N 1
ATOM 4123 C CA . GLU A 1 510 ? -29.914 10.902 0.933 1.00 86.81 510 GLU A CA 1
ATOM 4124 C C . GLU A 1 510 ? -30.060 10.510 2.415 1.00 86.81 510 GLU A C 1
ATOM 4126 O O . GLU A 1 510 ? -31.150 10.606 2.987 1.00 86.81 510 GLU A O 1
ATOM 4131 N N . TRP A 1 511 ? -28.990 10.044 3.061 1.00 89.88 511 TRP A N 1
ATOM 4132 C CA . TRP A 1 511 ? -29.025 9.698 4.477 1.00 89.88 511 TRP A CA 1
ATOM 4133 C C . TRP A 1 511 ? -29.124 10.964 5.334 1.00 89.88 511 TRP A C 1
ATOM 4135 O O . TRP A 1 511 ? -28.482 11.983 5.068 1.00 89.88 511 TRP A O 1
ATOM 4145 N N . ASN A 1 512 ? -29.930 10.906 6.392 1.00 89.19 512 ASN A N 1
ATOM 4146 C CA . ASN A 1 512 ? -30.027 12.007 7.346 1.00 89.19 512 ASN A CA 1
ATOM 4147 C C . ASN A 1 512 ? -28.759 12.105 8.218 1.00 89.19 512 ASN A C 1
ATOM 4149 O O . ASN A 1 512 ? -27.884 11.241 8.181 1.00 89.19 512 ASN A O 1
ATOM 4153 N N . GLU A 1 513 ? -28.655 13.148 9.040 1.00 87.06 513 GLU A N 1
ATOM 4154 C CA . GLU A 1 513 ? -27.457 13.402 9.855 1.00 87.06 513 GLU A CA 1
ATOM 4155 C C . GLU A 1 513 ? -27.109 12.272 10.838 1.00 87.06 513 GLU A C 1
ATOM 4157 O O . GLU A 1 513 ? -25.933 11.985 11.064 1.00 87.06 513 GLU A O 1
ATOM 4162 N N . VAL A 1 514 ? -28.106 11.592 11.413 1.00 86.38 514 VAL A N 1
ATOM 4163 C CA . VAL A 1 514 ? -27.872 10.455 12.323 1.00 86.38 514 VAL A CA 1
ATOM 4164 C C . VAL A 1 514 ? -27.334 9.260 11.540 1.00 86.38 514 VAL A C 1
ATOM 4166 O O . VAL A 1 514 ? -26.367 8.617 11.942 1.00 86.38 514 VAL A O 1
ATOM 4169 N N . GLU A 1 515 ? -27.920 8.994 10.379 1.00 90.31 515 GLU A N 1
ATOM 4170 C CA . GLU A 1 515 ? -27.514 7.914 9.488 1.00 90.31 515 GLU A CA 1
ATOM 4171 C C . GLU A 1 515 ? -26.105 8.137 8.935 1.00 90.31 515 GLU A C 1
ATOM 4173 O O . GLU A 1 515 ? -25.294 7.213 8.939 1.00 90.31 515 GLU A O 1
ATOM 4178 N N . LYS A 1 516 ? -25.769 9.370 8.542 1.00 89.25 516 LYS A N 1
ATOM 4179 C CA . LYS A 1 516 ? -24.417 9.746 8.111 1.00 89.25 516 LYS A CA 1
ATOM 4180 C C . LYS A 1 516 ? -23.382 9.520 9.209 1.00 89.25 516 LYS A C 1
ATOM 4182 O O . LYS A 1 516 ? -22.303 9.013 8.921 1.00 89.25 516 LYS A O 1
ATOM 4187 N N . LYS A 1 517 ? -23.705 9.813 10.473 1.00 87.19 517 LYS A N 1
ATOM 4188 C CA . LYS A 1 517 ? -22.812 9.496 11.604 1.00 87.19 517 LYS A CA 1
ATOM 4189 C C . LYS A 1 517 ? -22.572 7.993 11.736 1.00 87.19 517 LYS A C 1
ATOM 4191 O O . LYS A 1 517 ? -21.430 7.577 11.907 1.00 87.19 517 LYS A O 1
ATOM 4196 N N . VAL A 1 518 ? -23.624 7.179 11.614 1.00 89.44 518 VAL A N 1
ATOM 4197 C CA . VAL A 1 518 ? -23.498 5.710 11.619 1.00 89.44 518 VAL A CA 1
ATOM 4198 C C . VAL A 1 518 ? -22.646 5.228 10.445 1.00 89.44 518 VAL A C 1
ATOM 4200 O O . VAL A 1 518 ? -21.792 4.366 10.632 1.00 89.44 518 VAL A O 1
ATOM 4203 N N . LEU A 1 519 ? -22.831 5.809 9.256 1.00 90.31 519 LEU A N 1
ATOM 4204 C CA . LEU A 1 519 ? -22.029 5.499 8.076 1.00 90.31 519 LEU A CA 1
ATOM 4205 C C . LEU A 1 519 ? -20.544 5.796 8.308 1.00 90.31 519 LEU A C 1
ATOM 4207 O O . LEU A 1 519 ? -19.719 4.927 8.051 1.00 90.31 519 LEU A O 1
ATOM 4211 N N . VAL A 1 520 ? -20.201 6.981 8.826 1.00 88.56 520 VAL A N 1
ATOM 4212 C CA . VAL A 1 520 ? -18.807 7.365 9.114 1.00 88.56 520 VAL A CA 1
ATOM 4213 C C . VAL A 1 520 ? -18.161 6.383 10.090 1.00 88.56 520 VAL A C 1
ATOM 4215 O O . VAL A 1 520 ? -17.079 5.876 9.810 1.00 88.56 520 VAL A O 1
ATOM 4218 N N . LEU A 1 521 ? -18.852 6.034 11.179 1.00 87.19 521 LEU A N 1
ATOM 4219 C CA . LEU A 1 521 ? -18.356 5.044 12.140 1.00 87.19 521 LEU A CA 1
ATOM 4220 C C . LEU A 1 521 ? -18.162 3.665 11.495 1.00 87.19 521 LEU A C 1
ATOM 4222 O O . LEU A 1 521 ? -17.154 3.006 11.739 1.00 87.19 521 LEU A O 1
ATOM 4226 N N . ALA A 1 522 ? -19.094 3.236 10.639 1.00 89.50 522 ALA A N 1
ATOM 4227 C CA . ALA A 1 522 ? -18.963 1.981 9.905 1.00 89.50 522 ALA A CA 1
ATOM 4228 C C . ALA A 1 522 ? -17.788 2.018 8.913 1.00 89.50 522 ALA A C 1
ATOM 4230 O O . ALA A 1 522 ? -17.130 1.003 8.714 1.00 89.50 522 ALA A O 1
ATOM 4231 N N . MET A 1 523 ? -17.471 3.163 8.302 1.00 88.00 523 MET A N 1
ATOM 4232 C CA . MET A 1 523 ? -16.315 3.295 7.403 1.00 88.00 523 MET A CA 1
ATOM 4233 C C . MET A 1 523 ? -14.968 3.200 8.135 1.00 88.00 523 MET A C 1
ATOM 4235 O O . MET A 1 523 ? -13.959 2.857 7.518 1.00 88.00 523 MET A O 1
ATOM 4239 N N . GLU A 1 524 ? -14.946 3.440 9.445 1.00 85.44 524 GLU A N 1
ATOM 4240 C CA . GLU A 1 524 ? -13.748 3.470 10.284 1.00 85.44 524 GLU A CA 1
ATOM 4241 C C . GLU A 1 524 ? -13.604 2.200 11.147 1.00 85.44 524 GLU A C 1
ATOM 4243 O O . GLU A 1 524 ? -13.375 2.259 12.356 1.00 85.44 524 GLU A O 1
ATOM 4248 N N . SER A 1 525 ? -13.705 1.022 10.520 1.00 82.50 525 SER A N 1
ATOM 4249 C CA . SER A 1 525 ? -13.716 -0.281 11.210 1.00 82.50 525 SER A CA 1
ATOM 4250 C C . SER A 1 525 ? -12.511 -0.520 12.132 1.00 82.50 525 SER A C 1
ATOM 4252 O O . SER A 1 525 ? -12.669 -1.086 13.212 1.00 82.50 525 SER A O 1
ATOM 4254 N N . GLU A 1 526 ? -11.318 -0.025 11.784 1.00 81.06 526 GLU A N 1
ATOM 4255 C CA . GLU A 1 526 ? -10.142 -0.081 12.667 1.00 81.06 526 GLU A CA 1
ATOM 4256 C C . GLU A 1 526 ? -10.348 0.707 13.971 1.00 81.06 526 GLU A C 1
ATOM 4258 O O . GLU A 1 526 ? -9.953 0.249 15.043 1.00 81.06 526 GLU A O 1
ATOM 4263 N N . ARG A 1 527 ? -11.000 1.874 13.912 1.00 80.00 527 ARG A N 1
ATOM 4264 C CA . ARG A 1 527 ? -11.289 2.690 15.101 1.00 80.00 527 ARG A CA 1
ATOM 4265 C C . ARG A 1 527 ? -12.334 2.016 15.983 1.00 80.00 527 ARG A C 1
ATOM 4267 O O . ARG A 1 527 ? -12.195 2.015 17.207 1.00 80.00 527 ARG A O 1
ATOM 4274 N N . VAL A 1 528 ? -13.330 1.380 15.366 1.00 82.19 528 VAL A N 1
ATOM 4275 C CA . VAL A 1 528 ? -14.337 0.578 16.073 1.00 82.19 528 VAL A CA 1
ATOM 4276 C C . VAL A 1 528 ? -13.672 -0.583 16.820 1.00 82.19 528 VAL A C 1
ATOM 4278 O O . VAL A 1 528 ? -13.872 -0.709 18.026 1.00 82.19 528 VAL A O 1
ATOM 4281 N N . CYS A 1 529 ? -12.821 -1.367 16.148 1.00 75.56 529 CYS A N 1
ATOM 4282 C CA . CYS A 1 529 ? -12.153 -2.532 16.740 1.00 75.56 529 CYS A CA 1
ATOM 4283 C C . CYS A 1 529 ? -11.125 -2.175 17.823 1.00 75.56 529 CYS A C 1
ATOM 4285 O O . CYS A 1 529 ? -11.015 -2.882 18.822 1.00 75.56 529 CYS A O 1
ATOM 4287 N N . TRP A 1 530 ? -10.336 -1.113 17.622 1.00 75.50 530 TRP A N 1
ATOM 4288 C CA . TRP A 1 530 ? -9.119 -0.886 18.416 1.00 75.50 530 TRP A CA 1
ATOM 4289 C C . TRP A 1 530 ? -9.174 0.332 19.337 1.00 75.50 530 TRP A C 1
ATOM 4291 O O . TRP A 1 530 ? -8.401 0.403 20.296 1.00 75.50 530 TRP A O 1
ATOM 4301 N N . MET A 1 531 ? -10.065 1.289 19.067 1.00 70.25 531 MET A N 1
ATOM 4302 C CA . MET A 1 531 ? -10.196 2.528 19.847 1.00 70.25 531 MET A CA 1
ATOM 4303 C C . MET A 1 531 ? -11.505 2.611 20.637 1.00 70.25 531 MET A C 1
ATOM 4305 O O . MET A 1 531 ? -11.679 3.531 21.432 1.00 70.25 531 MET A O 1
ATOM 4309 N N . GLY A 1 532 ? -12.399 1.627 20.491 1.00 68.12 532 GLY A N 1
ATOM 4310 C CA . GLY A 1 532 ? -13.624 1.541 21.287 1.00 68.12 532 GLY A CA 1
ATOM 4311 C C . GLY A 1 532 ? -14.614 2.670 21.002 1.00 68.12 532 GLY A C 1
ATOM 4312 O O . GLY A 1 532 ? -15.401 3.032 21.876 1.00 68.12 532 GLY A O 1
ATOM 4313 N N . GLU A 1 533 ? -14.595 3.228 19.788 1.00 67.94 533 GLU A N 1
ATOM 4314 C CA . GLU A 1 533 ? -15.476 4.339 19.391 1.00 67.94 533 GLU A CA 1
ATOM 4315 C C . GLU A 1 533 ? -16.960 3.956 19.327 1.00 67.94 533 GLU A C 1
ATOM 4317 O O . GLU A 1 533 ? -17.830 4.827 19.324 1.00 67.94 533 GLU A O 1
ATOM 4322 N N . ALA A 1 534 ? -17.261 2.658 19.415 1.00 65.75 534 ALA A N 1
ATOM 4323 C CA . ALA A 1 534 ? -18.605 2.150 19.665 1.00 65.75 534 ALA A CA 1
ATOM 4324 C C . ALA A 1 534 ? -19.219 2.668 20.985 1.00 65.75 534 ALA A C 1
ATOM 4326 O O . ALA A 1 534 ? -20.428 2.604 21.155 1.00 65.75 534 ALA A O 1
ATOM 4327 N N . LYS A 1 535 ? -18.435 3.242 21.912 1.00 64.19 535 LYS A N 1
ATOM 4328 C CA . LYS A 1 535 ? -18.963 3.889 23.131 1.00 64.19 535 LYS A CA 1
ATOM 4329 C C . LYS A 1 535 ? -19.815 5.137 22.855 1.00 64.19 535 LYS A C 1
ATOM 4331 O O . LYS A 1 535 ? -20.622 5.505 23.700 1.00 64.19 535 LYS A O 1
ATOM 4336 N N . ASN A 1 536 ? -19.664 5.764 21.685 1.00 62.22 536 ASN A N 1
ATOM 4337 C CA . ASN A 1 536 ? -20.487 6.901 21.248 1.00 62.22 536 ASN A CA 1
ATOM 4338 C C . ASN A 1 536 ? -21.768 6.457 20.513 1.00 62.22 536 ASN A C 1
ATOM 4340 O O . ASN A 1 536 ? -22.473 7.280 19.925 1.00 62.22 536 ASN A O 1
ATOM 4344 N N . PHE A 1 537 ? -22.052 5.154 20.497 1.00 69.69 537 PHE A N 1
ATOM 4345 C CA . PHE A 1 537 ? -23.167 4.561 19.777 1.00 69.69 537 PHE A CA 1
ATOM 4346 C C . PHE A 1 537 ? -24.429 4.564 20.650 1.00 69.69 537 PHE A C 1
ATOM 4348 O O . PHE A 1 537 ? -24.465 3.977 21.728 1.00 69.69 537 PHE A O 1
ATOM 4355 N N . SER A 1 538 ? -25.473 5.272 20.212 1.00 71.06 538 SER A N 1
ATOM 4356 C CA . SER A 1 538 ? -26.749 5.334 20.930 1.00 71.06 538 SER A CA 1
ATOM 4357 C C . SER A 1 538 ? -27.665 4.158 20.560 1.00 71.06 538 SER A C 1
ATOM 4359 O O . SER A 1 538 ? -27.474 3.466 19.555 1.00 71.06 538 SER A O 1
ATOM 4361 N N . SER A 1 539 ? -28.724 3.948 21.344 1.00 72.69 539 SER A N 1
ATOM 4362 C CA . SER A 1 539 ? -29.791 2.994 21.008 1.00 72.69 539 SER A CA 1
ATOM 4363 C C . SER A 1 539 ? -30.507 3.336 19.691 1.00 72.69 539 SER A C 1
ATOM 4365 O O . SER A 1 539 ? -30.929 2.433 18.969 1.00 72.69 539 SER A O 1
ATOM 4367 N N . GLU A 1 540 ? -30.590 4.621 19.340 1.00 77.06 540 GLU A N 1
ATOM 4368 C CA . GLU A 1 540 ? -31.114 5.109 18.059 1.00 77.06 540 GLU A CA 1
ATOM 4369 C C . GLU A 1 540 ? -30.209 4.689 16.884 1.00 77.06 540 GLU A C 1
ATOM 4371 O O . GLU A 1 540 ? -30.698 4.197 15.864 1.00 77.06 540 GLU A O 1
ATOM 4376 N N . SER A 1 541 ? -28.883 4.744 17.059 1.00 78.94 541 SER A N 1
ATOM 4377 C CA . SER A 1 541 ? -27.911 4.283 16.058 1.00 78.94 541 SER A CA 1
ATOM 4378 C C . SER A 1 541 ? -28.036 2.783 15.744 1.00 78.94 541 SER A C 1
ATOM 4380 O O . SER A 1 541 ? -27.896 2.380 14.588 1.00 78.94 541 SER A O 1
ATOM 4382 N N . LYS A 1 542 ? -28.387 1.942 16.730 1.00 77.56 542 LYS A N 1
ATOM 4383 C CA . LYS A 1 542 ? -28.666 0.504 16.507 1.00 77.56 542 LYS A CA 1
ATOM 4384 C C . LYS A 1 542 ? -29.865 0.277 15.594 1.00 77.56 542 LYS A C 1
ATOM 4386 O O . LYS A 1 542 ? -29.832 -0.590 14.718 1.00 77.56 542 LYS A O 1
ATOM 4391 N N . GLN A 1 543 ? -30.937 1.040 15.802 1.00 83.31 543 GLN A N 1
ATOM 4392 C CA . GLN A 1 543 ? -32.136 0.942 14.970 1.00 83.31 543 GLN A CA 1
ATOM 4393 C C . GLN A 1 543 ? -31.846 1.385 13.536 1.00 83.31 543 GLN A C 1
ATOM 4395 O O . GLN A 1 543 ? -32.323 0.753 12.591 1.00 83.31 543 GLN A O 1
ATOM 4400 N N . VAL A 1 544 ? -31.002 2.407 13.371 1.00 87.44 544 VAL A N 1
ATOM 4401 C CA . VAL A 1 544 ? -30.505 2.839 12.061 1.00 87.44 544 VAL A CA 1
ATOM 4402 C C . VAL A 1 544 ? -29.759 1.712 11.347 1.00 87.44 544 VAL A C 1
ATOM 4404 O O . VAL A 1 544 ? -30.093 1.434 10.196 1.00 87.44 544 VAL A O 1
ATOM 4407 N N . VAL A 1 545 ? -28.819 1.022 12.009 1.00 89.06 545 VAL A N 1
ATOM 4408 C CA . VAL A 1 545 ? -28.091 -0.113 11.403 1.00 89.06 545 VAL A CA 1
ATOM 4409 C C . VAL A 1 545 ? -29.065 -1.176 10.901 1.00 89.06 545 VAL A C 1
ATOM 4411 O O . VAL A 1 545 ? -29.000 -1.563 9.736 1.00 89.06 545 VAL A O 1
ATOM 4414 N N . ARG A 1 546 ? -30.015 -1.603 11.742 1.00 88.00 546 ARG A N 1
ATOM 4415 C CA . ARG A 1 546 ? -31.006 -2.626 11.366 1.00 88.00 546 ARG A CA 1
ATOM 4416 C C . ARG A 1 546 ? -31.873 -2.194 10.184 1.00 88.00 546 ARG A C 1
ATOM 4418 O O . ARG A 1 546 ? -32.065 -2.970 9.252 1.00 88.00 546 ARG A O 1
ATOM 4425 N N . LYS A 1 547 ? -32.364 -0.952 10.200 1.00 87.81 547 LYS A N 1
ATOM 4426 C CA . LYS A 1 547 ? -33.218 -0.396 9.141 1.00 87.81 547 LYS A CA 1
ATOM 4427 C C . LYS A 1 547 ? -32.466 -0.220 7.821 1.00 87.81 547 LYS A C 1
ATOM 4429 O O . LYS A 1 547 ? -33.027 -0.456 6.753 1.00 87.81 547 LYS A O 1
ATOM 4434 N N . ARG A 1 548 ? -31.210 0.233 7.874 1.00 91.56 548 ARG A N 1
ATOM 4435 C CA . ARG A 1 548 ? -30.409 0.517 6.677 1.00 91.56 548 ARG A CA 1
ATOM 4436 C C . ARG A 1 548 ? -29.767 -0.728 6.084 1.00 91.56 548 ARG A C 1
ATOM 4438 O O . ARG A 1 548 ? -29.628 -0.766 4.867 1.00 91.56 548 ARG A O 1
ATOM 4445 N N . ALA A 1 549 ? -29.462 -1.750 6.884 1.00 93.81 549 ALA A N 1
ATOM 4446 C CA . ALA A 1 549 ? -28.922 -3.015 6.390 1.00 93.81 549 ALA A CA 1
ATOM 4447 C C . ALA A 1 549 ? -29.819 -3.650 5.313 1.00 93.81 549 ALA A C 1
ATOM 4449 O O . ALA A 1 549 ? -29.319 -4.053 4.271 1.00 93.81 549 ALA A O 1
ATOM 4450 N N . GLU A 1 550 ? -31.140 -3.679 5.513 1.00 93.12 550 GLU A N 1
ATOM 4451 C CA . GLU A 1 550 ? -32.076 -4.227 4.519 1.00 93.12 550 GLU A CA 1
ATOM 4452 C C . GLU A 1 550 ? -32.065 -3.427 3.215 1.00 93.12 550 GLU A C 1
ATOM 4454 O O . GLU A 1 550 ? -31.836 -3.989 2.146 1.00 93.12 550 GLU A O 1
ATOM 4459 N N . ARG A 1 551 ? -32.200 -2.100 3.320 1.00 94.06 551 ARG A N 1
ATOM 4460 C CA . ARG A 1 551 ? -32.164 -1.205 2.156 1.00 94.06 551 ARG A CA 1
ATOM 4461 C C . ARG A 1 551 ? -30.850 -1.294 1.386 1.00 94.06 551 ARG A C 1
ATOM 4463 O O . ARG A 1 551 ? -30.865 -1.188 0.169 1.00 94.06 551 ARG A O 1
ATOM 4470 N N . LEU A 1 552 ? -29.723 -1.476 2.077 1.00 95.62 552 LEU A N 1
ATOM 4471 C CA . LEU A 1 552 ? -28.413 -1.659 1.447 1.00 95.62 552 LEU A CA 1
ATOM 4472 C C . LEU A 1 552 ? -28.370 -2.932 0.605 1.00 95.62 552 LEU A C 1
ATOM 4474 O O . LEU A 1 552 ? -27.898 -2.897 -0.530 1.00 95.62 552 LEU A O 1
ATOM 4478 N N . VAL A 1 553 ? -28.869 -4.043 1.151 1.00 96.25 553 VAL A N 1
ATOM 4479 C CA . VAL A 1 553 ? -28.915 -5.319 0.431 1.00 96.25 553 VAL A CA 1
ATOM 4480 C C . VAL A 1 553 ? -29.813 -5.205 -0.798 1.00 96.25 553 VAL A C 1
ATOM 4482 O O . VAL A 1 553 ? -29.388 -5.577 -1.888 1.00 96.25 553 VAL A O 1
ATOM 4485 N N . GLU A 1 554 ? -31.015 -4.647 -0.653 1.00 95.94 554 GLU A N 1
ATOM 4486 C CA . GLU A 1 554 ? -31.937 -4.433 -1.775 1.00 95.94 554 GLU A CA 1
ATOM 4487 C C . GLU A 1 554 ? -31.321 -3.545 -2.861 1.00 95.94 554 GLU A C 1
ATOM 4489 O O . GLU A 1 554 ? -31.316 -3.918 -4.035 1.00 95.94 554 GLU A O 1
ATOM 4494 N N . PHE A 1 555 ? -30.739 -2.413 -2.461 1.00 96.44 555 PHE A N 1
ATOM 4495 C CA . PHE A 1 555 ? -30.119 -1.446 -3.359 1.00 96.44 555 PHE A CA 1
ATOM 4496 C C . PHE A 1 555 ? -28.974 -2.057 -4.177 1.00 96.44 555 PHE A C 1
ATOM 4498 O O . PHE A 1 555 ? -29.001 -2.020 -5.407 1.00 96.44 555 PHE A O 1
ATOM 4505 N N . PHE A 1 556 ? -27.983 -2.673 -3.524 1.00 96.94 556 PHE A N 1
ATOM 4506 C CA . PHE A 1 556 ? -26.840 -3.236 -4.247 1.00 96.94 556 PHE A CA 1
ATOM 4507 C C . PHE A 1 556 ? -27.230 -4.433 -5.113 1.00 96.94 556 PHE A C 1
ATOM 4509 O O . PHE A 1 556 ? -26.691 -4.586 -6.210 1.00 96.94 556 PHE A O 1
ATOM 4516 N N . LEU A 1 557 ? -28.169 -5.271 -4.663 1.00 95.94 557 LEU A N 1
ATOM 4517 C CA . LEU A 1 557 ? -28.657 -6.385 -5.475 1.00 95.94 557 LEU A CA 1
ATOM 4518 C C . LEU A 1 557 ? -29.397 -5.912 -6.716 1.00 95.94 557 LEU A C 1
ATOM 4520 O O . LEU A 1 557 ? -29.206 -6.502 -7.778 1.00 95.94 557 LEU A O 1
ATOM 4524 N N . HIS A 1 558 ? -30.202 -4.860 -6.593 1.00 96.06 558 HIS A N 1
ATOM 4525 C CA . HIS A 1 558 ? -30.872 -4.250 -7.730 1.00 96.06 558 HIS A CA 1
ATOM 4526 C C . HIS A 1 558 ? -29.851 -3.764 -8.767 1.00 96.06 558 HIS A C 1
ATOM 4528 O O . HIS A 1 558 ? -29.859 -4.269 -9.889 1.00 96.06 558 HIS A O 1
ATOM 4534 N N . LEU A 1 559 ? -28.887 -2.927 -8.362 1.00 93.75 559 LEU A N 1
ATOM 4535 C CA . LEU A 1 559 ? -27.848 -2.412 -9.265 1.00 93.75 559 LEU A CA 1
ATOM 4536 C C . LEU A 1 559 ? -27.027 -3.522 -9.935 1.00 93.75 559 LEU A C 1
ATOM 4538 O O . LEU A 1 559 ? -26.711 -3.462 -11.125 1.00 93.75 559 LEU A O 1
ATOM 4542 N N . CYS A 1 560 ? -26.656 -4.557 -9.179 1.00 94.62 560 CYS A N 1
ATOM 4543 C CA . CYS A 1 560 ? -25.858 -5.649 -9.725 1.00 94.62 560 CYS A CA 1
ATOM 4544 C C . CYS A 1 560 ? -26.657 -6.501 -10.721 1.00 94.62 560 CYS A C 1
ATOM 4546 O O . CYS A 1 560 ? -26.110 -6.898 -11.750 1.00 94.62 560 CYS A O 1
ATOM 4548 N N . LYS A 1 561 ? -27.946 -6.753 -10.453 1.00 93.44 561 LYS A N 1
ATOM 4549 C CA . LYS A 1 561 ? -28.830 -7.495 -11.366 1.00 93.44 561 LYS A CA 1
ATOM 4550 C C . LYS A 1 561 ? -29.087 -6.719 -12.652 1.00 93.44 561 LYS A C 1
ATOM 4552 O O . LYS A 1 561 ? -28.977 -7.310 -13.723 1.00 93.44 561 LYS A O 1
ATOM 4557 N N . GLU A 1 562 ? -29.333 -5.413 -12.569 1.00 92.56 562 GLU A N 1
ATOM 4558 C CA . GLU A 1 562 ? -29.445 -4.552 -13.754 1.00 92.56 562 GLU A CA 1
ATOM 4559 C C . GLU A 1 562 ? -28.165 -4.587 -14.598 1.00 92.56 562 GLU A C 1
ATOM 4561 O O . GLU A 1 562 ? -28.216 -4.730 -15.820 1.00 92.56 562 GLU A O 1
ATOM 4566 N N . SER A 1 563 ? -26.995 -4.558 -13.953 1.00 89.94 563 SER A N 1
ATOM 4567 C CA . SER A 1 563 ? -25.712 -4.667 -14.653 1.00 89.94 563 SER A CA 1
ATOM 4568 C C . SER A 1 563 ? -25.544 -6.005 -15.384 1.00 89.94 563 SER A C 1
ATOM 4570 O O . SER A 1 563 ? -25.056 -6.031 -16.516 1.00 89.94 563 SER A O 1
ATOM 4572 N N . VAL A 1 564 ? -25.954 -7.119 -14.768 1.00 91.50 564 VAL A N 1
ATOM 4573 C CA . VAL A 1 564 ? -25.928 -8.447 -15.406 1.00 91.50 564 VAL A CA 1
ATOM 4574 C C . VAL A 1 564 ? -26.914 -8.510 -16.574 1.00 91.50 564 VAL A C 1
ATOM 4576 O O . VAL A 1 564 ? -26.545 -8.997 -17.640 1.00 91.50 564 VAL A O 1
ATOM 4579 N N . GLN A 1 565 ? -28.122 -7.962 -16.426 1.00 90.75 565 GLN A N 1
ATOM 4580 C CA . GLN A 1 565 ? -29.114 -7.889 -17.506 1.00 90.75 565 GLN A CA 1
ATOM 4581 C C . GLN A 1 565 ? -28.610 -7.059 -18.697 1.00 90.75 565 GLN A C 1
ATOM 4583 O O . GLN A 1 565 ? -28.739 -7.487 -19.842 1.00 90.75 565 GLN A O 1
ATOM 4588 N N . SER A 1 566 ? -27.950 -5.926 -18.440 1.00 87.88 566 SER A N 1
ATOM 4589 C CA . SER A 1 566 ? -27.289 -5.113 -19.474 1.00 87.88 566 SER A CA 1
ATOM 4590 C C . SER A 1 566 ? -26.147 -5.866 -20.177 1.00 87.88 566 SER A C 1
ATOM 4592 O O . SER A 1 566 ? -25.910 -5.692 -21.370 1.00 87.88 566 SER A O 1
ATOM 4594 N N . MET A 1 567 ? -25.435 -6.760 -19.478 1.00 87.94 567 MET A N 1
ATOM 4595 C CA . MET A 1 567 ? -24.457 -7.643 -20.129 1.00 87.94 567 MET A CA 1
ATOM 4596 C C . MET A 1 567 ? -25.132 -8.720 -20.985 1.00 87.94 567 MET A C 1
ATOM 4598 O O . MET A 1 567 ? -24.60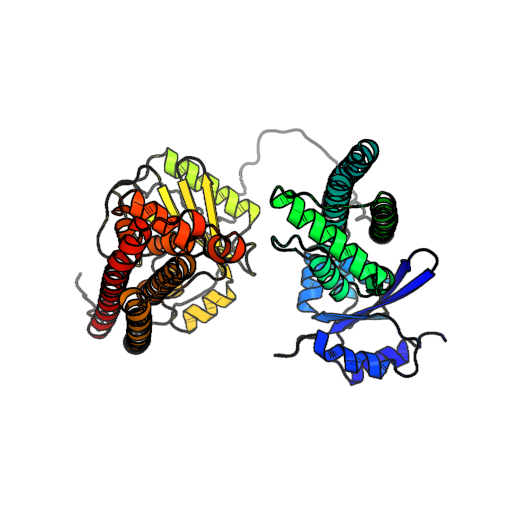3 -9.070 -22.037 1.00 87.94 567 MET A O 1
ATOM 4602 N N . GLN A 1 568 ? -26.290 -9.230 -20.560 1.00 87.94 568 GLN A N 1
ATOM 4603 C CA . GLN A 1 568 ? -27.052 -10.233 -21.306 1.00 87.94 568 GLN A CA 1
ATOM 4604 C C . GLN A 1 568 ? -27.665 -9.666 -22.590 1.00 87.94 568 GLN A C 1
ATOM 4606 O O . GLN A 1 568 ? -27.662 -10.357 -23.606 1.00 87.94 568 GLN A O 1
ATOM 4611 N N . SER A 1 569 ? -28.131 -8.412 -22.592 1.00 86.50 569 SER A N 1
ATOM 4612 C CA . SER A 1 569 ? -28.655 -7.776 -23.810 1.00 86.50 569 SER A CA 1
ATOM 4613 C C . SER A 1 569 ? -27.589 -7.642 -24.905 1.00 86.50 569 SER A C 1
ATOM 4615 O O . SER A 1 569 ? -27.891 -7.850 -26.076 1.00 86.50 569 SER A O 1
ATOM 4617 N N . ARG A 1 570 ? -26.318 -7.435 -24.531 1.00 81.19 570 ARG A N 1
ATOM 4618 C CA . ARG A 1 570 ? -25.168 -7.397 -25.461 1.00 81.19 570 ARG A CA 1
ATOM 4619 C C . ARG A 1 570 ? -24.823 -8.746 -26.099 1.00 81.19 570 ARG A C 1
ATOM 4621 O O . ARG A 1 570 ? -24.044 -8.781 -27.042 1.00 81.19 570 ARG A O 1
ATOM 4628 N N . ILE A 1 571 ? -25.380 -9.852 -25.601 1.00 81.62 571 ILE A N 1
ATOM 4629 C CA . ILE A 1 571 ? -25.252 -11.179 -26.230 1.00 81.62 571 ILE A CA 1
ATOM 4630 C C . ILE A 1 571 ? -26.179 -11.281 -27.455 1.00 81.62 571 ILE A C 1
ATOM 4632 O O . ILE A 1 571 ? -25.913 -12.064 -28.364 1.00 81.62 571 ILE A O 1
ATOM 4636 N N . VAL A 1 572 ? -27.276 -10.513 -27.469 1.00 59.69 572 VAL A N 1
ATOM 4637 C CA . VAL A 1 572 ? -28.372 -10.621 -28.447 1.00 59.69 572 VAL A CA 1
ATOM 4638 C C . VAL A 1 572 ? -28.208 -9.662 -29.634 1.00 59.69 572 VAL A C 1
ATOM 4640 O O . VAL A 1 572 ? -28.892 -9.844 -30.635 1.00 59.69 572 VAL A O 1
ATOM 4643 N N . GLU A 1 573 ? -27.284 -8.698 -29.583 1.00 48.41 573 GLU A N 1
ATOM 4644 C CA . GLU A 1 573 ? -26.920 -7.858 -30.735 1.00 48.41 573 GLU A CA 1
ATOM 4645 C C . GLU A 1 573 ? -25.704 -8.433 -31.490 1.00 48.41 573 GLU A C 1
ATOM 4647 O O . GLU A 1 573 ? -24.563 -8.100 -31.167 1.00 48.41 573 GLU A O 1
ATOM 4652 N N . PRO A 1 574 ? -25.886 -9.268 -32.530 1.00 40.97 574 PRO A N 1
ATOM 4653 C CA . PRO A 1 574 ? -24.877 -9.414 -33.560 1.00 40.97 574 PRO A CA 1
ATOM 4654 C C . PRO A 1 574 ? -24.985 -8.223 -34.520 1.00 40.97 574 PRO A C 1
ATOM 4656 O O . PRO A 1 574 ? -26.054 -7.948 -35.058 1.00 40.97 574 PRO A O 1
ATOM 4659 N N . ILE A 1 575 ? -23.859 -7.534 -34.708 1.00 47.97 575 ILE A N 1
ATOM 4660 C CA . ILE A 1 575 ? -23.446 -6.760 -35.891 1.00 47.97 575 ILE A CA 1
ATOM 4661 C C . ILE A 1 575 ? -24.567 -6.584 -36.936 1.00 47.97 575 ILE A C 1
ATOM 4663 O O . ILE A 1 575 ? -24.697 -7.378 -37.866 1.00 47.97 575 ILE A O 1
ATOM 4667 N N . ALA A 1 576 ? -25.350 -5.513 -36.817 1.00 33.50 576 ALA A N 1
ATOM 4668 C CA . ALA A 1 576 ? -25.976 -4.912 -37.984 1.00 33.50 576 ALA A CA 1
ATOM 4669 C C . ALA A 1 576 ? -25.010 -3.841 -38.491 1.00 33.50 576 ALA A C 1
ATOM 4671 O O . ALA A 1 576 ? -24.987 -2.715 -37.994 1.00 33.50 576 ALA A O 1
ATOM 4672 N N . GLU A 1 577 ? -24.181 -4.209 -39.468 1.00 44.09 577 GLU A N 1
ATOM 4673 C CA . GLU A 1 577 ? -23.626 -3.236 -40.402 1.00 44.09 577 GLU A CA 1
ATOM 4674 C C . GLU A 1 577 ? -24.805 -2.491 -41.039 1.00 44.09 577 GLU A C 1
ATOM 4676 O O . GLU A 1 577 ? -25.418 -2.960 -41.996 1.00 44.09 577 GLU A O 1
ATOM 4681 N N . SER A 1 578 ? -25.150 -1.317 -40.515 1.00 30.81 578 SER A N 1
ATOM 4682 C CA . SER A 1 578 ? -25.925 -0.349 -41.279 1.00 30.81 578 SER A CA 1
ATOM 4683 C C . SER A 1 578 ? -24.975 0.329 -42.260 1.00 30.81 578 SER A C 1
ATOM 4685 O O . SER A 1 578 ? -24.480 1.433 -42.033 1.00 30.81 578 SER A O 1
ATOM 4687 N N . ALA A 1 579 ? -24.713 -0.376 -43.356 1.00 37.62 579 ALA A N 1
ATOM 4688 C CA . ALA A 1 579 ? -24.444 0.254 -44.628 1.00 37.62 579 ALA A CA 1
ATOM 4689 C C . ALA A 1 579 ? -25.663 1.105 -45.007 1.00 37.62 579 ALA A C 1
ATOM 4691 O O . ALA A 1 579 ? -26.727 0.547 -45.247 1.00 37.62 579 ALA A O 1
ATOM 4692 N N . THR A 1 580 ? -25.501 2.429 -45.078 1.00 33.00 580 THR A N 1
ATOM 4693 C CA . THR A 1 580 ? -26.189 3.272 -46.073 1.00 33.00 580 THR A CA 1
ATOM 4694 C C . THR A 1 580 ? -25.567 4.670 -46.121 1.00 33.00 580 THR A C 1
ATOM 4696 O O . THR A 1 580 ? -25.773 5.455 -45.203 1.00 33.00 580 THR A O 1
ATOM 4699 N N . ILE A 1 581 ? -24.857 4.894 -47.238 1.00 35.69 581 ILE A N 1
ATOM 4700 C CA . ILE A 1 581 ? -24.620 6.124 -48.028 1.00 35.69 581 ILE A CA 1
ATOM 4701 C C . ILE A 1 581 ? -23.949 7.311 -47.332 1.00 35.69 581 ILE A C 1
ATOM 4703 O O . ILE A 1 581 ? -24.616 8.022 -46.552 1.00 35.69 581 ILE A O 1
#

Radius of gyration: 29.63 Å; Cα contacts (8 Å, |Δi|>4): 737; chains: 1; bounding box: 73×62×85 Å

Mean predicted aligned error: 18.7 Å